Protein 5B0R (pdb70)

Organism: Listeria innocua serovar 6a (strain ATCC BAA-680 / CLIP 11262) (NCBI:txid272626)

B-factor: mean 29.79, std 9.79, range [15.48, 92.98]

Solvent-accessible surface area: 27192 Å² total; per-residue (Å²): 76,136,54,90,60,8,133,61,19,46,22,5,25,30,176,79,7,173,62,76,27,174,51,21,76,17,22,0,0,6,6,0,0,10,8,80,48,123,51,39,21,0,0,0,0,33,0,1,0,73,4,75,38,181,67,115,96,40,38,34,0,3,17,11,36,29,190,84,155,108,39,78,87,78,62,16,109,79,98,44,136,93,56,22,39,146,22,55,60,33,1,38,30,108,102,62,84,58,3,19,34,52,21,19,12,0,2,0,0,26,2,0,52,3,162,84,8,37,115,38,100,42,40,150,140,52,29,10,59,4,80,22,81,15,0,7,3,0,0,9,8,0,4,7,1,78,40,63,104,34,10,10,0,1,0,2,0,2,1,88,58,3,8,2,3,0,0,2,11,6,133,37,9,141,115,65,106,85,38,4,2,1,5,18,6,15,5,60,5,0,0,0,0,38,57,102,8,108,57,93,44,18,0,0,0,5,1,9,5,45,14,14,14,77,20,12,0,2,1,2,12,2,59,55,5,79,8,2,1,38,11,87,37,14,4,15,35,35,112,83,51,28,0,15,17,70,0,0,0,0,1,28,3,16,104,16,172,82,0,1,0,0,0,0,3,0,0,32,138,142,38,82,18,2,0,0,0,0,2,0,37,54,98,49,0,29,85,52,85,60,47,0,114,68,27,6,2,60,2,85,22,100,39,0,93,101,46,59,27,28,56,3,0,18,0,1,3,28,35,91,116,60,58,28,1,36,0,2,0,0,0,0,21,26,6,0,0,0,0,27,3,88,10,58,66,0,19,121,25,3,114,104,76,74,117,37,110,71,8,151,56,20,45,24,6,32,29,169,80,6,171,58,74,26,171,56,20,79,18,22,0,0,7,6,0,0,11,8,81,51,130,58,34,19,0,0,0,0,34,0,2,0,71,8,92,29,185,63,116,95,32,37,35,0,4,19,11,41,32,188,82,155,101,38,90,78,59,72,25,94,80,102,44,146,95,51,22,40,146,22,58,64,31,0,37,31,116,101,66,88,61,3,19,31,25,20,18,14,0,2,0,0,25,1,0,53,3,174,84,8,36,115,37,102,42,41,145,137,49,29,10,60,4,79,30,87,17,0,19,4,0,0,10,9,0,2,8,1,77,38,61,106,35,9,10,0,1,1,2,0,2,1,100,56,3,8,2,2,0,0,3,10,6,136,38,9,137,112,63,108,83,37,5,2,1,4,17,6,14,4,60,6,1,0,0,0,38,60,104,7,108,54,96,44,18,0,0,0,6,0,9,6,48,15,14,14,77,19,9,0,2,1,1,10,2,59,57,5,80,7,3,0,36,10,86,37,16,4,16,38,39,117,80,70,24,0,17,20,71,0,0,0,0,2,28,3,17,102,18,172,82,0,1,0,0,0,0,3,0,0,29,118,131,39,89,18,2,0,0,0,0,1,0,39,51,92,52,0,25,84,55,83,60,42,0,111,68,29,5,5,60,5,90,25,98,37,0,90,100,46,65,30,29,54,3,0,19,0,2,3,28,35,93,116,58,63,29,1,37,0,1,0,0,1,0,19,26,6,0,0,0,0,26,4,93,9,56,44,0,21,118,22,4,113,103,60

Sequence (706 aa):
MNIYRYEENPLITPLDVKPIHEGFEVIGAFNGGVAEEYNGEVLLLLRVAEKPVSEDPEIVLAPVYNAKNKELELQSFRLDDENYDFEDPRMIRSKAKLEGFSYLTSLSYIRIARSKDGHHFTLDEKPFLYPFNEYQTFGIEDARVTQIGDTYHVNFSAVSEFGVADALVTTKDFENLEYQGNIFAPENKDVLIFPEKINGKYYALHRPSLKSIGNLDIWIASSPDLRSFGDHRHLLGIRPGEYDSGRVGGGCVPIKTEEGWLILYHGATEENRYVMGAALLDLNDPTIVLKRTKTPILEPVADYEKNGFFGDVVFACGAIQEGDTLHMYYGVADTSMAGCDMKISEILHQLEVEMNIYRYEENPLITPLDVKPIHEGFEVIGAFNGGVAEEYNGEVLLLLRVAEKPVSEDPEIVLAPVYNAKNKELELQSFRLDDENYDFEDPRMIRSKAKLEGFSYLTSLSYIRIARSKDGHHFTLDEKPFLYPFNEYQTFGIEDARVTQIGDTYHVNFSAVSEFGVADALVTTKDFENLEYQGNIFAPENKDVLIFPEKINGKYYALHRPSLKSIGNLDIWIASSPDLRSFGDHRHLLGIRPGEYDSGRVGGGCVPIKTEEGWLILYHGATEENRYVMGAALLDLNDPTIVLKRTKTPILEPVADYEKNGFFGDVVFACGAIQEGDTLHMYYGVADTSMAGCDMKISEILHQLEVE

Foldseek 3Di:
DDWFWDPCPVQWFQVNDADPDPQKGWAAFFLFAWDDDPQKIKTFTKTWIAHDDPDPQKGWFWWQDLVVRDIDIDMDGCPPVQWHCPQVQAIDGPVCPVDGDGGRTAIFTWMWIGNVLRHTDTDDDTLGWDNHQQAGRYWANWYWADAPQKIWTKTWRHHPLATFIWIWIDNHSPDIHTLGRQGDPPKGQKAWANDAFVQWTKIKMFHDDDPDDARFIWMWIHNPVRHTDPIGTAGHADPPAQQNRHKHFAAHFDDDPQATKTFIWGHDPVGQIFTWIWGAHHRDRSHTDFTARHGPGWQDDPQQADGSAGNDWGWRYWDDDPQKTFTWTGGNSTGIITIIDGNVVSVVNRVVD/DPKFWDPCPVQWFQVNDDDPDPQKGWAAFFLFAWDADPQKIKTFTKTWIAHDDPDPQKAWFWWADQVVRHTDIHIDGPPPPQWDCVQVQAIDGPVCPVDGPGGRTEIFTWMWIGNVLRHTDTDPDTLGWDHHQQAGRYWANWYWADAPQKIWTKTWRHHPLETFIWTWIDNHSPDIHTLGGQGDPPKGQKAWARDAFQQWTKIKIWHDDDPDDARFIWMWTHNPVRYTDPIGTAGHADPPAQQNRHKHFAAHFDDDPQATKTFIWGHDPVGQIATWIWGAHRRDRSHTDFTARHGPGWQDDPQQADGCAGNDWGWRYWDDDDQKTFTWTGGNSTGIITMIDGNVVNVVNRVVD

InterPro domains:
  IPR007184 Mannoside phosphorylase [PF04041] (108-349)
  IPR007184 Mannoside phosphorylase [PIRSF016202] (6-353)
  IPR007184 Mannoside phosphorylase [PTHR34106] (3-350)
  IPR023296 Glycosyl hydrolase, five-bladed beta-propeller domain superfamily [G3DSA:2.115.10.20] (1-354)
  IPR023296 Glycosyl hydrolase, five-bladed beta-propeller domain superfamily [SSF75005] (4-337)

Secondary structure (DSSP, 8-state):
---EE-TT-SSB-GGG---SSTTEEEEEEEEEEEEEETTEEEEEEEEEEEE--SSTTEEEEEEEETTTTEEEEEEEETT-TTEE--STTEEEETT-TTS-SEESSEEEEEEEEESSSSS-EE-SS-SB---STT-TTEEEEEEEEEETTEEEEEEEEEETTEEEEEEEEESSSSS-EEEEEEEPSS----EE-SS-BTTBEEEEE----SSS--S-EEEEEESSSSEEEEEEEEE---TTSTTSSEEEE-SPPEEETTEEEEEEEEE-TT--EEEEEEEE-SS-TTSEEEE-SS-SB---SHHHHSSTT-SBEEEEEEEEETTEEEEEEEETTTEEEEEEEEHHHHHHHHHH-/---EE-TT-SSB-GGG---SSTTEEEEEEEEEEEEEETTEEEEEEEEEEEEPPSSTTEEEEEEEETTTTEEEEEEEETT-TTEE--STTEEEETT-TTS-SEESSEEEEEEEEESSSSS-EE-SS-SB---STT-TTEEEEEEEEEETTEEEEEEEEEETTEEEEEEEEESSSSSEEEEEEEEPSS----EE-SS-BTTBEEEEE----SSS--S-EEEEEESSSSEEEEEEEEE---TTSTTSSEEEE-SPPEEETTEEEEEEEEE-TT--EEEEEEEE-SS-TTSEEEE-SS-SB---SHHHHSSSS-SBEEEEEEEEETTEEEEEEEETTTEEEEEEEEHHHHHHHHHH-

Structure (mmCIF, N/CA/C/O backbone):
data_5B0R
#
_entry.id   5B0R
#
_cell.length_a   145.773
_cell.length_b   145.773
_cell.length_c   105.774
_cell.angle_alpha   90.00
_cell.angle_beta   90.00
_cell.angle_gamma   120.00
#
_symmetry.space_group_name_H-M   'P 31 2 1'
#
loop_
_entity.id
_entity.type
_entity.pdbx_description
1 polymer 'Lin0857 protein'
2 branched beta-D-mannopyranose-(1-2)-beta-D-mannopyranose
3 non-polymer 'SULFATE ION'
4 non-polymer GLYCEROL
5 non-polymer '2-(N-MORPHOLINO)-ETHANESULFONIC ACID'
6 water water
#
loop_
_atom_site.group_PDB
_atom_site.id
_atom_site.type_symbol
_atom_site.label_atom_id
_atom_site.label_alt_id
_atom_site.label_comp_id
_atom_site.label_asym_id
_atom_site.label_entity_id
_atom_site.label_seq_id
_atom_site.pdbx_PDB_ins_code
_atom_site.Cartn_x
_atom_site.Cartn_y
_atom_site.Cartn_z
_atom_site.occupancy
_atom_site.B_iso_or_equiv
_atom_site.auth_seq_id
_atom_site.auth_comp_id
_atom_site.auth_asym_id
_atom_site.auth_atom_id
_atom_site.pdbx_PDB_model_num
ATOM 1 N N . MET A 1 1 ? -43.194 54.483 1.148 1.00 69.12 1 MET A N 1
ATOM 2 C CA . MET A 1 1 ? -42.466 54.369 -0.165 1.00 63.34 1 MET A CA 1
ATOM 3 C C . MET A 1 1 ? -43.101 55.184 -1.178 1.00 51.96 1 MET A C 1
ATOM 4 O O . MET A 1 1 ? -44.262 55.584 -1.013 1.00 57.21 1 MET A O 1
ATOM 9 N N . ASN A 1 2 ? -42.406 55.284 -2.308 1.00 36.60 2 ASN A N 1
ATOM 10 C CA . ASN A 1 2 ? -43.019 55.836 -3.402 1.00 42.33 2 ASN A CA 1
ATOM 11 C C . ASN A 1 2 ? -43.121 54.858 -4.677 1.00 38.28 2 ASN A C 1
ATOM 12 O O . ASN A 1 2 ? -42.222 54.155 -5.132 1.00 38.52 2 ASN A O 1
ATOM 17 N N . ILE A 1 3 ? -44.319 54.904 -5.190 1.00 41.27 3 ILE A N 1
ATOM 18 C CA . ILE A 1 3 ? -44.689 53.934 -6.187 1.00 32.08 3 ILE A CA 1
ATOM 19 C C . ILE A 1 3 ? -44.792 54.697 -7.568 1.00 24.32 3 ILE A C 1
ATOM 20 O O . ILE A 1 3 ? -45.500 55.632 -7.599 1.00 28.47 3 ILE A O 1
ATOM 25 N N . TYR A 1 4 ? -44.051 54.230 -8.537 1.00 29.41 4 TYR A N 1
ATOM 26 C CA . TYR A 1 4 ? -44.137 54.764 -9.917 1.00 29.72 4 TYR A CA 1
ATOM 27 C C . TYR A 1 4 ? -45.204 53.912 -10.657 1.00 22.50 4 TYR A C 1
ATOM 28 O O . TYR A 1 4 ? -44.820 52.942 -11.292 1.00 28.45 4 TYR A O 1
ATOM 37 N N . ARG A 1 5 ? -46.422 54.381 -10.527 1.00 26.18 5 ARG A N 1
ATOM 38 C CA . ARG A 1 5 ? -47.492 53.811 -11.371 1.00 24.26 5 ARG A CA 1
ATOM 39 C C . ARG A 1 5 ? -47.189 54.329 -12.811 1.00 27.38 5 ARG A C 1
ATOM 40 O O . ARG A 1 5 ? -47.084 55.561 -13.038 1.00 27.89 5 ARG A O 1
ATOM 48 N N . TYR A 1 6 ? -47.172 53.407 -13.742 1.00 24.92 6 TYR A N 1
ATOM 49 C CA . TYR A 1 6 ? -46.928 53.725 -15.154 1.00 27.51 6 TYR A CA 1
ATOM 50 C C . TYR A 1 6 ? -47.884 54.696 -15.681 1.00 26.85 6 TYR A C 1
ATOM 51 O O . TYR A 1 6 ? -49.099 54.647 -15.494 1.00 26.05 6 TYR A O 1
ATOM 60 N N . GLU A 1 7 ? -47.398 55.658 -16.504 1.00 26.08 7 GLU A N 1
ATOM 61 C CA . GLU A 1 7 ? -48.270 56.570 -17.158 1.00 26.62 7 GLU A CA 1
ATOM 62 C C . GLU A 1 7 ? -49.314 55.885 -18.113 1.00 21.87 7 GLU A C 1
ATOM 63 O O . GLU A 1 7 ? -50.330 56.450 -18.338 1.00 27.91 7 GLU A O 1
ATOM 69 N N . GLU A 1 8 ? -48.980 54.741 -18.632 1.00 26.75 8 GLU A N 1
ATOM 70 C CA . GLU A 1 8 ? -49.844 54.080 -19.577 1.00 28.66 8 GLU A CA 1
ATOM 71 C C . GLU A 1 8 ? -50.916 53.262 -18.797 1.00 30.33 8 GLU A C 1
ATOM 72 O O . GLU A 1 8 ? -51.737 52.590 -19.405 1.00 25.29 8 GLU A O 1
ATOM 78 N N . ASN A 1 9 ? -50.872 53.254 -17.480 1.00 27.83 9 ASN A N 1
ATOM 79 C CA . ASN A 1 9 ? -51.903 52.441 -16.767 1.00 27.35 9 ASN A CA 1
ATOM 80 C C . ASN A 1 9 ? -53.313 52.908 -17.030 1.00 27.01 9 ASN A C 1
ATOM 81 O O . ASN A 1 9 ? -53.645 54.082 -17.018 1.00 26.28 9 ASN A O 1
ATOM 86 N N . PRO A 1 10 ? -54.294 51.985 -17.070 1.00 25.06 10 PRO A N 1
ATOM 87 C CA . PRO A 1 10 ? -54.105 50.513 -17.129 1.00 26.57 10 PRO A CA 1
ATOM 88 C C . PRO A 1 10 ? -53.502 50.060 -18.461 1.00 25.73 10 PRO A C 1
ATOM 89 O O . PRO A 1 10 ? -53.969 50.550 -19.531 1.00 26.72 10 PRO A O 1
ATOM 93 N N . LEU A 1 11 ? -52.560 49.184 -18.412 1.00 23.21 11 LEU A N 1
ATOM 94 C CA . LEU A 1 11 ? -51.728 48.754 -19.538 1.00 25.54 11 LEU A CA 1
ATOM 95 C C . LEU A 1 11 ? -52.588 47.979 -20.540 1.00 28.60 11 LEU A C 1
ATOM 96 O O . LEU A 1 11 ? -52.435 48.138 -21.745 1.00 29.72 11 LEU A O 1
ATOM 101 N N . ILE A 1 12 ? -53.407 47.028 -20.033 1.00 25.33 12 ILE A N 1
ATOM 102 C CA . ILE A 1 12 ? -54.226 46.120 -20.897 1.00 22.84 12 ILE A CA 1
ATOM 103 C C . ILE A 1 12 ? -55.625 46.118 -20.228 1.00 25.69 12 ILE A C 1
ATOM 104 O O . ILE A 1 12 ? -55.677 45.886 -19.009 1.00 23.43 12 ILE A O 1
ATOM 109 N N . THR A 1 13 ? -56.693 46.435 -20.963 1.00 25.25 13 THR A N 1
ATOM 110 C CA . THR A 1 13 ? -58.078 46.436 -20.445 1.00 22.91 13 THR A CA 1
ATOM 111 C C . THR A 1 13 ? -58.889 45.457 -21.288 1.00 23.81 13 THR A C 1
ATOM 112 O O . THR A 1 13 ? -58.404 44.974 -22.357 1.00 26.85 13 THR A O 1
ATOM 116 N N . PRO A 1 14 ? -60.134 45.192 -20.865 1.00 25.06 14 PRO A N 1
ATOM 117 C CA . PRO A 1 14 ? -60.981 44.328 -21.738 1.00 25.97 14 PRO A CA 1
ATOM 118 C C . PRO A 1 14 ? -61.185 44.898 -23.150 1.00 28.68 14 PRO A C 1
ATOM 119 O O . PRO A 1 14 ? -61.344 44.126 -24.087 1.00 30.05 14 PRO A O 1
ATOM 123 N N . LEU A 1 15 ? -61.117 46.201 -23.266 1.00 28.88 15 LEU A N 1
ATOM 124 C CA . LEU A 1 15 ? -61.220 46.881 -24.605 1.00 36.65 15 LEU A CA 1
ATOM 125 C C . LEU A 1 15 ? -60.123 46.460 -25.532 1.00 33.75 15 LEU A C 1
ATOM 126 O O . LEU A 1 15 ? -60.334 46.501 -26.763 1.00 34.28 15 LEU A O 1
ATOM 131 N N . ASP A 1 16 ? -59.009 45.978 -25.038 1.00 30.10 16 ASP A N 1
ATOM 132 C CA . ASP A 1 16 ? -57.847 45.581 -25.841 1.00 33.39 16 ASP A CA 1
ATOM 133 C C . ASP A 1 16 ? -57.941 44.143 -26.341 1.00 32.13 16 ASP A C 1
ATOM 134 O O . ASP A 1 16 ? -57.061 43.636 -27.040 1.00 31.24 16 ASP A O 1
ATOM 139 N N . VAL A 1 17 ? -58.932 43.367 -25.862 1.00 28.26 17 VAL A N 1
ATOM 140 C CA . VAL A 1 17 ? -58.898 41.937 -26.032 1.00 27.18 17 VAL A CA 1
ATOM 141 C C . VAL A 1 17 ? -60.220 41.456 -26.608 1.00 30.31 17 VAL A C 1
ATOM 142 O O . VAL A 1 17 ? -61.320 41.750 -26.037 1.00 30.73 17 VAL A O 1
ATOM 146 N N . LYS A 1 18 ? -60.150 40.765 -27.725 1.00 30.84 18 LYS A N 1
ATOM 147 C CA . LYS A 1 18 ? -61.380 40.279 -28.326 1.00 31.24 18 LYS A CA 1
ATOM 148 C C . LYS A 1 18 ? -61.769 38.926 -27.765 1.00 25.81 18 LYS A C 1
ATOM 149 O O . LYS A 1 18 ? -60.920 38.083 -27.605 1.00 29.55 18 LYS A O 1
ATOM 155 N N . PRO A 1 19 ? -63.086 38.700 -27.570 1.00 28.76 19 PRO A N 1
ATOM 156 C CA . PRO A 1 19 ? -63.514 37.397 -27.010 1.00 26.42 19 PRO A CA 1
ATOM 157 C C . PRO A 1 19 ? -63.352 36.284 -27.967 1.00 32.65 19 PRO A C 1
ATOM 158 O O . PRO A 1 19 ? -63.569 36.461 -29.197 1.00 28.73 19 PRO A O 1
ATOM 162 N N . ILE A 1 20 ? -62.974 35.134 -27.495 1.00 27.28 20 ILE A N 1
ATOM 163 C CA . ILE A 1 20 ? -62.850 33.957 -28.342 1.00 28.12 20 ILE A CA 1
ATOM 164 C C . ILE A 1 20 ? -64.147 33.119 -28.410 1.00 29.03 20 ILE A C 1
ATOM 165 O O . ILE A 1 20 ? -64.201 32.197 -29.187 1.00 28.86 20 ILE A O 1
ATOM 170 N N . HIS A 1 21 ? -65.125 33.321 -27.497 1.00 28.52 21 HIS A N 1
ATOM 171 C CA . HIS A 1 21 ? -66.356 32.556 -27.487 1.00 27.54 21 HIS A CA 1
ATOM 172 C C . HIS A 1 21 ? -67.449 33.468 -28.073 1.00 28.71 21 HIS A C 1
ATOM 173 O O . HIS A 1 21 ? -67.615 34.625 -27.660 1.00 29.23 21 HIS A O 1
ATOM 180 N N . GLU A 1 22 ? -68.105 32.971 -29.111 1.00 32.46 22 GLU A N 1
ATOM 181 C CA . GLU A 1 22 ? -69.239 33.716 -29.638 1.00 39.43 22 GLU A CA 1
ATOM 182 C C . GLU A 1 22 ? -70.367 33.893 -28.610 1.00 28.79 22 GLU A C 1
ATOM 183 O O . GLU A 1 22 ? -70.670 32.994 -27.805 1.00 37.27 22 GLU A O 1
ATOM 189 N N . GLY A 1 23 ? -70.887 35.076 -28.576 1.00 36.32 23 GLY A N 1
ATOM 190 C CA . GLY A 1 23 ? -71.957 35.357 -27.581 1.00 40.69 23 GLY A CA 1
ATOM 191 C C . GLY A 1 23 ? -71.405 35.684 -26.171 1.00 42.19 23 GLY A C 1
ATOM 192 O O . GLY A 1 23 ? -72.242 35.577 -25.146 1.00 35.78 23 GLY A O 1
ATOM 193 N N . PHE A 1 24 ? -70.070 36.006 -26.111 1.00 32.41 24 PHE A N 1
ATOM 194 C CA . PHE A 1 24 ? -69.429 36.345 -24.780 1.00 28.51 24 PHE A CA 1
ATOM 195 C C . PHE A 1 24 ? -68.780 37.665 -24.818 1.00 28.74 24 PHE A C 1
ATOM 196 O O . PHE A 1 24 ? -68.379 38.180 -25.868 1.00 31.58 24 PHE A O 1
ATOM 204 N N . GLU A 1 25 ? -68.635 38.275 -23.657 1.00 26.59 25 GLU A N 1
ATOM 205 C CA . GLU A 1 25 ? -67.813 39.450 -23.577 1.00 30.61 25 GLU A CA 1
ATOM 206 C C . GLU A 1 25 ? -66.648 39.277 -22.648 1.00 28.41 25 GLU A C 1
ATOM 207 O O . GLU A 1 25 ? -66.754 38.597 -21.644 1.00 26.98 25 GLU A O 1
ATOM 213 N N . VAL A 1 26 ? -65.577 39.977 -22.968 1.00 23.95 26 VAL A N 1
ATOM 214 C CA . VAL A 1 26 ? -64.410 39.930 -22.060 1.00 23.57 26 VAL A CA 1
ATOM 215 C C . VAL A 1 26 ? -64.684 40.863 -20.931 1.00 22.24 26 VAL A C 1
ATOM 216 O O . VAL A 1 26 ? -64.931 42.107 -21.093 1.00 22.78 26 VAL A O 1
ATOM 220 N N . ILE A 1 27 ? -64.719 40.352 -19.701 1.00 22.08 27 ILE A N 1
ATOM 221 C CA . ILE A 1 27 ? -64.922 41.178 -18.518 1.00 22.18 27 ILE A CA 1
ATOM 222 C C . ILE A 1 27 ? -63.634 41.492 -17.749 1.00 21.21 27 ILE A C 1
ATOM 223 O O . ILE A 1 27 ? -63.654 42.385 -16.903 1.00 23.25 27 ILE A O 1
ATOM 228 N N . GLY A 1 28 ? -62.562 40.797 -18.055 1.00 21.79 28 GLY A N 1
ATOM 229 C CA . GLY A 1 28 ? -61.282 41.089 -17.397 1.00 22.41 28 GLY A CA 1
ATOM 230 C C . GLY A 1 28 ? -60.102 40.488 -18.183 1.00 20.88 28 GLY A C 1
ATOM 231 O O . GLY A 1 28 ? -60.167 39.417 -18.770 1.00 21.71 28 GLY A O 1
ATOM 232 N N . ALA A 1 29 ? -59.014 41.241 -18.148 1.00 20.76 29 ALA A N 1
ATOM 233 C CA . ALA A 1 29 ? -57.761 40.788 -18.535 1.00 21.26 29 ALA A CA 1
ATOM 234 C C . ALA A 1 29 ? -56.782 41.201 -17.386 1.00 20.94 29 ALA A C 1
ATOM 235 O O . ALA A 1 29 ? -56.383 42.377 -17.342 1.00 22.64 29 ALA A O 1
ATOM 237 N N . PHE A 1 30 ? -56.451 40.226 -16.550 1.00 23.85 30 PHE A N 1
ATOM 238 C CA . PHE A 1 30 ? -56.007 40.520 -15.185 1.00 21.87 30 PHE A CA 1
ATOM 239 C C . PHE A 1 30 ? -55.164 39.492 -14.581 1.00 20.93 30 PHE A C 1
ATOM 240 O O . PHE A 1 30 ? -54.854 38.467 -15.188 1.00 21.48 30 PHE A O 1
ATOM 248 N N . ASN A 1 31 ? -54.608 39.787 -13.430 1.00 21.52 31 ASN A N 1
ATOM 249 C CA . ASN A 1 31 ? -53.862 38.813 -12.604 1.00 19.46 31 ASN A CA 1
ATOM 250 C C . ASN A 1 31 ? -52.817 38.026 -13.363 1.00 22.23 31 ASN A C 1
ATOM 251 O O . ASN A 1 31 ? -52.700 36.812 -13.282 1.00 21.43 31 ASN A O 1
ATOM 256 N N . GLY A 1 32 ? -52.015 38.756 -14.184 1.00 21.67 32 GLY A N 1
ATOM 257 C CA . GLY A 1 32 ? -51.085 38.056 -15.105 1.00 24.52 32 GLY A CA 1
ATOM 258 C C . GLY A 1 32 ? -49.796 37.594 -14.469 1.00 22.39 32 GLY A C 1
ATOM 259 O O . GLY A 1 32 ? -49.196 38.340 -13.650 1.00 23.99 32 GLY A O 1
ATOM 260 N N . GLY A 1 33 ? -49.411 36.350 -14.756 1.00 21.44 33 GLY A N 1
ATOM 261 C CA . GLY A 1 33 ? -48.108 35.830 -14.387 1.00 22.82 33 GLY A CA 1
ATOM 262 C C . GLY A 1 33 ? -47.042 36.647 -15.186 1.00 23.36 33 GLY A C 1
ATOM 263 O O . GLY A 1 33 ? -47.354 37.171 -16.214 1.00 24.37 33 GLY A O 1
ATOM 264 N N . VAL A 1 34 ? -45.812 36.634 -14.692 1.00 23.77 34 VAL A N 1
ATOM 265 C CA . VAL A 1 34 ? -44.782 37.513 -15.242 1.00 25.38 34 VAL A CA 1
ATOM 266 C C . VAL A 1 34 ? -43.515 36.688 -15.501 1.00 24.50 34 VAL A C 1
ATOM 267 O O . VAL A 1 34 ? -43.002 35.939 -14.671 1.00 25.92 34 VAL A O 1
ATOM 271 N N . ALA A 1 35 ? -43.038 36.828 -16.741 1.00 27.57 35 ALA A N 1
ATOM 272 C CA . ALA A 1 35 ? -41.756 36.187 -17.073 1.00 28.05 35 ALA A CA 1
ATOM 273 C C . ALA A 1 35 ? -40.966 37.112 -18.059 1.00 25.58 35 ALA A C 1
ATOM 274 O O . ALA A 1 35 ? -41.519 37.989 -18.661 1.00 25.76 35 ALA A O 1
ATOM 276 N N . GLU A 1 36 ? -39.667 36.738 -18.155 1.00 30.67 36 GLU A N 1
ATOM 277 C CA A GLU A 1 36 ? -38.778 37.287 -19.223 0.50 28.47 36 GLU A CA 1
ATOM 278 C CA B GLU A 1 36 ? -38.710 37.272 -19.128 0.50 29.55 36 GLU A CA 1
ATOM 279 C C . GLU A 1 36 ? -38.362 36.121 -20.090 1.00 23.82 36 GLU A C 1
ATOM 280 O O . GLU A 1 36 ? -37.947 35.087 -19.637 1.00 31.62 36 GLU A O 1
ATOM 291 N N . TYR A 1 37 ? -38.546 36.332 -21.374 1.00 28.76 37 TYR A N 1
ATOM 292 C CA . TYR A 1 37 ? -38.286 35.346 -22.383 1.00 29.57 37 TYR A CA 1
ATOM 293 C C . TYR A 1 37 ? -37.859 36.025 -23.674 1.00 31.53 37 TYR A C 1
ATOM 294 O O . TYR A 1 37 ? -38.568 36.861 -24.239 1.00 31.07 37 TYR A O 1
ATOM 303 N N . ASN A 1 38 ? -36.681 35.576 -24.154 1.00 34.79 38 ASN A N 1
ATOM 304 C CA . ASN A 1 38 ? -36.165 36.087 -25.446 1.00 32.75 38 ASN A CA 1
ATOM 305 C C . ASN A 1 38 ? -36.184 37.605 -25.596 1.00 31.50 38 ASN A C 1
ATOM 306 O O . ASN A 1 38 ? -36.631 38.133 -26.590 1.00 38.77 38 ASN A O 1
ATOM 311 N N . GLY A 1 39 ? -35.780 38.299 -24.561 1.00 32.17 39 GLY A N 1
ATOM 312 C CA . GLY A 1 39 ? -35.641 39.747 -24.545 1.00 33.46 39 GLY A CA 1
ATOM 313 C C . GLY A 1 39 ? -36.911 40.498 -24.384 1.00 41.72 39 GLY A C 1
ATOM 314 O O . GLY A 1 39 ? -36.895 41.678 -24.526 1.00 32.42 39 GLY A O 1
ATOM 315 N N . GLU A 1 40 ? -38.034 39.825 -23.992 1.00 35.07 40 GLU A N 1
ATOM 316 C CA . GLU A 1 40 ? -39.275 40.541 -23.821 1.00 27.78 40 GLU A CA 1
ATOM 317 C C . GLU A 1 40 ? -39.952 40.139 -22.420 1.00 26.70 40 GLU A C 1
ATOM 318 O O . GLU A 1 40 ? -39.600 39.130 -21.868 1.00 30.16 40 GLU A O 1
ATOM 324 N N . VAL A 1 41 ? -40.719 41.071 -21.927 1.00 27.15 41 VAL A N 1
ATOM 325 C CA . VAL A 1 41 ? -41.602 40.788 -20.702 1.00 26.02 41 VAL A CA 1
ATOM 326 C C . VAL A 1 41 ? -42.836 40.070 -21.274 1.00 25.82 41 VAL A C 1
ATOM 327 O O . VAL A 1 41 ? -43.455 40.553 -22.218 1.00 28.98 41 VAL A O 1
ATOM 331 N N . LEU A 1 42 ? -43.184 38.971 -20.642 1.00 25.64 42 LEU A N 1
ATOM 332 C CA . LEU A 1 42 ? -44.383 38.215 -20.956 1.00 25.57 42 LEU A CA 1
ATOM 333 C C . LEU A 1 42 ? -45.340 38.381 -19.742 1.00 26.41 42 LEU A C 1
ATOM 334 O O . LEU A 1 42 ? -44.899 38.201 -18.585 1.00 26.44 42 LEU A O 1
ATOM 339 N N . LEU A 1 43 ? -46.589 38.746 -20.048 1.00 25.84 43 LEU A N 1
ATOM 340 C CA . LEU A 1 43 ? -47.681 38.687 -19.062 1.00 23.42 43 LEU A CA 1
ATOM 341 C C . LEU A 1 43 ? -48.544 37.505 -19.464 1.00 23.42 43 LEU A C 1
ATOM 342 O O . LEU A 1 43 ? -49.050 37.492 -20.555 1.00 25.88 43 LEU A O 1
ATOM 347 N N . LEU A 1 44 ? -48.791 36.552 -18.543 1.00 22.65 44 LEU A N 1
ATOM 348 C CA . LEU A 1 44 ? -49.697 35.442 -18.839 1.00 22.43 44 LEU A CA 1
ATOM 349 C C . LEU A 1 44 ? -51.068 35.861 -18.278 1.00 24.25 44 LEU A C 1
ATOM 350 O O . LEU A 1 44 ? -51.325 35.574 -17.113 1.00 23.71 44 LEU A O 1
ATOM 355 N N . LEU A 1 45 ? -51.828 36.576 -19.071 1.00 23.33 45 LEU A N 1
ATOM 356 C CA . LEU A 1 45 ? -53.033 37.232 -18.686 1.00 23.38 45 LEU A CA 1
ATOM 357 C C . LEU A 1 45 ? -54.100 36.203 -18.381 1.00 22.81 45 LEU A C 1
ATOM 358 O O . LEU A 1 45 ? -54.256 35.212 -19.091 1.00 22.20 45 LEU A O 1
ATOM 363 N N . ARG A 1 46 ? -54.854 36.464 -17.295 1.00 21.43 46 ARG A N 1
ATOM 364 C CA . ARG A 1 46 ? -56.126 35.766 -17.117 1.00 20.01 46 ARG A CA 1
ATOM 365 C C . ARG A 1 46 ? -57.172 36.574 -17.818 1.00 20.16 46 ARG A C 1
ATOM 366 O O . ARG A 1 46 ? -57.455 37.749 -17.518 1.00 21.33 46 ARG A O 1
ATOM 374 N N . VAL A 1 47 ? -57.783 35.950 -18.830 1.00 19.16 47 VAL A N 1
ATOM 375 C CA . VAL A 1 47 ? -58.802 36.556 -19.623 1.00 20.91 47 VAL A CA 1
ATOM 376 C C . VAL A 1 47 ? -60.136 35.851 -19.263 1.00 21.10 47 VAL A C 1
ATOM 377 O O . VAL A 1 47 ? -60.224 34.654 -19.425 1.00 21.59 47 VAL A O 1
ATOM 381 N N . ALA A 1 48 ? -61.053 36.598 -18.668 1.00 22.15 48 ALA A N 1
ATOM 382 C CA . ALA A 1 48 ? -62.335 36.073 -18.179 1.00 21.15 48 ALA A CA 1
ATOM 383 C C . ALA A 1 48 ? -63.402 36.536 -19.192 1.00 21.29 48 ALA A C 1
ATOM 384 O O . ALA A 1 48 ? -63.531 37.718 -19.471 1.00 21.29 48 ALA A O 1
ATOM 386 N N . GLU A 1 49 ? -64.142 35.563 -19.695 1.00 20.57 49 GLU A N 1
ATOM 387 C CA . GLU A 1 49 ? -65.266 35.876 -20.611 1.00 21.17 49 GLU A CA 1
ATOM 388 C C . GLU A 1 49 ? -66.621 35.455 -19.980 1.00 20.77 49 GLU A C 1
ATOM 389 O O . GLU A 1 49 ? -66.739 34.355 -19.454 1.00 21.52 49 GLU A O 1
ATOM 395 N N . LYS A 1 50 ? -67.591 36.324 -20.157 1.00 21.32 50 LYS A N 1
ATOM 396 C CA . LYS A 1 50 ? -68.919 36.154 -19.567 1.00 21.64 50 LYS A CA 1
ATOM 397 C C . LYS A 1 50 ? -69.902 35.957 -20.714 1.00 24.17 50 LYS A C 1
ATOM 398 O O . LYS A 1 50 ? -69.951 36.761 -21.617 1.00 24.78 50 LYS A O 1
ATOM 404 N N . PRO A 1 51 ? -70.767 34.974 -20.600 1.00 23.44 51 PRO A N 1
ATOM 405 C CA . PRO A 1 51 ? -71.852 34.815 -21.603 1.00 25.62 51 PRO A CA 1
ATOM 406 C C . PRO A 1 51 ? -72.846 35.872 -21.380 1.00 30.94 51 PRO A C 1
ATOM 407 O O . PRO A 1 51 ? -73.181 36.166 -20.245 1.00 33.72 51 PRO A O 1
ATOM 411 N N . VAL A 1 52 ? -73.302 36.526 -22.443 1.00 32.22 52 VAL A N 1
ATOM 412 C CA . VAL A 1 52 ? -74.262 37.629 -22.399 1.00 36.56 52 VAL A CA 1
ATOM 413 C C . VAL A 1 52 ? -75.679 37.055 -22.621 1.00 39.13 52 VAL A C 1
ATOM 414 O O . VAL A 1 52 ? -75.856 36.183 -23.543 1.00 34.98 52 VAL A O 1
ATOM 418 N N . SER A 1 53 ? -76.638 37.515 -21.854 1.00 36.73 53 SER A N 1
ATOM 419 C CA . SER A 1 53 ? -78.073 37.078 -21.981 1.00 41.55 53 SER A CA 1
ATOM 420 C C . SER A 1 53 ? -78.850 38.357 -22.394 1.00 37.61 53 SER A C 1
ATOM 421 O O . SER A 1 53 ? -78.608 39.386 -21.845 1.00 33.69 53 SER A O 1
ATOM 424 N N . GLU A 1 54 ? -79.667 38.311 -23.435 1.00 43.79 54 GLU A N 1
ATOM 425 C CA . GLU A 1 54 ? -80.499 39.512 -23.817 1.00 42.24 54 GLU A CA 1
ATOM 426 C C . GLU A 1 54 ? -81.665 39.736 -22.837 1.00 41.84 54 GLU A C 1
ATOM 427 O O . GLU A 1 54 ? -82.252 40.779 -22.860 1.00 44.31 54 GLU A O 1
ATOM 433 N N . ASP A 1 55 ? -82.018 38.759 -21.991 1.00 34.43 55 ASP A N 1
ATOM 434 C CA . ASP A 1 55 ? -83.015 38.957 -20.954 1.00 32.47 55 ASP A CA 1
ATOM 435 C C . ASP A 1 55 ? -82.347 39.332 -19.638 1.00 35.11 55 ASP A C 1
ATOM 436 O O . ASP A 1 55 ? -81.683 38.467 -19.008 1.00 31.42 55 ASP A O 1
ATOM 441 N N . PRO A 1 56 ? -82.598 40.535 -19.103 1.00 31.94 56 PRO A N 1
ATOM 442 C CA . PRO A 1 56 ? -82.022 40.877 -17.800 1.00 32.48 56 PRO A CA 1
ATOM 443 C C . PRO A 1 56 ? -82.480 40.104 -16.603 1.00 31.30 56 PRO A C 1
ATOM 444 O O . PRO A 1 56 ? -81.979 40.274 -15.508 1.00 29.59 56 PRO A O 1
ATOM 448 N N . GLU A 1 57 ? -83.528 39.315 -16.733 1.00 24.90 57 GLU A N 1
ATOM 449 C CA . GLU A 1 57 ? -84.025 38.493 -15.624 1.00 23.98 57 GLU A CA 1
ATOM 450 C C . GLU A 1 57 ? -83.209 37.164 -15.481 1.00 21.51 57 GLU A C 1
ATOM 451 O O . GLU A 1 57 ? -83.455 36.392 -14.484 1.00 26.62 57 GLU A O 1
ATOM 457 N N . ILE A 1 58 ? -82.372 36.903 -16.460 1.00 23.28 58 ILE A N 1
ATOM 458 C CA . ILE A 1 58 ? -81.656 35.578 -16.563 1.00 26.10 58 ILE A CA 1
ATOM 459 C C . ILE A 1 58 ? -80.142 35.843 -16.600 1.00 25.89 58 ILE A C 1
ATOM 460 O O . ILE A 1 58 ? -79.728 36.802 -17.257 1.00 29.47 58 ILE A O 1
ATOM 465 N N . VAL A 1 59 ? -79.345 35.000 -15.912 1.00 25.14 59 VAL A N 1
ATOM 466 C CA . VAL A 1 59 ? -77.929 34.992 -16.084 1.00 24.03 59 VAL A CA 1
ATOM 467 C C . VAL A 1 59 ? -77.463 33.612 -16.444 1.00 23.91 59 VAL A C 1
ATOM 468 O O . VAL A 1 59 ? -78.145 32.623 -16.227 1.00 23.12 59 VAL A O 1
ATOM 472 N N . LEU A 1 60 ? -76.274 33.537 -17.019 1.00 22.26 60 LEU A N 1
ATOM 473 C CA . LEU A 1 60 ? -75.798 32.290 -17.546 1.00 20.75 60 LEU A CA 1
ATOM 474 C C . LEU A 1 60 ? -74.417 31.989 -16.903 1.00 25.07 60 LEU A C 1
ATOM 475 O O . LEU A 1 60 ? -73.600 32.954 -16.770 1.00 28.50 60 LEU A O 1
ATOM 480 N N . ALA A 1 61 ? -74.134 30.734 -16.612 1.00 22.47 61 ALA A N 1
ATOM 481 C CA . ALA A 1 61 ? -72.779 30.325 -16.155 1.00 23.89 61 ALA A CA 1
ATOM 482 C C . ALA A 1 61 ? -72.167 29.474 -17.242 1.00 24.26 61 ALA A C 1
ATOM 483 O O . ALA A 1 61 ? -72.775 28.462 -17.668 1.00 24.28 61 ALA A O 1
ATOM 485 N N . PRO A 1 62 ? -70.962 29.799 -17.630 1.00 22.21 62 PRO A N 1
ATOM 486 C CA . PRO A 1 62 ? -70.176 29.036 -18.627 1.00 24.42 62 PRO A CA 1
ATOM 487 C C . PRO A 1 62 ? -69.384 27.931 -18.070 1.00 35.48 62 PRO A C 1
ATOM 488 O O . PRO A 1 62 ? -68.578 28.108 -17.155 1.00 38.35 62 PRO A O 1
ATOM 492 N N . VAL A 1 63 ? -69.662 26.728 -18.548 1.00 27.26 63 VAL A N 1
ATOM 493 C CA . VAL A 1 63 ? -69.010 25.530 -18.141 1.00 25.46 63 VAL A CA 1
ATOM 494 C C . VAL A 1 63 ? -68.382 24.780 -19.304 1.00 30.21 63 VAL A C 1
ATOM 495 O O . VAL A 1 63 ? -69.067 24.447 -20.324 1.00 29.00 63 VAL A O 1
ATOM 499 N N . TYR A 1 64 ? -67.071 24.525 -19.243 1.00 24.83 64 TYR A N 1
ATOM 500 C CA . TYR A 1 64 ? -66.393 23.758 -20.230 1.00 27.74 64 TYR A CA 1
ATOM 501 C C . TYR A 1 64 ? -66.685 22.306 -19.936 1.00 31.79 64 TYR A C 1
ATOM 502 O O . TYR A 1 64 ? -66.530 21.812 -18.822 1.00 30.29 64 TYR A O 1
ATOM 511 N N . ASN A 1 65 ? -67.202 21.548 -20.919 1.00 28.09 65 ASN A N 1
ATOM 512 C CA . ASN A 1 65 ? -67.560 20.162 -20.685 1.00 27.77 65 ASN A CA 1
ATOM 513 C C . ASN A 1 65 ? -66.356 19.394 -21.217 1.00 29.15 65 ASN A C 1
ATOM 514 O O . ASN A 1 65 ? -65.955 19.570 -22.391 1.00 32.76 65 ASN A O 1
ATOM 519 N N . ALA A 1 66 ? -65.700 18.680 -20.311 1.00 28.15 66 ALA A N 1
ATOM 520 C CA . ALA A 1 66 ? -64.349 18.159 -20.606 1.00 28.90 66 ALA A CA 1
ATOM 521 C C . ALA A 1 66 ? -64.514 16.880 -21.599 1.00 36.94 66 ALA A C 1
ATOM 522 O O . ALA A 1 66 ? -63.599 16.556 -22.337 1.00 40.77 66 ALA A O 1
ATOM 524 N N . LYS A 1 67 ? -65.656 16.257 -21.547 1.00 40.71 67 LYS A N 1
ATOM 525 C CA . LYS A 1 67 ? -66.018 15.198 -22.642 1.00 52.15 67 LYS A CA 1
ATOM 526 C C . LYS A 1 67 ? -66.226 15.654 -24.136 1.00 57.39 67 LYS A C 1
ATOM 527 O O . LYS A 1 67 ? -65.603 15.100 -25.024 1.00 61.32 67 LYS A O 1
ATOM 533 N N . ASN A 1 68 ? -66.935 16.744 -24.390 1.00 46.08 68 ASN A N 1
ATOM 534 C CA . ASN A 1 68 ? -67.268 17.228 -25.744 1.00 45.67 68 ASN A CA 1
ATOM 535 C C . ASN A 1 68 ? -66.326 18.295 -26.102 1.00 56.85 68 ASN A C 1
ATOM 536 O O . ASN A 1 68 ? -66.289 18.841 -27.255 1.00 44.31 68 ASN A O 1
ATOM 541 N N . LYS A 1 69 ? -65.528 18.690 -25.096 1.00 41.22 69 LYS A N 1
ATOM 542 C CA . LYS A 1 69 ? -64.634 19.753 -25.357 1.00 45.86 69 LYS A CA 1
ATOM 543 C C . LYS A 1 69 ? -65.417 20.910 -25.886 1.00 49.82 69 LYS A C 1
ATOM 544 O O . LYS A 1 69 ? -64.918 21.601 -26.729 1.00 48.67 69 LYS A O 1
ATOM 550 N N . GLU A 1 70 ? -66.623 21.152 -25.302 1.00 43.46 70 GLU A N 1
ATOM 551 C CA . GLU A 1 70 ? -67.471 22.269 -25.700 1.00 49.61 70 GLU A CA 1
ATOM 552 C C . GLU A 1 70 ? -67.928 23.079 -24.464 1.00 37.54 70 GLU A C 1
ATOM 553 O O . GLU A 1 70 ? -68.087 22.456 -23.459 1.00 32.68 70 GLU A O 1
ATOM 559 N N . LEU A 1 71 ? -68.177 24.372 -24.603 1.00 32.86 71 LEU A N 1
ATOM 560 C CA . LEU A 1 71 ? -68.863 25.134 -23.617 1.00 34.00 71 LEU A CA 1
ATOM 561 C C . LEU A 1 71 ? -70.334 24.829 -23.552 1.00 35.96 71 LEU A C 1
ATOM 562 O O . LEU A 1 71 ? -70.968 24.745 -24.546 1.00 34.81 71 LEU A O 1
ATOM 567 N N . GLU A 1 72 ? -70.868 24.608 -22.377 1.00 25.20 72 GLU A N 1
ATOM 568 C CA . GLU A 1 72 ? -72.319 24.486 -22.133 1.00 29.29 72 GLU A CA 1
ATOM 569 C C . GLU A 1 72 ? -72.638 25.672 -21.223 1.00 32.57 72 GLU A C 1
ATOM 570 O O . GLU A 1 72 ? -71.708 26.307 -20.575 1.00 33.74 72 GLU A O 1
ATOM 576 N N . LEU A 1 73 ? -73.857 26.095 -21.270 1.00 26.30 73 LEU A N 1
ATOM 577 C CA . LEU A 1 73 ? -74.246 27.238 -20.441 1.00 27.10 73 LEU A CA 1
ATOM 578 C C . LEU A 1 73 ? -75.334 26.801 -19.512 1.00 30.52 73 LEU A C 1
ATOM 579 O O . LEU A 1 73 ? -76.290 26.124 -19.923 1.00 29.09 73 LEU A O 1
ATOM 584 N N . GLN A 1 74 ? -75.254 27.108 -18.232 1.00 23.20 74 GLN A N 1
ATOM 585 C CA . GLN A 1 74 ? -76.284 26.806 -17.318 1.00 23.21 74 GLN A CA 1
ATOM 586 C C . GLN A 1 74 ? -77.049 28.108 -17.059 1.00 25.55 74 GLN A C 1
ATOM 587 O O . GLN A 1 74 ? -76.429 29.132 -16.719 1.00 24.88 74 GLN A O 1
ATOM 593 N N . SER A 1 75 ? -78.379 28.113 -17.134 1.00 24.24 75 SER A N 1
ATOM 594 C CA . SER A 1 75 ? -79.140 29.355 -16.909 1.00 23.07 75 SER A CA 1
ATOM 595 C C . SER A 1 75 ? -79.716 29.391 -15.536 1.00 21.20 75 SER A C 1
ATOM 596 O O . SER A 1 75 ? -80.111 28.336 -14.952 1.00 23.41 75 SER A O 1
ATOM 599 N N . PHE A 1 76 ? -79.878 30.604 -15.044 1.00 23.32 76 PHE A N 1
ATOM 600 C CA . PHE A 1 76 ? -80.522 30.888 -13.801 1.00 22.03 76 PHE A CA 1
ATOM 601 C C . PHE A 1 76 ? -81.404 32.131 -13.935 1.00 22.07 76 PHE A C 1
ATOM 602 O O . PHE A 1 76 ? -80.999 33.104 -14.547 1.00 25.33 76 PHE A O 1
ATOM 610 N N . ARG A 1 77 ? -82.492 32.125 -13.181 1.00 23.63 77 ARG A N 1
ATOM 611 C CA . ARG A 1 77 ? -83.264 33.401 -12.938 1.00 25.84 77 ARG A CA 1
ATOM 612 C C . ARG A 1 77 ? -82.665 34.132 -11.804 1.00 23.70 77 ARG A C 1
ATOM 613 O O . ARG A 1 77 ? -82.445 33.527 -10.783 1.00 24.13 77 ARG A O 1
ATOM 621 N N . LEU A 1 78 ? -82.478 35.433 -11.940 1.00 24.73 78 LEU A N 1
ATOM 622 C CA . LEU A 1 78 ? -82.022 36.232 -10.796 1.00 22.84 78 LEU A CA 1
ATOM 623 C C . LEU A 1 78 ? -82.952 36.224 -9.586 1.00 24.40 78 LEU A C 1
ATOM 624 O O . LEU A 1 78 ? -82.496 36.392 -8.493 1.00 27.67 78 LEU A O 1
ATOM 629 N N . ASP A 1 79 ? -84.242 35.958 -9.813 1.00 24.18 79 ASP A N 1
ATOM 630 C CA . ASP A 1 79 ? -85.191 35.846 -8.673 1.00 28.43 79 ASP A CA 1
ATOM 631 C C . ASP A 1 79 ? -85.337 34.460 -8.117 1.00 30.41 79 ASP A C 1
ATOM 632 O O . ASP A 1 79 ? -86.252 34.207 -7.312 1.00 31.41 79 ASP A O 1
ATOM 637 N N . ASP A 1 80 ? -84.457 33.507 -8.474 1.00 28.27 80 ASP A N 1
ATOM 638 C CA . ASP A 1 80 ? -84.489 32.188 -7.945 1.00 28.17 80 ASP A CA 1
ATOM 639 C C . ASP A 1 80 ? -84.204 32.259 -6.456 1.00 34.51 80 ASP A C 1
ATOM 640 O O . ASP A 1 80 ? -83.110 32.630 -6.042 1.00 30.56 80 ASP A O 1
ATOM 645 N N . GLU A 1 81 ? -85.173 31.862 -5.632 1.00 30.69 81 GLU A N 1
ATOM 646 C CA . GLU A 1 81 ? -85.028 32.084 -4.176 1.00 36.66 81 GLU A CA 1
ATOM 647 C C . GLU A 1 81 ? -84.028 31.117 -3.588 1.00 30.57 81 GLU A C 1
ATOM 648 O O . GLU A 1 81 ? -83.637 31.299 -2.462 1.00 35.53 81 GLU A O 1
ATOM 654 N N . ASN A 1 82 ? -83.528 30.173 -4.366 1.00 26.92 82 ASN A N 1
ATOM 655 C CA . ASN A 1 82 ? -82.531 29.270 -3.817 1.00 28.61 82 ASN A CA 1
ATOM 656 C C . ASN A 1 82 ? -81.065 29.742 -4.056 1.00 30.23 82 ASN A C 1
ATOM 657 O O . ASN A 1 82 ? -80.184 29.075 -3.519 1.00 28.55 82 ASN A O 1
ATOM 662 N N . TYR A 1 83 ? -80.864 30.786 -4.848 1.00 26.79 83 TYR A N 1
ATOM 663 C CA . TYR A 1 83 ? -79.500 31.269 -5.220 1.00 24.88 83 TYR A CA 1
ATOM 664 C C . TYR A 1 83 ? -79.326 32.701 -4.851 1.00 26.90 83 TYR A C 1
ATOM 665 O O . TYR A 1 83 ? -80.318 33.533 -4.714 1.00 28.98 83 TYR A O 1
ATOM 674 N N . ASP A 1 84 ? -78.053 33.134 -4.704 1.00 22.04 84 ASP A N 1
ATOM 675 C CA . ASP A 1 84 ? -77.688 34.427 -4.360 1.00 20.97 84 ASP A CA 1
ATOM 676 C C . ASP A 1 84 ? -76.734 34.936 -5.498 1.00 22.87 84 ASP A C 1
ATOM 677 O O . ASP A 1 84 ? -75.719 34.201 -5.750 1.00 24.04 84 ASP A O 1
ATOM 682 N N . PHE A 1 85 ? -77.011 36.132 -6.032 1.00 21.72 85 PHE A N 1
ATOM 683 C CA . PHE A 1 85 ? -76.241 36.708 -7.084 1.00 22.22 85 PHE A CA 1
ATOM 684 C C . PHE A 1 85 ? -75.489 37.971 -6.674 1.00 22.38 85 PHE A C 1
ATOM 685 O O . PHE A 1 85 ? -75.021 38.756 -7.523 1.00 25.71 85 PHE A O 1
ATOM 693 N N . GLU A 1 86 ? -75.366 38.196 -5.388 1.00 22.60 86 GLU A N 1
ATOM 694 C CA . GLU A 1 86 ? -74.859 39.490 -4.879 1.00 24.71 86 GLU A CA 1
ATOM 695 C C . GLU A 1 86 ? -73.360 39.656 -5.057 1.00 26.72 86 GLU A C 1
ATOM 696 O O . GLU A 1 86 ? -72.870 40.779 -5.113 1.00 26.30 86 GLU A O 1
ATOM 702 N N . ASP A 1 87 ? -72.662 38.541 -5.166 1.00 21.69 87 ASP A N 1
ATOM 703 C CA . ASP A 1 87 ? -71.242 38.545 -5.459 1.00 23.68 87 ASP A CA 1
ATOM 704 C C . ASP A 1 87 ? -71.130 38.402 -6.964 1.00 20.85 87 ASP A C 1
ATOM 705 O O . ASP A 1 87 ? -71.504 37.346 -7.465 1.00 22.78 87 ASP A O 1
ATOM 710 N N . PRO A 1 88 ? -70.613 39.431 -7.665 1.00 21.14 88 PRO A N 1
ATOM 711 C CA . PRO A 1 88 ? -70.625 39.351 -9.101 1.00 20.95 88 PRO A CA 1
ATOM 712 C C . PRO A 1 88 ? -69.725 38.287 -9.734 1.00 23.13 88 PRO A C 1
ATOM 713 O O . PRO A 1 88 ? -69.876 38.023 -10.931 1.00 20.76 88 PRO A O 1
ATOM 717 N N . ARG A 1 89 ? -68.859 37.647 -8.939 1.00 21.66 89 ARG A N 1
ATOM 718 C CA . ARG A 1 89 ? -67.957 36.684 -9.419 1.00 21.46 89 ARG A CA 1
ATOM 719 C C . ARG A 1 89 ? -68.556 35.289 -9.471 1.00 19.54 89 ARG A C 1
ATOM 720 O O . ARG A 1 89 ? -67.959 34.348 -10.045 1.00 21.15 89 ARG A O 1
ATOM 728 N N . MET A 1 90 ? -69.694 35.099 -8.819 1.00 18.58 90 MET A N 1
ATOM 729 C CA . MET A 1 90 ? -70.149 33.748 -8.579 1.00 20.08 90 MET A CA 1
ATOM 730 C C . MET A 1 90 ? -71.697 33.652 -8.380 1.00 19.14 90 MET A C 1
ATOM 731 O O . MET A 1 90 ? -72.355 34.646 -8.037 1.00 20.78 90 MET A O 1
ATOM 736 N N . ILE A 1 91 ? -72.184 32.481 -8.602 1.00 19.90 91 ILE A N 1
ATOM 737 C CA . ILE A 1 91 ? -73.567 32.099 -8.385 1.00 20.09 91 ILE A CA 1
ATOM 738 C C . ILE A 1 91 ? -73.570 31.131 -7.227 1.00 19.37 91 ILE A C 1
ATOM 739 O O . ILE A 1 91 ? -72.957 30.061 -7.284 1.00 19.66 91 ILE A O 1
ATOM 744 N N . ARG A 1 92 ? -74.173 31.550 -6.130 1.00 20.96 92 ARG A N 1
ATOM 745 C CA . ARG A 1 92 ? -74.080 30.846 -4.846 1.00 22.89 92 ARG A CA 1
ATOM 746 C C . ARG A 1 92 ? -75.386 30.276 -4.403 1.00 25.54 92 ARG A C 1
ATOM 747 O O . ARG A 1 92 ? -76.431 30.907 -4.577 1.00 26.61 92 ARG A O 1
ATOM 755 N N . SER A 1 93 ? -75.376 29.076 -3.857 1.00 24.41 93 SER A N 1
ATOM 756 C CA . SER A 1 93 ? -76.531 28.601 -3.135 1.00 25.11 93 SER A CA 1
ATOM 757 C C . SER A 1 93 ? -76.735 29.389 -1.846 1.00 25.71 93 SER A C 1
ATOM 758 O O . SER A 1 93 ? -75.785 29.728 -1.102 1.00 25.78 93 SER A O 1
ATOM 761 N N . LYS A 1 94 ? -78.013 29.814 -1.584 1.00 28.25 94 LYS A N 1
ATOM 762 C CA . LYS A 1 94 ? -78.275 30.485 -0.317 1.00 28.51 94 LYS A CA 1
ATOM 763 C C . LYS A 1 94 ? -77.905 29.638 0.915 1.00 29.21 94 LYS A C 1
ATOM 764 O O . LYS A 1 94 ? -77.584 30.222 1.893 1.00 33.30 94 LYS A O 1
ATOM 770 N N . ALA A 1 95 ? -78.012 28.345 0.798 1.00 28.39 95 ALA A N 1
ATOM 771 C CA . ALA A 1 95 ? -77.588 27.371 1.849 1.00 34.23 95 ALA A CA 1
ATOM 772 C C . ALA A 1 95 ? -76.048 27.157 1.922 1.00 35.10 95 ALA A C 1
ATOM 773 O O . ALA A 1 95 ? -75.550 26.484 2.821 1.00 31.77 95 ALA A O 1
ATOM 775 N N . LYS A 1 96 ? -75.299 27.755 0.980 1.00 28.60 96 LYS A N 1
ATOM 776 C CA . LYS A 1 96 ? -73.804 27.679 0.974 1.00 28.61 96 LYS A CA 1
ATOM 777 C C . LYS A 1 96 ? -73.138 28.938 0.574 1.00 30.72 96 LYS A C 1
ATOM 778 O O . LYS A 1 96 ? -72.407 29.014 -0.448 1.00 25.74 96 LYS A O 1
ATOM 784 N N . LEU A 1 97 ? -73.409 30.018 1.296 1.00 27.75 97 LEU A N 1
ATOM 785 C CA . LEU A 1 97 ? -72.844 31.304 0.978 1.00 24.30 97 LEU A CA 1
ATOM 786 C C . LEU A 1 97 ? -71.339 31.371 1.086 1.00 24.59 97 LEU A C 1
ATOM 787 O O . LEU A 1 97 ? -70.701 32.275 0.572 1.00 25.55 97 LEU A O 1
ATOM 792 N N . GLU A 1 98 ? -70.770 30.417 1.824 1.00 26.98 98 GLU A N 1
ATOM 793 C CA . GLU A 1 98 ? -69.335 30.404 1.926 1.00 26.91 98 GLU A CA 1
ATOM 794 C C . GLU A 1 98 ? -68.672 29.803 0.716 1.00 25.56 98 GLU A C 1
ATOM 795 O O . GLU A 1 98 ? -67.434 29.714 0.708 1.00 23.84 98 GLU A O 1
ATOM 801 N N . GLY A 1 99 ? -69.441 29.330 -0.270 1.00 23.98 99 GLY A N 1
ATOM 802 C CA . GLY A 1 99 ? -68.816 28.712 -1.483 1.00 22.87 99 GLY A CA 1
ATOM 803 C C . GLY A 1 99 ? -69.553 29.201 -2.712 1.00 20.52 99 GLY A C 1
ATOM 804 O O . GLY A 1 99 ? -69.940 30.406 -2.764 1.00 21.23 99 GLY A O 1
ATOM 805 N N . PHE A 1 100 ? -69.551 28.364 -3.733 1.00 20.65 100 PHE A N 1
ATOM 806 C CA . PHE A 1 100 ? -70.205 28.721 -5.000 1.00 19.52 100 PHE A CA 1
ATOM 807 C C . PHE A 1 100 ? -70.631 27.453 -5.676 1.00 20.21 100 PHE A C 1
ATOM 808 O O . PHE A 1 100 ? -69.969 26.399 -5.604 1.00 20.20 100 PHE A O 1
ATOM 816 N N . SER A 1 101 ? -71.725 27.593 -6.421 1.00 18.59 101 SER A N 1
ATOM 817 C CA . SER A 1 101 ? -72.141 26.543 -7.361 1.00 19.07 101 SER A CA 1
ATOM 818 C C . SER A 1 101 ? -71.537 26.724 -8.757 1.00 17.43 101 SER A C 1
ATOM 819 O O . SER A 1 101 ? -71.185 25.692 -9.375 1.00 19.44 101 SER A O 1
ATOM 822 N N . TYR A 1 102 ? -71.427 27.947 -9.180 1.00 19.73 102 TYR A N 1
ATOM 823 C CA . TYR A 1 102 ? -70.909 28.301 -10.508 1.00 19.12 102 TYR A CA 1
ATOM 824 C C . TYR A 1 102 ? -70.183 29.607 -10.405 1.00 19.31 102 TYR A C 1
ATOM 825 O O . TYR A 1 102 ? -70.423 30.429 -9.472 1.00 19.25 102 TYR A O 1
ATOM 834 N N . LEU A 1 103 ? -69.279 29.842 -11.391 1.00 18.87 103 LEU A N 1
ATOM 835 C CA . LEU A 1 103 ? -68.736 31.135 -11.587 1.00 18.89 103 LEU A CA 1
ATOM 836 C C . LEU A 1 103 ? -69.549 31.871 -12.625 1.00 19.59 103 LEU A C 1
ATOM 837 O O . LEU A 1 103 ? -70.199 31.230 -13.472 1.00 22.78 103 LEU A O 1
ATOM 842 N N . THR A 1 104 ? -69.405 33.181 -12.705 1.00 18.60 104 THR A N 1
ATOM 843 C CA . THR A 1 104 ? -70.098 34.006 -13.692 1.00 20.66 104 THR A CA 1
ATOM 844 C C . THR A 1 104 ? -69.335 34.170 -15.007 1.00 22.01 104 THR A C 1
ATOM 845 O O . THR A 1 104 ? -69.865 34.754 -15.965 1.00 23.01 104 THR A O 1
ATOM 849 N N . SER A 1 105 ? -68.085 33.778 -15.040 1.00 19.31 105 SER A N 1
ATOM 850 C CA . SER A 1 105 ? -67.255 33.846 -16.235 1.00 21.71 105 SER A CA 1
ATOM 851 C C . SER A 1 105 ? -66.353 32.622 -16.310 1.00 21.32 105 SER A C 1
ATOM 852 O O . SER A 1 105 ? -66.157 31.846 -15.332 1.00 22.46 105 SER A O 1
ATOM 855 N N . LEU A 1 106 ? -65.753 32.432 -17.463 1.00 20.61 106 LEU A N 1
ATOM 856 C CA . LEU A 1 106 ? -64.798 31.344 -17.624 1.00 21.67 106 LEU A CA 1
ATOM 857 C C . LEU A 1 106 ? -63.475 31.951 -18.052 1.00 21.59 106 LEU A C 1
ATOM 858 O O . LEU A 1 106 ? -63.482 32.805 -18.936 1.00 21.89 106 LEU A O 1
ATOM 863 N N . SER A 1 107 ? -62.405 31.572 -17.399 1.00 18.83 107 SER A N 1
ATOM 864 C CA . SER A 1 107 ? -61.075 32.143 -17.668 1.00 20.20 107 SER A CA 1
ATOM 865 C C . SER A 1 107 ? -60.166 31.155 -18.392 1.00 19.49 107 SER A C 1
ATOM 866 O O . SER A 1 107 ? -60.192 29.926 -18.248 1.00 21.92 107 SER A O 1
ATOM 869 N N . TYR A 1 108 ? -59.269 31.804 -19.161 1.00 21.37 108 TYR A N 1
ATOM 870 C CA . TYR A 1 108 ? -58.187 31.111 -19.801 1.00 22.65 108 TYR A CA 1
ATOM 871 C C . TYR A 1 108 ? -56.976 32.037 -19.750 1.00 18.57 108 TYR A C 1
ATOM 872 O O . TYR A 1 108 ? -57.076 33.179 -19.335 1.00 21.66 108 TYR A O 1
ATOM 881 N N . ILE A 1 109 ? -55.825 31.547 -20.196 1.00 19.57 109 ILE A N 1
ATOM 882 C CA . ILE A 1 109 ? -54.551 32.331 -20.161 1.00 20.02 109 ILE A CA 1
ATOM 883 C C . ILE A 1 109 ? -54.156 32.767 -21.613 1.00 22.34 109 ILE A C 1
ATOM 884 O O . ILE A 1 109 ? -54.226 31.936 -22.522 1.00 24.47 109 ILE A O 1
ATOM 889 N N . ARG A 1 110 ? -53.832 34.032 -21.760 1.00 22.15 110 ARG A N 1
ATOM 890 C CA . ARG A 1 110 ? -53.311 34.551 -23.065 1.00 24.06 110 ARG A CA 1
ATOM 891 C C . ARG A 1 110 ? -52.125 35.415 -22.771 1.00 25.69 110 ARG A C 1
ATOM 892 O O . ARG A 1 110 ? -52.211 36.279 -21.905 1.00 24.38 110 ARG A O 1
ATOM 900 N N . ILE A 1 111 ? -51.042 35.156 -23.533 1.00 24.45 111 ILE A N 1
ATOM 901 C CA . ILE A 1 111 ? -49.786 35.942 -23.397 1.00 24.90 111 ILE A CA 1
ATOM 902 C C . ILE A 1 111 ? -49.828 37.297 -24.115 1.00 26.32 111 ILE A C 1
ATOM 903 O O . ILE A 1 111 ? -50.371 37.397 -25.209 1.00 28.04 111 ILE A O 1
ATOM 908 N N . ALA A 1 112 ? -49.358 38.350 -23.447 1.00 25.63 112 ALA A N 1
ATOM 909 C CA . ALA A 1 112 ? -49.027 39.637 -24.020 1.00 23.81 112 ALA A CA 1
ATOM 910 C C . ALA A 1 112 ? -47.509 39.792 -23.808 1.00 27.58 112 ALA A C 1
ATOM 911 O O . ALA A 1 112 ? -46.913 39.341 -22.758 1.00 26.64 112 ALA A O 1
ATOM 913 N N . ARG A 1 113 ? -46.836 40.433 -24.784 1.00 29.55 113 ARG A N 1
ATOM 914 C CA . ARG A 1 113 ? -45.392 40.632 -24.696 1.00 27.92 113 ARG A CA 1
ATOM 915 C C . ARG A 1 113 ? -44.987 42.106 -24.962 1.00 27.40 113 ARG A C 1
ATOM 916 O O . ARG A 1 113 ? -45.679 42.858 -25.642 1.00 28.14 113 ARG A O 1
ATOM 924 N N . SER A 1 114 ? -43.884 42.496 -24.321 1.00 25.88 114 SER A N 1
ATOM 925 C CA . SER A 1 114 ? -43.415 43.827 -24.416 1.00 31.42 114 SER A CA 1
ATOM 926 C C . SER A 1 114 ? -41.917 43.907 -24.474 1.00 31.44 114 SER A C 1
ATOM 927 O O . SER A 1 114 ? -41.224 43.271 -23.734 1.00 29.63 114 SER A O 1
ATOM 930 N N . LYS A 1 115 ? -41.446 44.869 -25.259 1.00 33.64 115 LYS A N 1
ATOM 931 C CA . LYS A 1 115 ? -40.000 45.169 -25.262 1.00 35.88 115 LYS A CA 1
ATOM 932 C C . LYS A 1 115 ? -39.556 46.183 -24.253 1.00 34.86 115 LYS A C 1
ATOM 933 O O . LYS A 1 115 ? -38.483 46.105 -23.782 1.00 52.12 115 LYS A O 1
ATOM 939 N N . ASP A 1 116 ? -40.380 47.131 -23.934 1.00 34.05 116 ASP A N 1
ATOM 940 C CA . ASP A 1 116 ? -40.041 48.241 -23.074 1.00 30.82 116 ASP A CA 1
ATOM 941 C C . ASP A 1 116 ? -40.651 48.081 -21.664 1.00 34.25 116 ASP A C 1
ATOM 942 O O . ASP A 1 116 ? -40.455 48.954 -20.837 1.00 29.29 116 ASP A O 1
ATOM 947 N N . GLY A 1 117 ? -41.432 46.980 -21.425 1.00 31.93 117 GLY A N 1
ATOM 948 C CA . GLY A 1 117 ? -42.164 46.878 -20.161 1.00 32.72 117 GLY A CA 1
ATOM 949 C C . GLY A 1 117 ? -43.440 47.656 -19.941 1.00 30.85 117 GLY A C 1
ATOM 950 O O . GLY A 1 117 ? -44.136 47.418 -18.889 1.00 29.69 117 GLY A O 1
ATOM 951 N N . HIS A 1 118 ? -43.796 48.555 -20.840 1.00 27.53 118 HIS A N 1
ATOM 952 C CA . HIS A 1 118 ? -44.905 49.452 -20.722 1.00 31.00 118 HIS A CA 1
ATOM 953 C C . HIS A 1 118 ? -45.933 49.230 -21.808 1.00 32.78 118 HIS A C 1
ATOM 954 O O . HIS A 1 118 ? -47.118 49.417 -21.548 1.00 33.77 118 HIS A O 1
ATOM 961 N N . HIS A 1 119 ? -45.517 48.934 -23.031 1.00 27.99 119 HIS A N 1
ATOM 962 C CA . HIS A 1 119 ? -46.427 48.775 -24.181 1.00 28.24 119 HIS A CA 1
ATOM 963 C C . HIS A 1 119 ? -46.452 47.333 -24.547 1.00 27.89 119 HIS A C 1
ATOM 964 O O . HIS A 1 119 ? -45.414 46.716 -24.837 1.00 28.11 119 HIS A O 1
ATOM 971 N N . PHE A 1 120 ? -47.653 46.724 -24.583 1.00 28.40 120 PHE A N 1
ATOM 972 C CA . PHE A 1 120 ? -47.774 45.326 -24.805 1.00 27.14 120 PHE A CA 1
ATOM 973 C C . PHE A 1 120 ? -48.576 44.978 -26.073 1.00 28.06 120 PHE A C 1
ATOM 974 O O . PHE A 1 120 ? -49.577 45.625 -26.370 1.00 31.92 120 PHE A O 1
ATOM 982 N N . THR A 1 121 ? -48.248 43.839 -26.631 1.00 29.92 121 THR A N 1
ATOM 983 C CA . THR A 1 121 ? -48.912 43.230 -27.760 1.00 28.41 121 THR A CA 1
ATOM 984 C C . THR A 1 121 ? -49.310 41.812 -27.459 1.00 25.07 121 THR A C 1
ATOM 985 O O . THR A 1 121 ? -48.506 40.964 -27.051 1.00 29.32 121 THR A O 1
ATOM 989 N N . LEU A 1 122 ? -50.580 41.547 -27.702 1.00 29.51 122 LEU A N 1
ATOM 990 C CA . LEU A 1 122 ? -51.093 40.221 -27.406 1.00 28.38 122 LEU A CA 1
ATOM 991 C C . LEU A 1 122 ? -50.647 39.187 -28.387 1.00 33.14 122 LEU A C 1
ATOM 992 O O . LEU A 1 122 ? -50.685 39.433 -29.575 1.00 30.07 122 LEU A O 1
ATOM 997 N N . ASP A 1 123 ? -50.334 38.017 -27.934 1.00 26.96 123 ASP A N 1
ATOM 998 C CA . ASP A 1 123 ? -50.176 36.845 -28.796 1.00 29.94 123 ASP A CA 1
ATOM 999 C C . ASP A 1 123 ? -51.503 36.563 -29.488 1.00 30.65 123 ASP A C 1
ATOM 1000 O O . ASP A 1 123 ? -52.581 36.894 -29.010 1.00 28.45 123 ASP A O 1
ATOM 1005 N N . GLU A 1 124 ? -51.428 35.962 -30.679 1.00 32.63 124 GLU A N 1
ATOM 1006 C CA . GLU A 1 124 ? -52.606 35.774 -31.477 1.00 32.44 124 GLU A CA 1
ATOM 1007 C C . GLU A 1 124 ? -53.695 34.899 -30.845 1.00 30.53 124 GLU A C 1
ATOM 1008 O O . GLU A 1 124 ? -54.879 35.224 -30.932 1.00 30.99 124 GLU A O 1
ATOM 1014 N N . LYS A 1 125 ? -53.273 33.801 -30.270 1.00 28.39 125 LYS A N 1
ATOM 1015 C CA . LYS A 1 125 ? -54.154 32.789 -29.762 1.00 34.14 125 LYS A CA 1
ATOM 1016 C C . LYS A 1 125 ? -53.992 32.627 -28.234 1.00 29.36 125 LYS A C 1
ATOM 1017 O O . LYS A 1 125 ? -52.973 33.107 -27.674 1.00 28.60 125 LYS A O 1
ATOM 1023 N N . PRO A 1 126 ? -54.911 31.884 -27.631 1.00 28.77 126 PRO A N 1
ATOM 1024 C CA . PRO A 1 126 ? -54.662 31.554 -26.195 1.00 30.40 126 PRO A CA 1
ATOM 1025 C C . PRO A 1 126 ? -53.446 30.723 -25.928 1.00 32.33 126 PRO A C 1
ATOM 1026 O O . PRO A 1 126 ? -52.991 29.949 -26.807 1.00 32.48 126 PRO A O 1
ATOM 1030 N N . PHE A 1 127 ? -52.900 30.801 -24.715 1.00 24.24 127 PHE A N 1
ATOM 1031 C CA . PHE A 1 127 ? -51.846 29.978 -24.268 1.00 21.91 127 PHE A CA 1
ATOM 1032 C C . PHE A 1 127 ? -52.256 28.732 -23.610 1.00 26.43 127 PHE A C 1
ATOM 1033 O O . PHE A 1 127 ? -51.688 27.640 -23.832 1.00 26.64 127 PHE A O 1
ATOM 1041 N N . LEU A 1 128 ? -53.161 28.845 -22.606 1.00 24.12 128 LEU A N 1
ATOM 1042 C CA . LEU A 1 128 ? -53.738 27.680 -21.900 1.00 26.39 128 LEU A CA 1
ATOM 1043 C C . LEU A 1 128 ? -55.214 27.879 -21.799 1.00 27.33 128 LEU A C 1
ATOM 1044 O O . LEU A 1 128 ? -55.667 28.940 -21.407 1.00 24.62 128 LEU A O 1
ATOM 1049 N N . TYR A 1 129 ? -55.959 26.908 -22.276 1.00 24.24 129 TYR A N 1
ATOM 1050 C CA . TYR A 1 129 ? -57.407 26.925 -22.238 1.00 25.14 129 TYR A CA 1
ATOM 1051 C C . TYR A 1 129 ? -57.808 25.641 -21.596 1.00 23.02 129 TYR A C 1
ATOM 1052 O O . TYR A 1 129 ? -57.200 24.539 -21.849 1.00 23.87 129 TYR A O 1
ATOM 1061 N N . PRO A 1 130 ? -58.916 25.669 -20.768 1.00 22.71 130 PRO A N 1
ATOM 1062 C CA . PRO A 1 130 ? -59.353 24.454 -20.109 1.00 22.86 130 PRO A CA 1
ATOM 1063 C C . PRO A 1 130 ? -59.280 23.189 -20.967 1.00 26.66 130 PRO A C 1
ATOM 1064 O O . PRO A 1 130 ? -59.857 23.136 -22.115 1.00 24.94 130 PRO A O 1
ATOM 1068 N N . PHE A 1 131 ? -58.544 22.224 -20.454 1.00 25.73 131 PHE A N 1
ATOM 1069 C CA . PHE A 1 131 ? -58.201 20.976 -21.152 1.00 27.84 131 PHE A CA 1
ATOM 1070 C C . PHE A 1 131 ? -58.470 19.687 -20.463 1.00 28.86 131 PHE A C 1
ATOM 1071 O O . PHE A 1 131 ? -58.217 18.623 -21.043 1.00 27.59 131 PHE A O 1
ATOM 1079 N N . ASN A 1 132 ? -59.050 19.673 -19.273 1.00 22.29 132 ASN A N 1
ATOM 1080 C CA . ASN A 1 132 ? -59.348 18.450 -18.558 1.00 21.86 132 ASN A CA 1
ATOM 1081 C C . ASN A 1 132 ? -60.460 18.684 -17.561 1.00 20.68 132 ASN A C 1
ATOM 1082 O O . ASN A 1 132 ? -61.003 19.791 -17.492 1.00 22.91 132 ASN A O 1
ATOM 1087 N N . GLU A 1 133 ? -60.845 17.646 -16.854 1.00 21.24 133 GLU A N 1
ATOM 1088 C CA . GLU A 1 133 ? -61.974 17.656 -15.970 1.00 21.28 133 GLU A CA 1
ATOM 1089 C C . GLU A 1 133 ? -61.773 18.474 -14.646 1.00 22.46 133 GLU A C 1
ATOM 1090 O O . GLU A 1 133 ? -62.758 18.703 -13.903 1.00 23.12 133 GLU A O 1
ATOM 1096 N N . TYR A 1 134 ? -60.551 18.922 -14.458 1.00 21.99 134 TYR A N 1
ATOM 1097 C CA . TYR A 1 134 ? -60.219 19.826 -13.313 1.00 21.76 134 TYR A CA 1
ATOM 1098 C C . TYR A 1 134 ? -60.359 21.276 -13.618 1.00 21.99 134 TYR A C 1
ATOM 1099 O O . TYR A 1 134 ? -60.025 22.126 -12.765 1.00 19.70 134 TYR A O 1
ATOM 1108 N N . GLN A 1 135 ? -60.727 21.637 -14.874 1.00 19.98 135 GLN A N 1
ATOM 1109 C CA . GLN A 1 135 ? -60.634 23.007 -15.372 1.00 19.83 135 GLN A CA 1
ATOM 1110 C C . GLN A 1 135 ? -61.902 23.487 -15.997 1.00 17.19 135 GLN A C 1
ATOM 1111 O O . GLN A 1 135 ? -61.927 24.467 -16.765 1.00 21.37 135 GLN A O 1
ATOM 1117 N N . THR A 1 136 ? -63.001 22.808 -15.684 1.00 21.69 136 THR A N 1
ATOM 1118 C CA . THR A 1 136 ? -64.270 23.106 -16.342 1.00 20.10 136 THR A CA 1
ATOM 1119 C C . THR A 1 136 ? -64.838 24.450 -16.062 1.00 21.96 136 THR A C 1
ATOM 1120 O O . THR A 1 136 ? -65.665 24.917 -16.844 1.00 21.78 136 THR A O 1
ATOM 1124 N N . PHE A 1 137 ? -64.471 25.100 -14.929 1.00 18.80 137 PHE A N 1
ATOM 1125 C CA . PHE A 1 137 ? -64.892 26.421 -14.675 1.00 19.02 137 PHE A CA 1
ATOM 1126 C C . PHE A 1 137 ? -63.808 27.465 -14.944 1.00 19.99 137 PHE A C 1
ATOM 1127 O O . PHE A 1 137 ? -64.042 28.652 -14.720 1.00 23.20 137 PHE A O 1
ATOM 1135 N N . GLY A 1 138 ? -62.686 27.036 -15.546 1.00 18.56 138 GLY A N 1
ATOM 1136 C CA . GLY A 1 138 ? -61.588 27.906 -15.922 1.00 19.21 138 GLY A CA 1
ATOM 1137 C C . GLY A 1 138 ? -60.210 27.520 -15.411 1.00 19.78 138 GLY A C 1
ATOM 1138 O O . GLY A 1 138 ? -60.048 26.750 -14.447 1.00 20.27 138 GLY A O 1
ATOM 1139 N N . ILE A 1 139 ? -59.232 28.166 -16.052 1.00 20.27 139 ILE A N 1
ATOM 1140 C CA . ILE A 1 139 ? -57.870 28.238 -15.643 1.00 18.84 139 ILE A CA 1
ATOM 1141 C C . ILE A 1 139 ? -57.630 29.697 -15.251 1.00 19.58 139 ILE A C 1
ATOM 1142 O O . ILE A 1 139 ? -57.908 30.587 -16.044 1.00 20.64 139 ILE A O 1
ATOM 1147 N N . GLU A 1 140 ? -57.116 29.899 -14.012 1.00 19.03 140 GLU A N 1
ATOM 1148 C CA . GLU A 1 140 ? -56.989 31.262 -13.476 1.00 20.67 140 GLU A CA 1
ATOM 1149 C C . GLU A 1 140 ? -55.571 31.525 -12.951 1.00 19.20 140 GLU A C 1
ATOM 1150 O O . GLU A 1 140 ? -54.978 30.640 -12.332 1.00 21.16 140 GLU A O 1
ATOM 1156 N N . ASP A 1 141 ? -55.173 32.792 -13.024 1.00 19.27 141 ASP A N 1
ATOM 1157 C CA . ASP A 1 141 ? -54.091 33.346 -12.185 1.00 22.59 141 ASP A CA 1
ATOM 1158 C C . ASP A 1 141 ? -52.755 32.540 -12.233 1.00 22.50 141 ASP A C 1
ATOM 1159 O O . ASP A 1 141 ? -52.227 31.968 -11.247 1.00 21.89 141 ASP A O 1
ATOM 1164 N N . ALA A 1 142 ? -52.254 32.420 -13.461 1.00 21.58 142 ALA A N 1
ATOM 1165 C CA . ALA A 1 142 ? -50.989 31.701 -13.738 1.00 21.00 142 ALA A CA 1
ATOM 1166 C C . ALA A 1 142 ? -49.838 32.455 -13.127 1.00 21.06 142 ALA A C 1
ATOM 1167 O O . ALA A 1 142 ? -49.761 33.637 -13.321 1.00 27.13 142 ALA A O 1
ATOM 1169 N N . ARG A 1 143 ? -49.024 31.751 -12.338 1.00 18.44 143 ARG A N 1
ATOM 1170 C CA . ARG A 1 143 ? -47.787 32.298 -11.776 1.00 18.84 143 ARG A CA 1
ATOM 1171 C C . ARG A 1 143 ? -46.678 31.621 -12.596 1.00 23.31 143 ARG A C 1
ATOM 1172 O O . ARG A 1 143 ? -46.862 30.512 -13.063 1.00 23.49 143 ARG A O 1
ATOM 1180 N N . VAL A 1 144 ? -45.550 32.339 -12.737 1.00 24.58 144 VAL A N 1
ATOM 1181 C CA . VAL A 1 144 ? -44.415 31.763 -13.446 1.00 22.15 144 VAL A CA 1
ATOM 1182 C C . VAL A 1 144 ? -43.121 31.871 -12.643 1.00 21.55 144 VAL A C 1
ATOM 1183 O O . VAL A 1 144 ? -42.719 32.997 -12.225 1.00 26.24 144 VAL A O 1
ATOM 1187 N N . THR A 1 145 ? -42.504 30.706 -12.373 1.00 24.74 145 THR A N 1
ATOM 1188 C CA . THR A 1 145 ? -41.199 30.659 -11.734 1.00 25.59 145 THR A CA 1
ATOM 1189 C C . THR A 1 145 ? -40.213 30.065 -12.746 1.00 26.63 145 THR A C 1
ATOM 1190 O O . THR A 1 145 ? -40.402 28.915 -13.173 1.00 24.54 145 THR A O 1
ATOM 1194 N N . GLN A 1 146 ? -39.159 30.814 -13.053 1.00 26.64 146 GLN A N 1
ATOM 1195 C CA . GLN A 1 146 ? -38.094 30.333 -13.993 1.00 26.97 146 GLN A CA 1
ATOM 1196 C C . GLN A 1 146 ? -36.941 29.853 -13.109 1.00 23.92 146 GLN A C 1
ATOM 1197 O O . GLN A 1 146 ? -36.551 30.540 -12.205 1.00 28.50 146 GLN A O 1
ATOM 1203 N N . ILE A 1 147 ? -36.552 28.627 -13.289 1.00 28.60 147 ILE A N 1
ATOM 1204 C CA . ILE A 1 147 ? -35.378 27.986 -12.653 1.00 27.99 147 ILE A CA 1
ATOM 1205 C C . ILE A 1 147 ? -34.547 27.497 -13.883 1.00 30.19 147 ILE A C 1
ATOM 1206 O O . ILE A 1 147 ? -34.994 26.635 -14.643 1.00 29.86 147 ILE A O 1
ATOM 1211 N N . GLY A 1 148 ? -33.328 28.080 -14.020 1.00 36.65 148 GLY A N 1
ATOM 1212 C CA . GLY A 1 148 ? -32.523 27.849 -15.255 1.00 34.84 148 GLY A CA 1
ATOM 1213 C C . GLY A 1 148 ? -33.306 28.187 -16.486 1.00 30.26 148 GLY A C 1
ATOM 1214 O O . GLY A 1 148 ? -33.904 29.324 -16.600 1.00 34.86 148 GLY A O 1
ATOM 1215 N N . ASP A 1 149 ? -33.393 27.232 -17.390 1.00 29.15 149 ASP A N 1
ATOM 1216 C CA . ASP A 1 149 ? -34.073 27.392 -18.643 1.00 32.42 149 ASP A CA 1
ATOM 1217 C C . ASP A 1 149 ? -35.561 27.028 -18.603 1.00 30.75 149 ASP A C 1
ATOM 1218 O O . ASP A 1 149 ? -36.204 27.147 -19.658 1.00 31.15 149 ASP A O 1
ATOM 1223 N N . THR A 1 150 ? -36.031 26.560 -17.458 1.00 32.67 150 THR A N 1
ATOM 1224 C CA . THR A 1 150 ? -37.410 25.949 -17.380 1.00 29.38 150 THR A CA 1
ATOM 1225 C C . THR A 1 150 ? -38.332 26.983 -16.635 1.00 27.39 150 THR A C 1
ATOM 1226 O O . THR A 1 150 ? -38.013 27.461 -15.549 1.00 28.04 150 THR A O 1
ATOM 1230 N N . TYR A 1 151 ? -39.445 27.239 -17.297 1.00 28.92 151 TYR A N 1
ATOM 1231 C CA . TYR A 1 151 ? -40.510 28.116 -16.779 1.00 24.89 151 TYR A CA 1
ATOM 1232 C C . TYR A 1 151 ? -41.576 27.152 -16.198 1.00 27.42 151 TYR A C 1
ATOM 1233 O O . TYR A 1 151 ? -41.939 26.146 -16.805 1.00 28.23 151 TYR A O 1
ATOM 1242 N N . HIS A 1 152 ? -41.923 27.395 -14.930 1.00 27.22 152 HIS A N 1
ATOM 1243 C CA . HIS A 1 152 ? -42.917 26.635 -14.248 1.00 25.57 152 HIS A CA 1
ATOM 1244 C C . HIS A 1 152 ? -44.166 27.494 -14.194 1.00 25.73 152 HIS A C 1
ATOM 1245 O O . HIS A 1 152 ? -44.087 28.572 -13.581 1.00 22.49 152 HIS A O 1
ATOM 1252 N N . VAL A 1 153 ? -45.216 27.077 -14.902 1.00 24.59 153 VAL A N 1
ATOM 1253 C CA . VAL A 1 153 ? -46.397 27.898 -15.022 1.00 23.06 153 VAL A CA 1
ATOM 1254 C C . VAL A 1 153 ? -47.461 27.167 -14.186 1.00 22.88 153 VAL A C 1
ATOM 1255 O O . VAL A 1 153 ? -47.847 26.039 -14.579 1.00 22.73 153 VAL A O 1
ATOM 1259 N N . ASN A 1 154 ? -47.915 27.757 -13.063 1.00 22.92 154 ASN A N 1
ATOM 1260 C CA . ASN A 1 154 ? -48.859 27.000 -12.227 1.00 20.66 154 ASN A CA 1
ATOM 1261 C C . ASN A 1 154 ? -50.067 27.888 -11.942 1.00 22.47 154 ASN A C 1
ATOM 1262 O O . ASN A 1 154 ? -49.923 29.093 -11.843 1.00 20.74 154 ASN A O 1
ATOM 1267 N N . PHE A 1 155 ? -51.275 27.294 -11.895 1.00 19.41 155 PHE A N 1
ATOM 1268 C CA . PHE A 1 155 ? -52.464 28.079 -12.037 1.00 18.34 155 PHE A CA 1
ATOM 1269 C C . PHE A 1 155 ? -53.576 27.375 -11.238 1.00 17.95 155 PHE A C 1
ATOM 1270 O O . PHE A 1 155 ? -53.498 26.174 -10.952 1.00 18.89 155 PHE A O 1
ATOM 1278 N N . SER A 1 156 ? -54.580 28.145 -10.838 1.00 18.86 156 SER A N 1
ATOM 1279 C CA . SER A 1 156 ? -55.801 27.595 -10.310 1.00 17.00 156 SER A CA 1
ATOM 1280 C C . SER A 1 156 ? -56.537 26.802 -11.434 1.00 20.05 156 SER A C 1
ATOM 1281 O O . SER A 1 156 ? -56.717 27.347 -12.542 1.00 20.75 156 SER A O 1
ATOM 1284 N N . ALA A 1 157 ? -57.003 25.626 -11.036 1.00 19.61 157 ALA A N 1
ATOM 1285 C CA . ALA A 1 157 ? -57.821 24.749 -11.909 1.00 20.64 157 ALA A CA 1
ATOM 1286 C C . ALA A 1 157 ? -59.131 24.555 -11.169 1.00 17.71 157 ALA A C 1
ATOM 1287 O O . ALA A 1 157 ? -59.204 23.928 -10.149 1.00 18.39 157 ALA A O 1
ATOM 1289 N N . VAL A 1 158 ? -60.177 25.203 -11.682 1.00 18.74 158 VAL A N 1
ATOM 1290 C CA . VAL A 1 158 ? -61.490 25.239 -11.011 1.00 18.49 158 VAL A CA 1
ATOM 1291 C C . VAL A 1 158 ? -62.444 24.230 -11.730 1.00 20.69 158 VAL A C 1
ATOM 1292 O O . VAL A 1 158 ? -62.621 24.351 -12.966 1.00 19.52 158 VAL A O 1
ATOM 1296 N N . SER A 1 159 ? -63.080 23.412 -10.955 1.00 18.59 159 SER A N 1
ATOM 1297 C CA . SER A 1 159 ? -64.108 22.479 -11.488 1.00 21.28 159 SER A CA 1
ATOM 1298 C C . SER A 1 159 ? -65.083 22.090 -10.386 1.00 22.74 159 SER A C 1
ATOM 1299 O O . SER A 1 159 ? -64.986 22.502 -9.212 1.00 20.09 159 SER A O 1
ATOM 1302 N N . GLU A 1 160 ? -66.036 21.233 -10.751 1.00 20.81 160 GLU A N 1
ATOM 1303 C CA . GLU A 1 160 ? -66.975 20.672 -9.749 1.00 20.05 160 GLU A CA 1
ATOM 1304 C C . GLU A 1 160 ? -66.287 19.759 -8.744 1.00 20.65 160 GLU A C 1
ATOM 1305 O O . GLU A 1 160 ? -66.898 19.456 -7.761 1.00 21.92 160 GLU A O 1
ATOM 1311 N N . PHE A 1 161 ? -65.042 19.355 -8.969 1.00 19.15 161 PHE A N 1
ATOM 1312 C CA . PHE A 1 161 ? -64.269 18.571 -8.027 1.00 19.22 161 PHE A CA 1
ATOM 1313 C C . PHE A 1 161 ? -63.534 19.425 -6.986 1.00 20.72 161 PHE A C 1
ATOM 1314 O O . PHE A 1 161 ? -63.000 18.844 -6.041 1.00 21.05 161 PHE A O 1
ATOM 1322 N N . GLY A 1 162 ? -63.499 20.707 -7.216 1.00 18.83 162 GLY A N 1
ATOM 1323 C CA . GLY A 1 162 ? -62.804 21.642 -6.312 1.00 18.26 162 GLY A CA 1
ATOM 1324 C C . GLY A 1 162 ? -61.840 22.567 -7.051 1.00 19.40 162 GLY A C 1
ATOM 1325 O O . GLY A 1 162 ? -61.761 22.616 -8.283 1.00 18.94 162 GLY A O 1
ATOM 1326 N N . VAL A 1 163 ? -61.180 23.478 -6.270 1.00 17.12 163 VAL A N 1
ATOM 1327 C CA . VAL A 1 163 ? -60.239 24.414 -6.829 1.00 17.90 163 VAL A CA 1
ATOM 1328 C C . VAL A 1 163 ? -58.847 23.874 -6.419 1.00 18.79 163 VAL A C 1
ATOM 1329 O O . VAL A 1 163 ? -58.483 23.841 -5.232 1.00 19.05 163 VAL A O 1
ATOM 1333 N N . ALA A 1 164 ? -58.149 23.382 -7.427 1.00 18.58 164 ALA A N 1
ATOM 1334 C CA . ALA A 1 164 ? -56.809 22.753 -7.328 1.00 17.59 164 ALA A CA 1
ATOM 1335 C C . ALA A 1 164 ? -55.777 23.734 -7.940 1.00 17.42 164 ALA A C 1
ATOM 1336 O O . ALA A 1 164 ? -56.087 24.761 -8.599 1.00 17.54 164 ALA A O 1
ATOM 1338 N N . ASP A 1 165 ? -54.470 23.359 -7.760 1.00 19.04 165 ASP A N 1
ATOM 1339 C CA . ASP A 1 165 ? -53.428 24.142 -8.406 1.00 19.63 165 ASP A CA 1
ATOM 1340 C C . ASP A 1 165 ? -52.608 23.125 -9.261 1.00 17.27 165 ASP A C 1
ATOM 1341 O O . ASP A 1 165 ? -52.150 22.076 -8.729 1.00 19.98 165 ASP A O 1
ATOM 1346 N N . ALA A 1 166 ? -52.433 23.468 -10.508 1.00 20.59 166 ALA A N 1
ATOM 1347 C CA . ALA A 1 166 ? -51.809 22.575 -11.476 1.00 17.65 166 ALA A CA 1
ATOM 1348 C C . ALA A 1 166 ? -50.594 23.286 -12.125 1.00 19.20 166 ALA A C 1
ATOM 1349 O O . ALA A 1 166 ? -50.489 24.514 -12.176 1.00 22.01 166 ALA A O 1
ATOM 1351 N N . LEU A 1 167 ? -49.763 22.470 -12.765 1.00 20.36 167 LEU A N 1
ATOM 1352 C CA . LEU A 1 167 ? -48.469 22.941 -13.284 1.00 21.47 167 LEU A CA 1
ATOM 1353 C C . LEU A 1 167 ? -48.228 22.459 -14.726 1.00 23.55 167 LEU A C 1
ATOM 1354 O O . LEU A 1 167 ? -48.524 21.288 -15.013 1.00 23.89 167 LEU A O 1
ATOM 1359 N N . VAL A 1 168 ? -47.768 23.400 -15.532 1.00 22.60 168 VAL A N 1
ATOM 1360 C CA . VAL A 1 168 ? -47.206 23.116 -16.882 1.00 24.17 168 VAL A CA 1
ATOM 1361 C C . VAL A 1 168 ? -45.805 23.643 -16.860 1.00 25.86 168 VAL A C 1
ATOM 1362 O O . VAL A 1 168 ? -45.539 24.734 -16.383 1.00 23.33 168 VAL A O 1
ATOM 1366 N N . THR A 1 169 ? -44.862 22.878 -17.444 1.00 27.17 169 THR A N 1
ATOM 1367 C CA . THR A 1 169 ? -43.471 23.344 -17.605 1.00 25.83 169 THR A CA 1
ATOM 1368 C C . THR A 1 169 ? -43.166 23.531 -19.106 1.00 28.15 169 THR A C 1
ATOM 1369 O O . THR A 1 169 ? -43.801 22.895 -19.988 1.00 28.55 169 THR A O 1
ATOM 1373 N N . THR A 1 170 ? -42.230 24.468 -19.383 1.00 28.85 170 THR A N 1
ATOM 1374 C CA . THR A 1 170 ? -41.845 24.786 -20.795 1.00 29.22 170 THR A CA 1
ATOM 1375 C C . THR A 1 170 ? -40.544 25.521 -20.773 1.00 34.60 170 THR A C 1
ATOM 1376 O O . THR A 1 170 ? -40.257 26.228 -19.804 1.00 30.44 170 THR A O 1
ATOM 1380 N N . LYS A 1 171 ? -39.720 25.348 -21.816 1.00 30.10 171 LYS A N 1
ATOM 1381 C CA . LYS A 1 171 ? -38.549 26.192 -22.037 1.00 29.96 171 LYS A CA 1
ATOM 1382 C C . LYS A 1 171 ? -38.728 27.268 -23.043 1.00 30.31 171 LYS A C 1
ATOM 1383 O O . LYS A 1 171 ? -37.892 28.157 -23.203 1.00 34.47 171 LYS A O 1
ATOM 1389 N N . ASP A 1 172 ? -39.842 27.280 -23.747 1.00 27.45 172 ASP A N 1
ATOM 1390 C CA . ASP A 1 172 ? -40.057 28.184 -24.846 1.00 31.01 172 ASP A CA 1
ATOM 1391 C C . ASP A 1 172 ? -41.432 28.791 -24.991 1.00 35.40 172 ASP A C 1
ATOM 1392 O O . ASP A 1 172 ? -41.680 29.533 -25.868 1.00 34.96 172 ASP A O 1
ATOM 1397 N N . PHE A 1 173 ? -42.373 28.466 -24.068 1.00 33.37 173 PHE A N 1
ATOM 1398 C CA . PHE A 1 173 ? -43.793 28.889 -24.216 1.00 30.44 173 PHE A CA 1
ATOM 1399 C C . PHE A 1 173 ? -44.543 28.356 -25.425 1.00 29.27 173 PHE A C 1
ATOM 1400 O O . PHE A 1 173 ? -45.607 28.853 -25.838 1.00 31.51 173 PHE A O 1
ATOM 1408 N N . GLU A 1 174 ? -43.977 27.337 -26.039 1.00 31.76 174 GLU A N 1
ATOM 1409 C CA . GLU A 1 174 ? -44.530 26.717 -27.233 1.00 34.88 174 GLU A CA 1
ATOM 1410 C C . GLU A 1 174 ? -44.716 25.246 -26.957 1.00 30.90 174 GLU A C 1
ATOM 1411 O O . GLU A 1 174 ? -45.779 24.778 -27.171 1.00 34.79 174 GLU A O 1
ATOM 1417 N N . ASN A 1 175 ? -43.718 24.496 -26.549 1.00 32.58 175 ASN A N 1
ATOM 1418 C CA . ASN A 1 175 ? -43.863 23.102 -26.188 1.00 38.30 175 ASN A CA 1
ATOM 1419 C C . ASN A 1 175 ? -44.055 23.042 -24.689 1.00 30.55 175 ASN A C 1
ATOM 1420 O O . ASN A 1 175 ? -43.149 23.448 -23.913 1.00 28.98 175 ASN A O 1
ATOM 1425 N N . LEU A 1 176 ? -45.243 22.549 -24.373 1.00 31.21 176 LEU A N 1
ATOM 1426 C CA . LEU A 1 176 ? -45.722 22.547 -22.968 1.00 32.60 176 LEU A CA 1
ATOM 1427 C C . LEU A 1 176 ? -45.783 21.146 -22.486 1.00 31.95 176 LEU A C 1
ATOM 1428 O O . LEU A 1 176 ? -46.158 20.218 -23.249 1.00 33.91 176 LEU A O 1
ATOM 1433 N N . GLU A 1 177 ? -45.367 20.928 -21.260 1.00 28.04 177 GLU A N 1
ATOM 1434 C CA . GLU A 1 177 ? -45.580 19.681 -20.611 1.00 28.60 177 GLU A CA 1
ATOM 1435 C C . GLU A 1 177 ? -46.467 19.780 -19.345 1.00 29.63 177 GLU A C 1
ATOM 1436 O O . GLU A 1 177 ? -46.065 20.449 -18.379 1.00 26.08 177 GLU A O 1
ATOM 1442 N N . TYR A 1 178 ? -47.570 19.037 -19.344 1.00 28.89 178 TYR A N 1
ATOM 1443 C CA . TYR A 1 178 ? -48.502 19.030 -18.168 1.00 26.96 178 TYR A CA 1
ATOM 1444 C C . TYR A 1 178 ? -47.973 18.132 -17.088 1.00 29.33 178 TYR A C 1
ATOM 1445 O O . TYR A 1 178 ? -47.586 16.957 -17.282 1.00 26.92 178 TYR A O 1
ATOM 1454 N N . GLN A 1 179 ? -47.962 18.661 -15.845 1.00 26.63 179 GLN A N 1
ATOM 1455 C CA . GLN A 1 179 ? -47.411 17.954 -14.696 1.00 22.30 179 GLN A CA 1
ATOM 1456 C C . GLN A 1 179 ? -48.419 17.588 -13.628 1.00 23.64 179 GLN A C 1
ATOM 1457 O O . GLN A 1 179 ? -48.059 17.058 -12.568 1.00 25.69 179 GLN A O 1
ATOM 1463 N N . GLY A 1 180 ? -49.663 17.864 -13.947 1.00 23.39 180 GLY A N 1
ATOM 1464 C CA . GLY A 1 180 ? -50.750 17.455 -13.045 1.00 24.31 180 GLY A CA 1
ATOM 1465 C C . GLY A 1 180 ? -51.100 18.511 -12.007 1.00 20.82 180 GLY A C 1
ATOM 1466 O O . GLY A 1 180 ? -50.537 19.639 -12.027 1.00 21.65 180 GLY A O 1
ATOM 1467 N N . ASN A 1 181 ? -51.986 18.147 -11.078 1.00 21.67 181 ASN A N 1
ATOM 1468 C CA . ASN A 1 181 ? -52.385 19.012 -9.942 1.00 20.85 181 ASN A CA 1
ATOM 1469 C C . ASN A 1 181 ? -51.321 18.800 -8.904 1.00 20.27 181 ASN A C 1
ATOM 1470 O O . ASN A 1 181 ? -51.208 17.726 -8.302 1.00 22.62 181 ASN A O 1
ATOM 1475 N N . ILE A 1 182 ? -50.457 19.820 -8.743 1.00 20.11 182 ILE A N 1
ATOM 1476 C CA . ILE A 1 182 ? -49.344 19.737 -7.798 1.00 20.61 182 ILE A CA 1
ATOM 1477 C C . ILE A 1 182 ? -49.866 19.994 -6.385 1.00 18.64 182 ILE A C 1
ATOM 1478 O O . ILE A 1 182 ? -49.294 19.519 -5.415 1.00 20.30 182 ILE A O 1
ATOM 1483 N N . PHE A 1 183 ? -51.018 20.671 -6.276 1.00 19.62 183 PHE A N 1
ATOM 1484 C CA . PHE A 1 183 ? -51.678 20.818 -4.964 1.00 18.41 183 PHE A CA 1
ATOM 1485 C C . PHE A 1 183 ? -53.185 20.345 -5.078 1.00 16.53 183 PHE A C 1
ATOM 1486 O O . PHE A 1 183 ? -53.866 20.765 -6.012 1.00 19.23 183 PHE A O 1
ATOM 1494 N N . ALA A 1 184 ? -53.571 19.468 -4.174 1.00 19.08 184 ALA A N 1
ATOM 1495 C CA . ALA A 1 184 ? -54.955 19.040 -4.103 1.00 17.25 184 ALA A CA 1
ATOM 1496 C C . ALA A 1 184 ? -55.889 20.221 -3.796 1.00 19.84 184 ALA A C 1
ATOM 1497 O O . ALA A 1 184 ? -55.463 21.229 -3.156 1.00 18.18 184 ALA A O 1
ATOM 1499 N N . PRO A 1 185 ? -57.128 20.145 -4.215 1.00 19.03 185 PRO A N 1
ATOM 1500 C CA . PRO A 1 185 ? -58.084 21.112 -3.732 1.00 18.64 185 PRO A CA 1
ATOM 1501 C C . PRO A 1 185 ? -58.256 21.018 -2.238 1.00 17.46 185 PRO A C 1
ATOM 1502 O O . PRO A 1 185 ? -58.002 19.948 -1.629 1.00 19.11 185 PRO A O 1
ATOM 1506 N N . GLU A 1 186 ? -58.589 22.142 -1.528 1.00 17.19 186 GLU A N 1
ATOM 1507 C CA . GLU A 1 186 ? -58.858 23.475 -2.077 1.00 16.09 186 GLU A CA 1
ATOM 1508 C C . GLU A 1 186 ? -57.593 24.301 -1.860 1.00 18.14 186 GLU A C 1
ATOM 1509 O O . GLU A 1 186 ? -57.195 24.510 -0.701 1.00 20.29 186 GLU A O 1
ATOM 1515 N N . ASN A 1 187 ? -57.007 24.760 -2.941 1.00 17.82 187 ASN A N 1
ATOM 1516 C CA . ASN A 1 187 ? -55.724 25.507 -2.817 1.00 18.34 187 ASN A CA 1
ATOM 1517 C C . ASN A 1 187 ? -55.603 26.375 -4.046 1.00 21.78 187 ASN A C 1
ATOM 1518 O O . ASN A 1 187 ? -56.216 26.161 -5.106 1.00 20.18 187 ASN A O 1
ATOM 1523 N N . LYS A 1 188 ? -54.820 27.429 -3.905 1.00 18.75 188 LYS A N 1
ATOM 1524 C CA . LYS A 1 188 ? -54.471 28.317 -4.960 1.00 17.75 188 LYS A CA 1
ATOM 1525 C C . LYS A 1 188 ? -53.286 29.253 -4.462 1.00 16.67 188 LYS A C 1
ATOM 1526 O O . LYS A 1 188 ? -52.796 29.043 -3.342 1.00 17.78 188 LYS A O 1
ATOM 1532 N N . ASP A 1 189 ? -52.961 30.247 -5.264 1.00 18.42 189 ASP A N 1
ATOM 1533 C CA . ASP A 1 189 ? -51.847 31.167 -4.833 1.00 18.56 189 ASP A CA 1
ATOM 1534 C C . ASP A 1 189 ? -50.585 30.399 -4.463 1.00 17.63 189 ASP A C 1
ATOM 1535 O O . ASP A 1 189 ? -49.947 30.636 -3.450 1.00 19.86 189 ASP A O 1
ATOM 1540 N N . VAL A 1 190 ? -50.195 29.504 -5.368 1.00 18.56 190 VAL A N 1
ATOM 1541 C CA . VAL A 1 190 ? -49.008 28.640 -5.197 1.00 19.74 190 VAL A CA 1
ATOM 1542 C C . VAL A 1 190 ? -47.889 29.414 -5.905 1.00 18.40 190 VAL A C 1
ATOM 1543 O O . VAL A 1 190 ? -47.998 29.802 -7.066 1.00 19.24 190 VAL A O 1
ATOM 1547 N N . LEU A 1 191 ? -46.814 29.637 -5.142 1.00 20.43 191 LEU A N 1
ATOM 1548 C CA . LEU A 1 191 ? -45.610 30.350 -5.676 1.00 20.55 191 LEU A CA 1
ATOM 1549 C C . LEU A 1 191 ? -44.400 29.460 -5.384 1.00 21.43 191 LEU A C 1
ATOM 1550 O O . LEU A 1 191 ? -43.990 29.217 -4.227 1.00 21.54 191 LEU A O 1
ATOM 1555 N N . ILE A 1 192 ? -43.809 29.003 -6.456 1.00 22.47 192 ILE A N 1
ATOM 1556 C CA . ILE A 1 192 ? -42.653 28.171 -6.411 1.00 21.59 192 ILE A CA 1
ATOM 1557 C C . ILE A 1 192 ? -41.377 29.080 -6.218 1.00 20.70 192 ILE A C 1
ATOM 1558 O O . ILE A 1 192 ? -41.224 30.016 -6.934 1.00 23.88 192 ILE A O 1
ATOM 1563 N N . PHE A 1 193 ? -40.559 28.696 -5.263 1.00 22.62 193 PHE A N 1
ATOM 1564 C CA . PHE A 1 193 ? -39.302 29.487 -4.949 1.00 24.14 193 PHE A CA 1
ATOM 1565 C C . PHE A 1 193 ? -38.353 29.216 -6.128 1.00 25.50 193 PHE A C 1
ATOM 1566 O O . PHE A 1 193 ? -38.343 28.158 -6.736 1.00 24.92 193 PHE A O 1
ATOM 1574 N N . PRO A 1 194 ? -37.565 30.235 -6.478 1.00 26.50 194 PRO A N 1
ATOM 1575 C CA . PRO A 1 194 ? -36.806 30.212 -7.774 1.00 25.58 194 PRO A CA 1
ATOM 1576 C C . PRO A 1 194 ? -35.462 29.463 -7.682 1.00 31.99 194 PRO A C 1
ATOM 1577 O O . PRO A 1 194 ? -34.722 29.462 -8.657 1.00 28.32 194 PRO A O 1
ATOM 1581 N N . GLU A 1 195 ? -35.204 28.818 -6.599 1.00 29.95 195 GLU A N 1
ATOM 1582 C CA . GLU A 1 195 ? -34.043 27.923 -6.518 1.00 36.30 195 GLU A CA 1
ATOM 1583 C C . GLU A 1 195 ? -34.219 26.864 -5.487 1.00 35.94 195 GLU A C 1
ATOM 1584 O O . GLU A 1 195 ? -35.102 26.922 -4.638 1.00 33.80 195 GLU A O 1
ATOM 1590 N N . LYS A 1 196 ? -33.415 25.816 -5.639 1.00 29.53 196 LYS A N 1
ATOM 1591 C CA . LYS A 1 196 ? -33.284 24.781 -4.639 1.00 34.09 196 LYS A CA 1
ATOM 1592 C C . LYS A 1 196 ? -32.627 25.355 -3.384 1.00 36.59 196 LYS A C 1
ATOM 1593 O O . LYS A 1 196 ? -31.707 26.103 -3.527 1.00 37.62 196 LYS A O 1
ATOM 1599 N N . ILE A 1 197 ? -33.160 25.113 -2.198 1.00 31.53 197 ILE A N 1
ATOM 1600 C CA . ILE A 1 197 ? -32.789 25.745 -0.954 1.00 32.88 197 ILE A CA 1
ATOM 1601 C C . ILE A 1 197 ? -32.34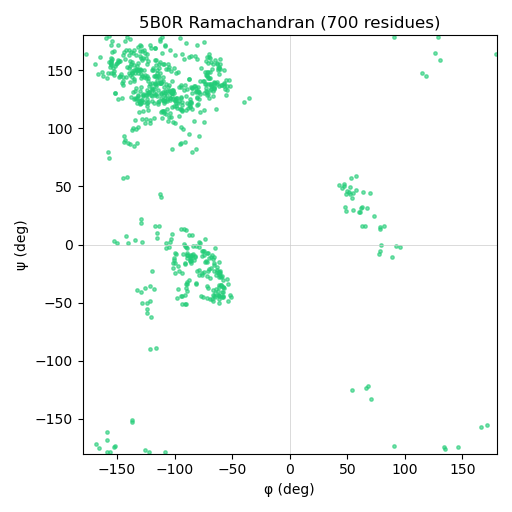4 24.685 -0.007 1.00 35.81 197 ILE A C 1
ATOM 1602 O O . ILE A 1 197 ? -33.106 23.850 0.543 1.00 32.98 197 ILE A O 1
ATOM 1607 N N . ASN A 1 198 ? -30.995 24.613 0.174 1.00 39.65 198 ASN A N 1
ATOM 1608 C CA . ASN A 1 198 ? -30.425 23.499 0.988 1.00 35.22 198 ASN A CA 1
ATOM 1609 C C . ASN A 1 198 ? -30.998 22.166 0.760 1.00 29.41 198 ASN A C 1
ATOM 1610 O O . ASN A 1 198 ? -31.405 21.518 1.689 1.00 35.15 198 ASN A O 1
ATOM 1615 N N . GLY A 1 199 ? -31.038 21.796 -0.487 1.00 28.98 199 GLY A N 1
ATOM 1616 C CA . GLY A 1 199 ? -31.264 20.446 -0.895 1.00 35.79 199 GLY A CA 1
ATOM 1617 C C . GLY A 1 199 ? -32.721 20.143 -1.222 1.00 36.03 199 GLY A C 1
ATOM 1618 O O . GLY A 1 199 ? -33.021 19.068 -1.612 1.00 35.93 199 GLY A O 1
ATOM 1619 N N . LYS A 1 200 ? -33.609 21.121 -1.063 1.00 31.36 200 LYS A N 1
ATOM 1620 C CA . LYS A 1 200 ? -35.083 20.946 -1.368 1.00 33.91 200 LYS A CA 1
ATOM 1621 C C . LYS A 1 200 ? -35.623 22.168 -2.113 1.00 29.84 200 LYS A C 1
ATOM 1622 O O . LYS A 1 200 ? -35.182 23.315 -1.953 1.00 30.21 200 LYS A O 1
ATOM 1628 N N . TYR A 1 201 ? -36.622 21.941 -2.976 1.00 26.56 201 TYR A N 1
ATOM 1629 C CA . TYR A 1 201 ? -37.407 23.051 -3.538 1.00 24.47 201 TYR A CA 1
ATOM 1630 C C . TYR A 1 201 ? -38.538 23.360 -2.545 1.00 22.84 201 TYR A C 1
ATOM 1631 O O . TYR A 1 201 ? -38.883 22.522 -1.728 1.00 24.56 201 TYR A O 1
ATOM 1640 N N . TYR A 1 202 ? -39.107 24.542 -2.714 1.00 24.08 202 TYR A N 1
ATOM 1641 C CA . TYR A 1 202 ? -40.158 25.018 -1.817 1.00 24.41 202 TYR A CA 1
ATOM 1642 C C . TYR A 1 202 ? -41.258 25.687 -2.709 1.00 22.49 202 TYR A C 1
ATOM 1643 O O . TYR A 1 202 ? -40.978 26.241 -3.778 1.00 22.10 202 TYR A O 1
ATOM 1652 N N . ALA A 1 203 ? -42.503 25.699 -2.134 1.00 21.13 203 ALA A N 1
ATOM 1653 C CA . ALA A 1 203 ? -43.536 26.517 -2.693 1.00 20.27 203 ALA A CA 1
ATOM 1654 C C . ALA A 1 203 ? -44.421 27.030 -1.578 1.00 17.21 203 ALA A C 1
ATOM 1655 O O . ALA A 1 203 ? -44.748 26.252 -0.664 1.00 20.64 203 ALA A O 1
ATOM 1657 N N . LEU A 1 204 ? -44.783 28.304 -1.705 1.00 19.78 204 LEU A N 1
ATOM 1658 C CA . LEU A 1 204 ? -45.893 28.859 -0.910 1.00 20.65 204 LEU A CA 1
ATOM 1659 C C . LEU A 1 204 ? -47.214 28.290 -1.442 1.00 20.12 204 LEU A C 1
ATOM 1660 O O . LEU A 1 204 ? -47.297 28.070 -2.626 1.00 20.35 204 LEU A O 1
ATOM 1665 N N . HIS A 1 205 ? -48.199 28.124 -0.572 1.00 20.15 205 HIS A N 1
ATOM 1666 C CA . HIS A 1 205 ? -49.535 27.741 -1.066 1.00 19.95 205 HIS A CA 1
ATOM 1667 C C . HIS A 1 205 ? -50.519 28.292 -0.083 1.00 18.52 205 HIS A C 1
ATOM 1668 O O . HIS A 1 205 ? -50.183 29.147 0.756 1.00 19.81 205 HIS A O 1
ATOM 1675 N N . ARG A 1 206 ? -51.814 27.934 -0.263 1.00 18.11 206 ARG A N 1
ATOM 1676 C CA . ARG A 1 206 ? -52.882 28.644 0.478 1.00 16.13 206 ARG A CA 1
ATOM 1677 C C . ARG A 1 206 ? -54.171 27.783 0.600 1.00 17.23 206 ARG A C 1
ATOM 1678 O O . ARG A 1 206 ? -55.076 28.057 -0.122 1.00 17.85 206 ARG A O 1
ATOM 1686 N N . PRO A 1 207 ? -54.112 26.818 1.451 1.00 16.53 207 PRO A N 1
ATOM 1687 C CA . PRO A 1 207 ? -55.309 25.984 1.670 1.00 18.16 207 PRO A CA 1
ATOM 1688 C C . PRO A 1 207 ? -56.523 26.810 2.070 1.00 18.99 207 PRO A C 1
ATOM 1689 O O . PRO A 1 207 ? -56.416 27.772 2.866 1.00 18.67 207 PRO A O 1
ATOM 1693 N N . SER A 1 208 ? -57.678 26.560 1.456 1.00 15.75 208 SER A N 1
ATOM 1694 C CA . SER A 1 208 ? -58.949 27.077 1.932 1.00 18.47 208 SER A CA 1
ATOM 1695 C C . SER A 1 208 ? -59.673 25.959 2.644 1.00 20.36 208 SER A C 1
ATOM 1696 O O . SER A 1 208 ? -59.697 24.827 2.150 1.00 21.20 208 SER A O 1
ATOM 1699 N N . LEU A 1 209 ? -60.211 26.241 3.826 1.00 18.45 209 LEU A N 1
ATOM 1700 C CA . LEU A 1 209 ? -60.532 25.199 4.783 1.00 18.79 209 LEU A CA 1
ATOM 1701 C C . LEU A 1 209 ? -62.023 25.328 5.156 1.00 21.16 209 LEU A C 1
ATOM 1702 O O . LEU A 1 209 ? -62.500 26.400 5.621 1.00 20.71 209 LEU A O 1
ATOM 1707 N N . LYS A 1 210 ? -62.702 24.235 5.051 1.00 20.29 210 LYS A N 1
ATOM 1708 C CA . LYS A 1 210 ? -64.128 24.199 5.336 1.00 20.31 210 LYS A CA 1
ATOM 1709 C C . LYS A 1 210 ? -64.422 24.199 6.801 1.00 19.60 210 LYS A C 1
ATOM 1710 O O . LYS A 1 210 ? -65.300 24.970 7.239 1.00 21.33 210 LYS A O 1
ATOM 1716 N N . SER A 1 211 ? -63.715 23.409 7.586 1.00 19.37 211 SER A N 1
ATOM 1717 C CA . SER A 1 211 ? -64.150 23.061 8.941 1.00 19.36 211 SER A CA 1
ATOM 1718 C C . SER A 1 211 ? -63.556 24.013 10.017 1.00 21.37 211 SER A C 1
ATOM 1719 O O . SER A 1 211 ? -64.284 24.507 10.886 1.00 19.86 211 SER A O 1
ATOM 1722 N N . ILE A 1 212 ? -62.272 24.129 9.918 1.00 19.71 212 ILE A N 1
ATOM 1723 C CA . ILE A 1 212 ? -61.509 25.026 10.884 1.00 19.54 212 ILE A CA 1
ATOM 1724 C C . ILE A 1 212 ? -60.267 25.417 10.156 1.00 19.04 212 ILE A C 1
ATOM 1725 O O . ILE A 1 212 ? -59.658 24.673 9.371 1.00 19.82 212 ILE A O 1
ATOM 1730 N N . GLY A 1 213 ? -59.826 26.638 10.470 1.00 17.69 213 GLY A N 1
ATOM 1731 C CA . GLY A 1 213 ? -58.593 27.220 9.920 1.00 20.16 213 GLY A CA 1
ATOM 1732 C C . GLY A 1 213 ? -58.983 28.465 9.150 1.00 18.87 213 GLY A C 1
ATOM 1733 O O . GLY A 1 213 ? -60.019 28.525 8.474 1.00 21.07 213 GLY A O 1
ATOM 1734 N N . ASN A 1 214 ? -58.102 29.483 9.194 1.00 18.95 214 ASN A N 1
ATOM 1735 C CA . ASN A 1 214 ? -58.294 30.668 8.418 1.00 18.70 214 ASN A CA 1
ATOM 1736 C C . ASN A 1 214 ? -57.628 30.551 7.025 1.00 19.08 214 ASN A C 1
ATOM 1737 O O . ASN A 1 214 ? -56.999 29.520 6.702 1.00 19.40 214 ASN A O 1
ATOM 1742 N N . LEU A 1 215 ? -57.865 31.554 6.168 1.00 17.95 215 LEU A N 1
ATOM 1743 C CA . LEU A 1 215 ? -57.297 31.595 4.859 1.00 17.04 215 LEU A CA 1
ATOM 1744 C C . LEU A 1 215 ? -55.834 32.134 4.920 1.00 19.90 215 LEU A C 1
ATOM 1745 O O . LEU A 1 215 ? -55.543 33.322 4.613 1.00 18.24 215 LEU A O 1
ATOM 1750 N N . ASP A 1 216 ? -54.961 31.215 5.250 1.00 17.68 216 ASP A N 1
ATOM 1751 C CA . ASP A 1 216 ? -53.581 31.487 5.673 1.00 17.60 216 ASP A CA 1
ATOM 1752 C C . ASP A 1 216 ? -52.596 30.923 4.669 1.00 19.72 216 ASP A C 1
ATOM 1753 O O . ASP A 1 216 ? -52.860 29.877 4.037 1.00 20.97 216 ASP A O 1
ATOM 1758 N N . ILE A 1 217 ? -51.465 31.556 4.496 1.00 18.52 217 ILE A N 1
ATOM 1759 C CA . ILE A 1 217 ? -50.382 31.054 3.682 1.00 19.43 217 ILE A CA 1
ATOM 1760 C C . ILE A 1 217 ? -49.636 29.944 4.331 1.00 20.39 217 ILE A C 1
ATOM 1761 O O . ILE A 1 217 ? -49.290 30.043 5.491 1.00 20.93 217 ILE A O 1
ATOM 1766 N N . TRP A 1 218 ? -49.426 28.833 3.607 1.00 17.74 218 TRP A N 1
ATOM 1767 C CA . TRP A 1 218 ? -48.614 27.734 4.003 1.00 19.46 218 TRP A CA 1
ATOM 1768 C C . TRP A 1 218 ? -47.352 27.612 3.112 1.00 16.87 218 TRP A C 1
ATOM 1769 O O . TRP A 1 218 ? -47.222 28.260 2.090 1.00 20.19 218 TRP A O 1
ATOM 1780 N N . ILE A 1 219 ? -46.489 26.669 3.475 1.00 19.92 219 ILE A N 1
ATOM 1781 C CA . ILE A 1 219 ? -45.313 26.324 2.695 1.00 20.35 219 ILE A CA 1
ATOM 1782 C C . ILE A 1 219 ? -45.158 24.833 2.598 1.00 19.88 219 ILE A C 1
ATOM 1783 O O . ILE A 1 219 ? -45.621 24.144 3.520 1.00 22.06 219 ILE A O 1
ATOM 1788 N N . ALA A 1 220 ? -44.584 24.338 1.523 1.00 20.58 220 ALA A N 1
ATOM 1789 C CA . ALA A 1 220 ? -44.300 22.940 1.384 1.00 20.50 220 ALA A CA 1
ATOM 1790 C C . ALA A 1 220 ? -42.931 22.774 0.751 1.00 21.95 220 ALA A C 1
ATOM 1791 O O . ALA A 1 220 ? -42.525 23.631 0.018 1.00 22.31 220 ALA A O 1
ATOM 1793 N N . SER A 1 221 ? -42.357 21.609 0.969 1.00 22.34 221 SER A N 1
ATOM 1794 C CA . SER A 1 221 ? -41.127 21.269 0.281 1.00 26.49 221 SER A CA 1
ATOM 1795 C C . SER A 1 221 ? -41.315 20.194 -0.723 1.00 25.59 221 SER A C 1
ATOM 1796 O O . SER A 1 221 ? -42.325 19.519 -0.758 1.00 24.77 221 SER A O 1
ATOM 1799 N N . SER A 1 222 ? -40.326 20.054 -1.593 1.00 24.54 222 SER A N 1
ATOM 1800 C CA . SER A 1 222 ? -40.407 19.117 -2.668 1.00 23.72 222 SER A CA 1
ATOM 1801 C C . SER A 1 222 ? -38.972 18.642 -3.140 1.00 27.62 222 SER A C 1
ATOM 1802 O O . SER A 1 222 ? -38.081 19.495 -3.289 1.00 25.72 222 SER A O 1
ATOM 1805 N N . PRO A 1 223 ? -38.926 17.402 -3.573 1.00 27.17 223 PRO A N 1
ATOM 1806 C CA . PRO A 1 223 ? -37.635 16.934 -4.237 1.00 29.41 223 PRO A CA 1
ATOM 1807 C C . PRO A 1 223 ? -37.479 17.213 -5.693 1.00 34.15 223 PRO A C 1
ATOM 1808 O O . PRO A 1 223 ? -36.392 17.149 -6.221 1.00 30.48 223 PRO A O 1
ATOM 1812 N N . ASP A 1 224 ? -38.527 17.537 -6.386 1.00 28.57 224 ASP A N 1
ATOM 1813 C CA . ASP A 1 224 ? -38.547 17.551 -7.828 1.00 29.32 224 ASP A CA 1
ATOM 1814 C C . ASP A 1 224 ? -39.530 18.496 -8.508 1.00 27.07 224 ASP A C 1
ATOM 1815 O O . ASP A 1 224 ? -39.676 18.513 -9.733 1.00 28.48 224 ASP A O 1
ATOM 1820 N N . LEU A 1 225 ? -40.253 19.287 -7.703 1.00 29.27 225 LEU A N 1
ATOM 1821 C CA . LEU A 1 225 ? -41.239 20.228 -8.248 1.00 24.62 225 LEU A CA 1
ATOM 1822 C C . LEU A 1 225 ? -42.364 19.502 -8.991 1.00 26.16 225 LEU A C 1
ATOM 1823 O O . LEU A 1 225 ? -43.016 20.069 -9.857 1.00 29.05 225 LEU A O 1
ATOM 1828 N N . ARG A 1 226 ? -42.670 18.318 -8.517 1.00 25.24 226 ARG A N 1
ATOM 1829 C CA . ARG A 1 226 ? -43.819 17.594 -8.980 1.00 26.98 226 ARG A CA 1
ATOM 1830 C C . ARG A 1 226 ? -44.628 17.152 -7.819 1.00 23.90 226 ARG A C 1
ATOM 1831 O O . ARG A 1 226 ? -45.857 17.062 -7.936 1.00 26.02 226 ARG A O 1
ATOM 1839 N N . SER A 1 227 ? -43.996 16.684 -6.747 1.00 24.57 227 SER A N 1
ATOM 1840 C CA . SER A 1 227 ? -44.641 16.245 -5.541 1.00 24.93 227 SER A CA 1
ATOM 1841 C C . SER A 1 227 ? -44.217 17.131 -4.398 1.00 27.87 227 SER A C 1
ATOM 1842 O O . SER A 1 227 ? -43.070 17.473 -4.281 1.00 26.13 227 SER A O 1
ATOM 1845 N N . PHE A 1 228 ? -45.144 17.368 -3.466 1.00 24.35 228 PHE A N 1
ATOM 1846 C CA . PHE A 1 228 ? -44.892 18.284 -2.339 1.00 23.20 228 PHE A CA 1
ATOM 1847 C C . PHE A 1 228 ? -45.296 17.661 -1.025 1.00 23.95 228 PHE A C 1
ATOM 1848 O O . PHE A 1 228 ? -46.259 16.821 -0.892 1.00 24.22 228 PHE A O 1
ATOM 1856 N N . GLY A 1 229 ? -44.597 18.053 0.039 1.00 23.22 229 GLY A N 1
ATOM 1857 C CA . GLY A 1 229 ? -44.834 17.557 1.361 1.00 26.42 229 GLY A CA 1
ATOM 1858 C C . GLY A 1 229 ? -44.301 18.475 2.460 1.00 22.85 229 GLY A C 1
ATOM 1859 O O . GLY A 1 229 ? -44.001 19.642 2.196 1.00 22.72 229 GLY A O 1
ATOM 1860 N N . ASP A 1 230 ? -44.276 17.915 3.707 1.00 21.93 230 ASP A N 1
ATOM 1861 C CA . ASP A 1 230 ? -43.889 18.599 4.912 1.00 24.55 230 ASP A CA 1
ATOM 1862 C C . ASP A 1 230 ? -44.568 19.967 5.009 1.00 24.26 230 ASP A C 1
ATOM 1863 O O . ASP A 1 230 ? -43.990 21.055 5.151 1.00 22.39 230 ASP A O 1
ATOM 1868 N N . HIS A 1 231 ? -45.894 19.934 4.861 1.00 21.15 231 HIS A N 1
ATOM 1869 C CA . HIS A 1 231 ? -46.649 21.133 4.822 1.00 21.48 231 HIS A CA 1
ATOM 1870 C C . HIS A 1 231 ? -46.591 21.844 6.178 1.00 21.01 231 HIS A C 1
ATOM 1871 O O . HIS A 1 231 ? -46.837 21.258 7.200 1.00 22.11 231 HIS A O 1
ATOM 1878 N N . ARG A 1 232 ? -46.363 23.174 6.171 1.00 22.02 232 ARG A N 1
ATOM 1879 C CA . ARG A 1 232 ? -46.353 23.939 7.389 1.00 21.31 232 ARG A CA 1
ATOM 1880 C C . ARG A 1 232 ? -47.128 25.284 7.193 1.00 19.89 232 ARG A C 1
ATOM 1881 O O . ARG A 1 232 ? -47.113 25.842 6.100 1.00 19.87 232 ARG A O 1
ATOM 1889 N N . HIS A 1 233 ? -47.729 25.695 8.272 1.00 20.38 233 HIS A N 1
ATOM 1890 C CA . HIS A 1 233 ? -48.360 26.958 8.361 1.00 19.33 233 HIS A CA 1
ATOM 1891 C C . HIS A 1 233 ? -47.297 28.044 8.293 1.00 21.80 233 HIS A C 1
ATOM 1892 O O . HIS A 1 233 ? -46.314 27.860 8.965 1.00 24.30 233 HIS A O 1
ATOM 1899 N N . LEU A 1 234 ? -47.497 29.114 7.544 1.00 20.93 234 LEU A N 1
ATOM 1900 C CA . LEU A 1 234 ? -46.502 30.174 7.420 1.00 18.35 234 LEU A CA 1
ATOM 1901 C C . LEU A 1 234 ? -46.977 31.567 7.879 1.00 23.06 234 LEU A C 1
ATOM 1902 O O . LEU A 1 234 ? -46.354 32.124 8.810 1.00 23.12 234 LEU A O 1
ATOM 1907 N N . LEU A 1 235 ? -47.972 32.140 7.252 1.00 20.40 235 LEU A N 1
ATOM 1908 C CA . LEU A 1 235 ? -48.375 33.526 7.550 1.00 21.29 235 LEU A CA 1
ATOM 1909 C C . LEU A 1 235 ? -49.874 33.494 7.758 1.00 21.96 235 LEU A C 1
ATOM 1910 O O . LEU A 1 235 ? -50.614 33.109 6.826 1.00 21.75 235 LEU A O 1
ATOM 1915 N N . GLY A 1 236 ? -50.364 33.942 8.900 1.00 20.32 236 GLY A N 1
ATOM 1916 C CA . GLY A 1 236 ? -51.785 33.937 9.121 1.00 23.69 236 GLY A CA 1
ATOM 1917 C C . GLY A 1 236 ? -52.460 35.301 9.002 1.00 21.62 236 GLY A C 1
ATOM 1918 O O . GLY A 1 236 ? -51.777 36.336 9.082 1.00 22.07 236 GLY A O 1
ATOM 1919 N N . ILE A 1 237 ? -53.786 35.271 8.952 1.00 19.76 237 ILE A N 1
ATOM 1920 C CA . ILE A 1 237 ? -54.587 36.506 8.950 1.00 17.85 237 ILE A CA 1
ATOM 1921 C C . ILE A 1 237 ? -54.355 37.264 10.302 1.00 19.77 237 ILE A C 1
ATOM 1922 O O . ILE A 1 237 ? -53.934 36.657 11.306 1.00 21.19 237 ILE A O 1
ATOM 1927 N N . ARG A 1 238 ? -54.572 38.559 10.243 1.00 20.17 238 ARG A N 1
ATOM 1928 C CA . ARG A 1 238 ? -54.524 39.391 11.475 1.00 21.11 238 ARG A CA 1
ATOM 1929 C C . ARG A 1 238 ? -55.789 40.143 11.649 1.00 19.41 238 ARG A C 1
ATOM 1930 O O . ARG A 1 238 ? -56.066 41.096 10.936 1.00 22.63 238 ARG A O 1
ATOM 1938 N N . PRO A 1 239 ? -56.605 39.747 12.625 1.00 19.21 239 PRO A N 1
ATOM 1939 C CA . PRO A 1 239 ? -57.877 40.439 12.882 1.00 23.36 239 PRO A CA 1
ATOM 1940 C C . PRO A 1 239 ? -57.722 41.968 13.118 1.00 20.91 239 PRO A C 1
ATOM 1941 O O . PRO A 1 239 ? -56.736 42.365 13.742 1.00 24.93 239 PRO A O 1
ATOM 1945 N N . GLY A 1 240 ? -58.580 42.674 12.436 1.00 24.22 240 GLY A N 1
ATOM 1946 C CA . GLY A 1 240 ? -58.552 44.135 12.579 1.00 27.42 240 GLY A CA 1
ATOM 1947 C C . GLY A 1 240 ? -57.614 44.843 11.625 1.00 29.81 240 GLY A C 1
ATOM 1948 O O . GLY A 1 240 ? -57.709 46.081 11.540 1.00 30.77 240 GLY A O 1
ATOM 1949 N N . GLU A 1 241 ? -56.729 44.098 10.885 1.00 24.73 241 GLU A N 1
ATOM 1950 C CA . GLU A 1 241 ? -55.696 44.704 10.073 1.00 23.50 241 GLU A CA 1
ATOM 1951 C C . GLU A 1 241 ? -56.035 44.546 8.588 1.00 23.41 241 GLU A C 1
ATOM 1952 O O . GLU A 1 241 ? -57.102 44.011 8.217 1.00 21.29 241 GLU A O 1
ATOM 1958 N N . TYR A 1 242 ? -55.153 45.035 7.721 1.00 20.79 242 TYR A N 1
ATOM 1959 C CA . TYR A 1 242 ? -55.452 45.008 6.287 1.00 21.80 242 TYR A CA 1
ATOM 1960 C C . TYR A 1 242 ? -55.646 43.576 5.717 1.00 19.33 242 TYR A C 1
ATOM 1961 O O . TYR A 1 242 ? -56.237 43.424 4.631 1.00 20.24 242 TYR A O 1
ATOM 1970 N N . ASP A 1 243 ? -55.060 42.619 6.418 1.00 19.57 243 ASP A N 1
ATOM 1971 C CA . ASP A 1 243 ? -55.066 41.196 6.055 1.00 18.02 243 ASP A CA 1
ATOM 1972 C C . ASP A 1 243 ? -55.909 40.399 7.054 1.00 18.33 243 ASP A C 1
ATOM 1973 O O . ASP A 1 243 ? -55.530 39.284 7.442 1.00 20.95 243 ASP A O 1
ATOM 1978 N N . SER A 1 244 ? -57.056 40.947 7.460 1.00 19.52 244 SER A N 1
ATOM 1979 C CA . SER A 1 244 ? -57.901 40.311 8.419 1.00 19.39 244 SER A CA 1
ATOM 1980 C C . SER A 1 244 ? -58.812 39.189 7.822 1.00 20.22 244 SER A C 1
ATOM 1981 O O . SER A 1 244 ? -59.206 38.288 8.587 1.00 20.48 244 SER A O 1
ATOM 1984 N N . GLY A 1 245 ? -59.057 39.262 6.540 1.00 20.54 245 GLY A N 1
ATOM 1985 C CA . GLY A 1 245 ? -59.994 38.298 5.914 1.00 22.06 245 GLY A CA 1
ATOM 1986 C C . GLY A 1 245 ? -59.258 37.107 5.256 1.00 22.40 245 GLY A C 1
ATOM 1987 O O . GLY A 1 245 ? -59.682 35.999 5.384 1.00 20.08 245 GLY A O 1
ATOM 1988 N N . ARG A 1 246 ? -58.138 37.362 4.637 1.00 19.10 246 ARG A N 1
ATOM 1989 C CA . ARG A 1 246 ? -57.296 36.360 3.968 1.00 18.74 246 ARG A CA 1
ATOM 1990 C C . ARG A 1 246 ? -55.958 36.920 3.581 1.00 19.45 246 ARG A C 1
ATOM 1991 O O . ARG A 1 246 ? -55.773 38.165 3.431 1.00 18.65 246 ARG A O 1
ATOM 1999 N N . VAL A 1 247 ? -55.019 36.035 3.459 1.00 17.35 247 VAL A N 1
ATOM 2000 C CA . VAL A 1 247 ? -53.695 36.267 2.787 1.00 17.21 247 VAL A CA 1
ATOM 2001 C C . VAL A 1 247 ? -53.430 35.223 1.725 1.00 18.99 247 VAL A C 1
ATOM 2002 O O . VAL A 1 247 ? -53.892 34.111 1.870 1.00 17.93 247 VAL A O 1
ATOM 2006 N N . GLY A 1 248 ? -52.688 35.579 0.695 1.00 18.54 248 GLY A N 1
ATOM 2007 C CA . GLY A 1 248 ? -52.212 34.586 -0.217 1.00 17.71 248 GLY A CA 1
ATOM 2008 C C . GLY A 1 248 ? -50.961 35.100 -0.884 1.00 19.26 248 GLY A C 1
ATOM 2009 O O . GLY A 1 248 ? -50.748 36.324 -1.040 1.00 19.10 248 GLY A O 1
ATOM 2010 N N . GLY A 1 249 ? -50.148 34.173 -1.332 1.00 20.09 249 GLY A N 1
ATOM 2011 C CA . GLY A 1 249 ? -48.995 34.575 -2.143 1.00 21.59 249 GLY A CA 1
ATOM 2012 C C . GLY A 1 249 ? -49.308 35.341 -3.348 1.00 20.77 249 GLY A C 1
ATOM 2013 O O . GLY A 1 249 ? -50.364 35.191 -3.954 1.00 21.12 249 GLY A O 1
ATOM 2014 N N . GLY A 1 250 ? -48.377 36.245 -3.787 1.00 19.87 250 GLY A N 1
ATOM 2015 C CA . GLY A 1 250 ? -48.570 37.193 -4.831 1.00 18.77 250 GLY A CA 1
ATOM 2016 C C . GLY A 1 250 ? -47.479 36.883 -5.882 1.00 23.81 250 GLY A C 1
ATOM 2017 O O . GLY A 1 250 ? -47.643 36.129 -6.836 1.00 20.75 250 GLY A O 1
ATOM 2018 N N . CYS A 1 251 ? -46.330 37.539 -5.704 1.00 22.50 251 CYS A N 1
ATOM 2019 C CA . CYS A 1 251 ? -45.169 37.351 -6.577 1.00 23.87 251 CYS A CA 1
ATOM 2020 C C . CYS A 1 251 ? -44.252 36.210 -6.151 1.00 21.34 251 CYS A C 1
ATOM 2021 O O . CYS A 1 251 ? -44.257 35.722 -5.054 1.00 21.94 251 CYS A O 1
ATOM 2024 N N . VAL A 1 252 ? -43.418 35.731 -7.071 1.00 21.01 252 VAL A N 1
ATOM 2025 C CA . VAL A 1 252 ? -42.414 34.729 -6.792 1.00 22.02 252 VAL A CA 1
ATOM 2026 C C . VAL A 1 252 ? -41.435 35.309 -5.692 1.00 22.74 252 VAL A C 1
ATOM 2027 O O . VAL A 1 252 ? -41.168 36.473 -5.749 1.00 23.61 252 VAL A O 1
ATOM 2031 N N . PRO A 1 253 ? -41.060 34.505 -4.724 1.00 23.67 253 PRO A N 1
ATOM 2032 C CA . PRO A 1 253 ? -40.140 34.917 -3.676 1.00 23.25 253 PRO A CA 1
ATOM 2033 C C . PRO A 1 253 ? -38.860 35.522 -4.346 1.00 25.39 253 PRO A C 1
ATOM 2034 O O . PRO A 1 253 ? -38.405 34.983 -5.314 1.00 26.87 253 PRO A O 1
ATOM 2038 N N . ILE A 1 254 ? -38.448 36.615 -3.758 1.00 26.66 254 ILE A N 1
ATOM 2039 C CA . ILE A 1 254 ? -37.263 37.437 -4.248 1.00 25.91 254 ILE A CA 1
ATOM 2040 C C . ILE A 1 254 ? -36.090 37.253 -3.225 1.00 25.41 254 ILE A C 1
ATOM 2041 O O . ILE A 1 254 ? -36.219 37.547 -2.045 1.00 27.30 254 ILE A O 1
ATOM 2046 N N . LYS A 1 255 ? -34.960 36.759 -3.769 1.00 26.99 255 LYS A N 1
ATOM 2047 C CA . LYS A 1 255 ? -33.794 36.480 -2.918 1.00 31.94 255 LYS A CA 1
ATOM 2048 C C . LYS A 1 255 ? -33.154 37.851 -2.688 1.00 28.66 255 LYS A C 1
ATOM 2049 O O . LYS A 1 255 ? -32.993 38.639 -3.601 1.00 32.01 255 LYS A O 1
ATOM 2055 N N . THR A 1 256 ? -32.887 38.093 -1.430 1.00 29.17 256 THR A N 1
ATOM 2056 C CA . THR A 1 256 ? -32.175 39.267 -0.945 1.00 33.62 256 THR A CA 1
ATOM 2057 C C . THR A 1 256 ? -31.123 38.775 0.049 1.00 34.18 256 THR A C 1
ATOM 2058 O O . THR A 1 256 ? -31.163 37.658 0.572 1.00 33.48 256 THR A O 1
ATOM 2062 N N . GLU A 1 257 ? -30.166 39.643 0.327 1.00 37.85 257 GLU A N 1
ATOM 2063 C CA . GLU A 1 257 ? -29.177 39.337 1.408 1.00 32.66 257 GLU A CA 1
ATOM 2064 C C . GLU A 1 257 ? -29.765 39.163 2.775 1.00 32.67 257 GLU A C 1
ATOM 2065 O O . GLU A 1 257 ? -29.198 38.449 3.583 1.00 37.89 257 GLU A O 1
ATOM 2071 N N . GLU A 1 258 ? -30.944 39.754 3.002 1.00 31.02 258 GLU A N 1
ATOM 2072 C CA . GLU A 1 258 ? -31.679 39.670 4.237 1.00 31.41 258 GLU A CA 1
ATOM 2073 C C . GLU A 1 258 ? -32.699 38.485 4.382 1.00 29.09 258 GLU A C 1
ATOM 2074 O O . GLU A 1 258 ? -33.100 38.145 5.495 1.00 33.95 258 GLU A O 1
ATOM 2080 N N . GLY A 1 259 ? -32.883 37.775 3.299 1.00 31.86 259 GLY A N 1
ATOM 2081 C CA . GLY A 1 259 ? -33.878 36.648 3.329 1.00 33.14 259 GLY A CA 1
ATOM 2082 C C . GLY A 1 259 ? -34.739 36.730 2.067 1.00 28.16 259 GLY A C 1
ATOM 2083 O O . GLY A 1 259 ? -34.466 37.482 1.104 1.00 30.08 259 GLY A O 1
ATOM 2084 N N . TRP A 1 260 ? -35.766 35.828 2.046 1.00 28.47 260 TRP A N 1
ATOM 2085 C CA . TRP A 1 260 ? -36.657 35.709 0.847 1.00 26.24 260 TRP A CA 1
ATOM 2086 C C . TRP A 1 260 ? -37.769 36.763 1.064 1.00 25.19 260 TRP A C 1
ATOM 2087 O O . TRP A 1 260 ? -38.468 36.737 2.114 1.00 25.17 260 TRP A O 1
ATOM 2098 N N . LEU A 1 261 ? -37.857 37.708 0.186 1.00 24.05 261 LEU A N 1
ATOM 2099 C CA . LEU A 1 261 ? -38.790 38.760 0.267 1.00 24.89 261 LEU A CA 1
ATOM 2100 C C . LEU A 1 261 ? -40.106 38.250 -0.493 1.00 22.97 261 LEU A C 1
ATOM 2101 O O . LEU A 1 261 ? -40.043 37.931 -1.663 1.00 25.59 261 LEU A O 1
ATOM 2106 N N . ILE A 1 262 ? -41.162 38.259 0.284 1.00 25.45 262 ILE A N 1
ATOM 2107 C CA . ILE A 1 262 ? -42.494 37.744 -0.168 1.00 24.07 262 ILE A CA 1
ATOM 2108 C C . ILE A 1 262 ? -43.426 38.878 -0.295 1.00 19.84 262 ILE A C 1
ATOM 2109 O O . ILE A 1 262 ? -43.799 39.544 0.692 1.00 23.26 262 ILE A O 1
ATOM 2114 N N . LEU A 1 263 ? -43.875 39.157 -1.515 1.00 20.18 263 LEU A N 1
ATOM 2115 C CA . LEU A 1 263 ? -44.829 40.220 -1.782 1.00 19.93 263 LEU A CA 1
ATOM 2116 C C . LEU A 1 263 ? -46.203 39.496 -1.906 1.00 22.16 263 LEU A C 1
ATOM 2117 O O . LEU A 1 263 ? -46.348 38.730 -2.873 1.00 22.05 263 LEU A O 1
ATOM 2122 N N . TYR A 1 264 ? -47.007 39.617 -0.874 1.00 20.10 264 TYR A N 1
ATOM 2123 C CA . TYR A 1 264 ? -48.243 38.841 -0.728 1.00 19.41 264 TYR A CA 1
ATOM 2124 C C . TYR A 1 264 ? -49.437 39.746 -0.814 1.00 22.40 264 TYR A C 1
ATOM 2125 O O . TYR A 1 264 ? -49.352 40.924 -0.557 1.00 19.25 264 TYR A O 1
ATOM 2134 N N . HIS A 1 265 ? -50.626 39.234 -1.175 1.00 20.13 265 HIS A N 1
ATOM 2135 C CA . HIS A 1 265 ? -51.811 40.037 -1.054 1.00 18.67 265 HIS A CA 1
ATOM 2136 C C . HIS A 1 265 ? -52.567 39.717 0.211 1.00 18.13 265 HIS A C 1
ATOM 2137 O O . HIS A 1 265 ? -52.612 38.539 0.736 1.00 20.46 265 HIS A O 1
ATOM 2144 N N . GLY A 1 266 ? -53.214 40.748 0.745 1.00 18.70 266 GLY A N 1
ATOM 2145 C CA . GLY A 1 266 ? -54.124 40.625 1.877 1.00 20.66 266 GLY A CA 1
ATOM 2146 C C . GLY A 1 266 ? -55.426 41.274 1.617 1.00 20.50 266 GLY A C 1
ATOM 2147 O O . GLY A 1 266 ? -55.487 42.269 0.858 1.00 21.90 266 GLY A O 1
ATOM 2148 N N . ALA A 1 267 ? -56.514 40.699 2.192 1.00 20.20 267 ALA A N 1
ATOM 2149 C CA . ALA A 1 267 ? -57.791 41.302 2.035 1.00 17.75 267 ALA A CA 1
ATOM 2150 C C . ALA A 1 267 ? -58.496 41.343 3.362 1.00 18.32 267 ALA A C 1
ATOM 2151 O O . ALA A 1 267 ? -58.302 40.492 4.176 1.00 19.30 267 ALA A O 1
ATOM 2153 N N . THR A 1 268 ? -59.287 42.393 3.512 1.00 20.49 268 THR A N 1
ATOM 2154 C CA . THR A 1 268 ? -60.239 42.431 4.578 1.00 21.21 268 THR A CA 1
ATOM 2155 C C . THR A 1 268 ? -61.425 41.529 4.298 1.00 22.34 268 THR A C 1
ATOM 2156 O O . THR A 1 268 ? -61.615 41.012 3.212 1.00 21.23 268 THR A O 1
ATOM 2160 N N . GLU A 1 269 ? -62.318 41.416 5.318 1.00 24.41 269 GLU A N 1
ATOM 2161 C CA . GLU A 1 269 ? -63.583 40.691 5.109 1.00 26.29 269 GLU A CA 1
ATOM 2162 C C . GLU A 1 269 ? -64.527 41.359 4.110 1.00 25.15 269 GLU A C 1
ATOM 2163 O O . GLU A 1 269 ? -65.388 40.674 3.478 1.00 28.10 269 GLU A O 1
ATOM 2169 N N . GLU A 1 270 ? -64.308 42.627 3.816 1.00 22.63 270 GLU A N 1
ATOM 2170 C CA . GLU A 1 270 ? -65.058 43.343 2.795 1.00 26.04 270 GLU A CA 1
ATOM 2171 C C . GLU A 1 270 ? -64.370 43.257 1.447 1.00 25.72 270 GLU A C 1
ATOM 2172 O O . GLU A 1 270 ? -64.816 43.900 0.521 1.00 23.98 270 GLU A O 1
ATOM 2178 N N . ASN A 1 271 ? -63.402 42.367 1.321 1.00 25.76 271 ASN A N 1
ATOM 2179 C CA . ASN A 1 271 ? -62.792 42.127 0.037 1.00 23.49 271 ASN A CA 1
ATOM 2180 C C . ASN A 1 271 ? -62.062 43.319 -0.618 1.00 22.76 271 ASN A C 1
ATOM 2181 O O . ASN A 1 271 ? -61.967 43.375 -1.859 1.00 23.66 271 ASN A O 1
ATOM 2186 N N . ARG A 1 272 ? -61.482 44.198 0.222 1.00 22.73 272 ARG A N 1
ATOM 2187 C CA . ARG A 1 272 ? -60.522 45.195 -0.254 1.00 22.49 272 ARG A CA 1
ATOM 2188 C C . ARG A 1 272 ? -59.148 44.553 -0.252 1.00 20.63 272 ARG A C 1
ATOM 2189 O O . ARG A 1 272 ? -58.724 44.087 0.806 1.00 20.72 272 ARG A O 1
ATOM 2197 N N . TYR A 1 273 ? -58.492 44.447 -1.410 1.00 19.51 273 TYR A N 1
ATOM 2198 C CA . TYR A 1 273 ? -57.184 43.780 -1.530 1.00 19.46 273 TYR A CA 1
ATOM 2199 C C . TYR A 1 273 ? -56.045 44.780 -1.661 1.00 19.40 273 TYR A C 1
ATOM 2200 O O . TYR A 1 273 ? -56.166 45.721 -2.498 1.00 21.40 273 TYR A O 1
ATOM 2209 N N . VAL A 1 274 ? -55.020 44.538 -0.866 1.00 20.46 274 VAL A N 1
ATOM 2210 C CA . VAL A 1 274 ? -53.735 45.310 -0.891 1.00 20.93 274 VAL A CA 1
ATOM 2211 C C . VAL A 1 274 ? -52.590 44.359 -0.958 1.00 23.64 274 VAL A C 1
ATOM 2212 O O . VAL A 1 274 ? -52.753 43.106 -0.774 1.00 21.80 274 VAL A O 1
ATOM 2216 N N . MET A 1 275 ? -51.361 44.858 -1.277 1.00 21.21 275 MET A N 1
ATOM 2217 C CA . MET A 1 275 ? -50.155 44.079 -1.194 1.00 20.15 275 MET A CA 1
ATOM 2218 C C . MET A 1 275 ? -49.397 44.459 0.078 1.00 18.98 275 MET A C 1
ATOM 2219 O O . MET A 1 275 ? -49.455 45.657 0.455 1.00 21.69 275 MET A O 1
ATOM 2224 N N . GLY A 1 276 ? -48.837 43.476 0.716 1.00 20.06 276 GLY A N 1
ATOM 2225 C CA . GLY A 1 276 ? -47.948 43.541 1.845 1.00 21.06 276 GLY A CA 1
ATOM 2226 C C . GLY A 1 276 ? -46.717 42.816 1.551 1.00 19.35 276 GLY A C 1
ATOM 2227 O O . GLY A 1 276 ? -46.499 42.219 0.471 1.00 22.62 276 GLY A O 1
ATOM 2228 N N . ALA A 1 277 ? -45.799 42.746 2.571 1.00 22.03 277 ALA A N 1
ATOM 2229 C CA . ALA A 1 277 ? -44.550 42.025 2.417 1.00 24.22 277 ALA A CA 1
ATOM 2230 C C . ALA A 1 277 ? -44.159 41.280 3.706 1.00 20.52 277 ALA A C 1
ATOM 2231 O O . ALA A 1 277 ? -44.604 41.667 4.809 1.00 23.20 277 ALA A O 1
ATOM 2233 N N . ALA A 1 278 ? -43.419 40.214 3.518 1.00 22.09 278 ALA A N 1
ATOM 2234 C CA . ALA A 1 278 ? -42.839 39.468 4.539 1.00 22.36 278 ALA A CA 1
ATOM 2235 C C . ALA A 1 278 ? -41.451 39.0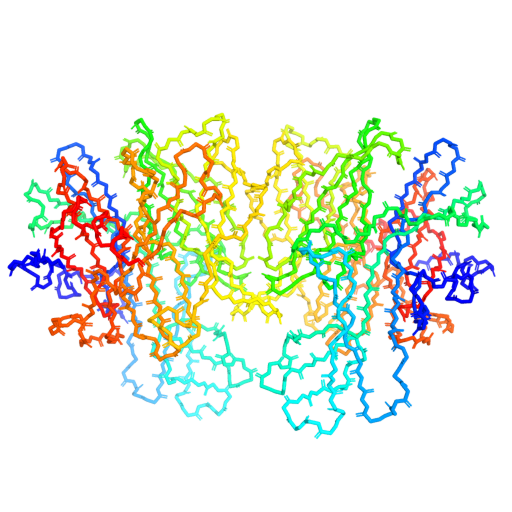72 4.089 1.00 21.21 278 ALA A C 1
ATOM 2236 O O . ALA A 1 278 ? -41.158 39.026 2.911 1.00 24.55 278 ALA A O 1
ATOM 2238 N N . LEU A 1 279 ? -40.656 38.662 5.091 1.00 25.37 279 LEU A N 1
ATOM 2239 C CA . LEU A 1 279 ? -39.255 38.234 4.935 1.00 25.56 279 LEU A CA 1
ATOM 2240 C C . LEU A 1 279 ? -39.002 36.892 5.618 1.00 21.24 279 LEU A C 1
ATOM 2241 O O . LEU A 1 279 ? -39.338 36.778 6.813 1.00 24.07 279 LEU A O 1
ATOM 2246 N N . LEU A 1 280 ? -38.523 35.921 4.877 1.00 22.92 280 LEU A N 1
ATOM 2247 C CA . LEU A 1 280 ? -38.318 34.635 5.416 1.00 24.08 280 LEU A CA 1
ATOM 2248 C C . LEU A 1 280 ? -36.792 34.421 5.519 1.00 23.59 280 LEU A C 1
ATOM 2249 O O . LEU A 1 280 ? -36.032 34.931 4.642 1.00 27.47 280 LEU A O 1
ATOM 2254 N N . ASP A 1 281 ? -36.433 33.543 6.420 1.00 25.44 281 ASP A N 1
ATOM 2255 C CA . ASP A 1 281 ? -34.982 33.107 6.514 1.00 26.36 281 ASP A CA 1
ATOM 2256 C C . ASP A 1 281 ? -34.491 32.544 5.214 1.00 32.23 281 ASP A C 1
ATOM 2257 O O . ASP A 1 281 ? -35.114 31.729 4.486 1.00 29.24 281 ASP A O 1
ATOM 2262 N N . LEU A 1 282 ? -33.272 32.959 4.837 1.00 29.01 282 LEU A N 1
ATOM 2263 C CA . LEU A 1 282 ? -32.689 32.557 3.593 1.00 30.65 282 LEU A CA 1
ATOM 2264 C C . LEU A 1 282 ? -32.478 31.086 3.444 1.00 28.22 282 LEU A C 1
ATOM 2265 O O . LEU A 1 282 ? -32.621 30.512 2.354 1.00 31.83 282 LEU A O 1
ATOM 2270 N N . ASN A 1 283 ? -32.118 30.420 4.533 1.00 32.19 283 ASN A N 1
ATOM 2271 C CA . ASN A 1 283 ? -31.748 29.028 4.465 1.00 33.06 283 ASN A CA 1
ATOM 2272 C C . ASN A 1 283 ? -32.848 28.053 4.878 1.00 28.00 283 ASN A C 1
ATOM 2273 O O . ASN A 1 283 ? -32.770 26.849 4.478 1.00 34.09 283 ASN A O 1
ATOM 2278 N N . ASP A 1 284 ? -33.779 28.578 5.710 1.00 32.78 284 ASP A N 1
ATOM 2279 C CA . ASP A 1 284 ? -34.960 27.816 6.135 1.00 32.57 284 ASP A CA 1
ATOM 2280 C C . ASP A 1 284 ? -36.220 28.731 5.953 1.00 25.22 284 ASP A C 1
ATOM 2281 O O . ASP A 1 284 ? -36.589 29.434 6.877 1.00 26.46 284 ASP A O 1
ATOM 2286 N N . PRO A 1 285 ? -36.800 28.707 4.756 1.00 28.09 285 PRO A N 1
ATOM 2287 C CA . PRO A 1 285 ? -37.879 29.662 4.491 1.00 28.22 285 PRO A CA 1
ATOM 2288 C C . PRO A 1 285 ? -39.187 29.346 5.174 1.00 29.21 285 PRO A C 1
ATOM 2289 O O . PRO A 1 285 ? -40.111 30.166 5.048 1.00 27.85 285 PRO A O 1
ATOM 2293 N N . THR A 1 286 ? -39.198 28.315 6.010 1.00 26.14 286 THR A N 1
ATOM 2294 C CA . THR A 1 286 ? -40.308 28.064 6.955 1.00 28.92 286 THR A CA 1
ATOM 2295 C C . THR A 1 286 ? -40.306 29.045 8.095 1.00 28.54 286 THR A C 1
ATOM 2296 O O . THR A 1 286 ? -41.260 29.166 8.784 1.00 26.06 286 THR A O 1
ATOM 2300 N N . ILE A 1 287 ? -39.204 29.795 8.300 1.00 28.86 287 ILE A N 1
ATOM 2301 C CA . ILE A 1 287 ? -39.142 30.787 9.354 1.00 26.54 287 ILE A CA 1
ATOM 2302 C C . ILE A 1 287 ? -39.390 32.212 8.886 1.00 26.94 287 ILE A C 1
ATOM 2303 O O . ILE A 1 287 ? -38.741 32.703 8.006 1.00 28.11 287 ILE A O 1
ATOM 2308 N N . VAL A 1 288 ? -40.368 32.874 9.495 1.00 27.10 288 VAL A N 1
ATOM 2309 C CA . VAL A 1 288 ? -40.744 34.229 9.111 1.00 27.51 288 VAL A CA 1
ATOM 2310 C C . VAL A 1 288 ? -39.942 35.201 10.042 1.00 28.16 288 VAL A C 1
ATOM 2311 O O . VAL A 1 288 ? -40.105 35.128 11.275 1.00 30.28 288 VAL A O 1
ATOM 2315 N N . LEU A 1 289 ? -39.184 36.070 9.427 1.00 27.45 289 LEU A N 1
ATOM 2316 C CA . LEU A 1 289 ? -38.335 37.069 10.178 1.00 30.95 289 LEU A CA 1
ATOM 2317 C C . LEU A 1 289 ? -39.039 38.326 10.425 1.00 29.66 289 LEU A C 1
ATOM 2318 O O . LEU A 1 289 ? -39.010 38.862 11.552 1.00 27.72 289 LEU A O 1
ATOM 2323 N N . LYS A 1 290 ? -39.768 38.858 9.400 1.00 26.17 290 LYS A N 1
ATOM 2324 C CA . LYS A 1 290 ? -40.457 40.140 9.458 1.00 27.63 290 LYS A CA 1
ATOM 2325 C C . LYS A 1 290 ? -41.739 40.215 8.553 1.00 24.61 290 LYS A C 1
ATOM 2326 O O . LYS A 1 290 ? -41.760 39.511 7.607 1.00 26.41 290 LYS A O 1
ATOM 2332 N N . ARG A 1 291 ? -42.612 41.072 8.921 1.00 25.72 291 ARG A N 1
ATOM 2333 C CA . ARG A 1 291 ? -43.847 41.373 8.130 1.00 24.13 291 ARG A CA 1
ATOM 2334 C C . ARG A 1 291 ? -44.244 42.722 8.256 1.00 26.21 291 ARG A C 1
ATOM 2335 O O . ARG A 1 291 ? -44.191 43.316 9.373 1.00 26.02 291 ARG A O 1
ATOM 2343 N N . THR A 1 292 ? -44.781 43.307 7.197 1.00 23.34 292 THR A N 1
ATOM 2344 C CA . THR A 1 292 ? -45.245 44.633 7.216 1.00 23.57 292 THR A CA 1
ATOM 2345 C C . THR A 1 292 ? -46.442 44.815 8.095 1.00 29.60 292 THR A C 1
ATOM 2346 O O . THR A 1 292 ? -47.278 43.876 8.296 1.00 27.00 292 THR A O 1
ATOM 2350 N N . LYS A 1 293 ? -46.601 46.000 8.648 1.00 26.75 293 LYS A N 1
ATOM 2351 C CA . LYS A 1 293 ? -47.768 46.367 9.402 1.00 30.02 293 LYS A CA 1
ATOM 2352 C C . LYS A 1 293 ? -48.720 47.206 8.599 1.00 27.49 293 LYS A C 1
ATOM 2353 O O . LYS A 1 293 ? -49.868 47.305 8.913 1.00 28.00 293 LYS A O 1
ATOM 2359 N N . THR A 1 294 ? -48.215 47.825 7.547 1.00 25.12 294 THR A N 1
ATOM 2360 C CA . THR A 1 294 ? -49.061 48.651 6.633 1.00 24.41 294 THR A CA 1
ATOM 2361 C C . THR A 1 294 ? -48.738 48.124 5.255 1.00 23.40 294 THR A C 1
ATOM 2362 O O . THR A 1 294 ? -47.654 47.492 5.019 1.00 25.51 294 THR A O 1
ATOM 2366 N N . PRO A 1 295 ? -49.651 48.413 4.291 1.00 23.26 295 PRO A N 1
ATOM 2367 C CA . PRO A 1 295 ? -49.471 47.855 2.942 1.00 24.30 295 PRO A CA 1
ATOM 2368 C C . PRO A 1 295 ? -48.300 48.469 2.192 1.00 27.79 295 PRO A C 1
ATOM 2369 O O . PRO A 1 295 ? -47.868 49.592 2.548 1.00 25.66 295 PRO A O 1
ATOM 2373 N N . ILE A 1 296 ? -47.835 47.805 1.178 1.00 22.57 296 ILE A N 1
ATOM 2374 C CA . ILE A 1 296 ? -46.898 48.439 0.211 1.00 23.58 296 ILE A CA 1
ATOM 2375 C C . ILE A 1 296 ? -47.552 48.973 -1.051 1.00 27.65 296 ILE A C 1
ATOM 2376 O O . ILE A 1 296 ? -46.934 49.721 -1.859 1.00 27.54 296 ILE A O 1
ATOM 2381 N N . LEU A 1 297 ? -48.793 48.488 -1.355 1.00 21.87 297 LEU A N 1
ATOM 2382 C CA . LEU A 1 297 ? -49.551 48.931 -2.529 1.00 22.86 297 LEU A CA 1
ATOM 2383 C C . LEU A 1 297 ? -51.018 48.775 -2.178 1.00 24.24 297 LEU A C 1
ATOM 2384 O O . LEU A 1 297 ? -51.402 47.686 -1.678 1.00 23.58 297 LEU A O 1
ATOM 2389 N N . GLU A 1 298 ? -51.808 49.802 -2.401 1.00 22.89 298 GLU A N 1
ATOM 2390 C CA . GLU A 1 298 ? -53.262 49.808 -2.129 1.00 22.23 298 GLU A CA 1
ATOM 2391 C C . GLU A 1 298 ? -53.991 50.264 -3.355 1.00 23.64 298 GLU A C 1
ATOM 2392 O O . GLU A 1 298 ? -53.461 51.001 -4.213 1.00 23.51 298 GLU A O 1
ATOM 2398 N N . PRO A 1 299 ? -55.279 49.942 -3.478 1.00 23.93 299 PRO A N 1
ATOM 2399 C CA . PRO A 1 299 ? -56.065 50.418 -4.587 1.00 23.40 299 PRO A CA 1
ATOM 2400 C C . PRO A 1 299 ? -56.530 51.846 -4.432 1.00 31.45 299 PRO A C 1
ATOM 2401 O O . PRO A 1 299 ? -57.532 52.171 -3.803 1.00 38.19 299 PRO A O 1
ATOM 2405 N N . VAL A 1 300 ? -55.744 52.749 -4.975 1.00 26.55 300 VAL A N 1
ATOM 2406 C CA . VAL A 1 300 ? -56.092 54.189 -4.917 1.00 25.74 300 VAL A CA 1
ATOM 2407 C C . VAL A 1 300 ? -56.281 54.892 -6.242 1.00 26.64 300 VAL A C 1
ATOM 2408 O O . VAL A 1 300 ? -57.058 55.828 -6.268 1.00 25.47 300 VAL A O 1
ATOM 2412 N N . ALA A 1 301 ? -55.721 54.414 -7.336 1.00 25.67 301 ALA A N 1
ATOM 2413 C CA . ALA A 1 301 ? -56.051 54.961 -8.647 1.00 26.35 301 ALA A CA 1
ATOM 2414 C C . ALA A 1 301 ? -57.396 54.605 -9.077 1.00 30.05 301 ALA A C 1
ATOM 2415 O O . ALA A 1 301 ? -57.961 53.562 -8.627 1.00 25.65 301 ALA A O 1
ATOM 2417 N N . ASP A 1 302 ? -58.009 55.382 -9.967 1.00 27.21 302 ASP A N 1
ATOM 2418 C CA . ASP A 1 302 ? -59.355 55.085 -10.374 1.00 31.22 302 ASP A CA 1
ATOM 2419 C C . ASP A 1 302 ? -59.529 53.668 -10.985 1.00 26.75 302 ASP A C 1
ATOM 2420 O O . ASP A 1 302 ? -60.585 53.033 -10.753 1.00 27.27 302 ASP A O 1
ATOM 2425 N N . TYR A 1 303 ? -58.534 53.216 -11.723 1.00 26.76 303 TYR A N 1
ATOM 2426 C CA . TYR A 1 303 ? -58.559 51.899 -12.302 1.00 25.51 303 TYR A CA 1
ATOM 2427 C C . TYR A 1 303 ? -58.381 50.728 -11.317 1.00 25.65 303 TYR A C 1
ATOM 2428 O O . TYR A 1 303 ? -58.650 49.554 -11.682 1.00 26.41 303 TYR A O 1
ATOM 2437 N N . GLU A 1 304 ? -57.916 51.054 -10.122 1.00 25.19 304 GLU A N 1
ATOM 2438 C CA . GLU A 1 304 ? -57.801 50.090 -9.023 1.00 24.59 304 GLU A CA 1
ATOM 2439 C C . GLU A 1 304 ? -59.088 50.086 -8.219 1.00 24.60 304 GLU A C 1
ATOM 2440 O O . GLU A 1 304 ? -59.464 49.049 -7.635 1.00 24.19 304 GLU A O 1
ATOM 2446 N N . LYS A 1 305 ? -59.737 51.247 -8.093 1.00 24.74 305 LYS A N 1
ATOM 2447 C CA . LYS A 1 305 ? -60.955 51.335 -7.301 1.00 25.43 305 LYS A CA 1
ATOM 2448 C C . LYS A 1 305 ? -62.185 50.884 -7.999 1.00 27.99 305 LYS A C 1
ATOM 2449 O O . LYS A 1 305 ? -63.060 50.350 -7.335 1.00 30.81 305 LYS A O 1
ATOM 2455 N N . ASN A 1 306 ? -62.277 51.084 -9.302 1.00 24.32 306 ASN A N 1
ATOM 2456 C CA . ASN A 1 306 ? -63.511 50.923 -10.034 1.00 29.91 306 ASN A CA 1
ATOM 2457 C C . ASN A 1 306 ? -63.309 49.891 -11.135 1.00 27.05 306 ASN A C 1
ATOM 2458 O O . ASN A 1 306 ? -62.379 50.016 -11.974 1.00 28.73 306 ASN A O 1
ATOM 2463 N N . GLY A 1 307 ? -64.225 48.944 -11.197 1.00 25.34 307 GLY A N 1
ATOM 2464 C CA . GLY A 1 307 ? -64.193 48.016 -12.315 1.00 25.54 307 GLY A CA 1
ATOM 2465 C C . GLY A 1 307 ? -65.121 46.846 -11.942 1.00 27.35 307 GLY A C 1
ATOM 2466 O O . GLY A 1 307 ? -66.042 47.006 -11.168 1.00 25.89 307 GLY A O 1
ATOM 2467 N N . PHE A 1 308 ? -64.898 45.727 -12.554 1.00 24.27 308 PHE A N 1
ATOM 2468 C CA . PHE A 1 308 ? -65.696 44.499 -12.323 1.00 25.41 308 PHE A CA 1
ATOM 2469 C C . PHE A 1 308 ? -65.816 44.128 -10.824 1.00 27.34 308 PHE A C 1
ATOM 2470 O O . PHE A 1 308 ? -66.929 43.823 -10.324 1.00 25.14 308 PHE A O 1
ATOM 2478 N N . PHE A 1 309 ? -64.696 44.222 -10.087 1.00 21.12 309 PHE A N 1
ATOM 2479 C CA . PHE A 1 309 ? -64.740 43.891 -8.683 1.00 22.30 309 PHE A CA 1
ATOM 2480 C C . PHE A 1 309 ? -63.761 44.913 -8.062 1.00 26.08 309 PHE A C 1
ATOM 2481 O O . PHE A 1 309 ? -62.537 44.703 -8.039 1.00 24.01 309 PHE A O 1
ATOM 2489 N N . GLY A 1 310 ? -64.329 46.040 -7.622 1.00 29.56 310 GLY A N 1
ATOM 2490 C CA . GLY A 1 310 ? -63.559 47.216 -7.236 1.00 30.22 310 GLY A CA 1
ATOM 2491 C C . GLY A 1 310 ? -62.727 47.065 -5.960 1.00 26.19 310 GLY A C 1
ATOM 2492 O O . GLY A 1 310 ? -62.905 46.137 -5.199 1.00 26.66 310 GLY A O 1
ATOM 2493 N N . ASP A 1 311 ? -61.726 47.944 -5.812 1.00 23.19 311 ASP A N 1
ATOM 2494 C CA . ASP A 1 311 ? -60.895 47.992 -4.637 1.00 21.97 311 ASP A CA 1
ATOM 2495 C C . ASP A 1 311 ? -59.969 46.789 -4.499 1.00 21.81 311 ASP A C 1
ATOM 2496 O O . ASP A 1 311 ? -59.839 46.195 -3.432 1.00 21.59 311 ASP A O 1
ATOM 2501 N N . VAL A 1 312 ? -59.331 46.416 -5.630 1.00 21.10 312 VAL A N 1
ATOM 2502 C CA . VAL A 1 312 ? -58.388 45.358 -5.719 1.00 21.03 312 VAL A CA 1
ATOM 2503 C C . VAL A 1 312 ? -57.113 45.769 -6.466 1.00 20.40 312 VAL A C 1
ATOM 2504 O O . VAL A 1 312 ? -57.185 46.224 -7.632 1.00 22.00 312 VAL A O 1
ATOM 2508 N N . VAL A 1 313 ? -55.988 45.508 -5.829 1.00 19.40 313 VAL A N 1
ATOM 2509 C CA . VAL A 1 313 ? -54.691 45.275 -6.485 1.00 19.83 313 VAL A CA 1
ATOM 2510 C C . VAL A 1 313 ? -54.255 43.897 -6.165 1.00 21.59 313 VAL A C 1
ATOM 2511 O O . VAL A 1 313 ? -54.357 43.452 -5.041 1.00 22.22 313 VAL A O 1
ATOM 2515 N N . PHE A 1 314 ? -53.808 43.180 -7.189 1.00 20.47 314 PHE A N 1
ATOM 2516 C CA . PHE A 1 314 ? -53.487 41.735 -7.029 1.00 19.64 314 PHE A CA 1
ATOM 2517 C C . PHE A 1 314 ? -52.271 41.401 -7.871 1.00 22.19 314 PHE A C 1
ATOM 2518 O O . PHE A 1 314 ? -52.353 41.140 -9.083 1.00 21.75 314 PHE A O 1
ATOM 2526 N N . ALA A 1 315 ? -51.081 41.537 -7.255 1.00 18.91 315 ALA A N 1
ATOM 2527 C CA . ALA A 1 315 ? -49.838 41.347 -8.067 1.00 23.63 315 ALA A CA 1
ATOM 2528 C C . ALA A 1 315 ? -49.483 39.888 -8.083 1.00 21.72 315 ALA A C 1
ATOM 2529 O O . ALA A 1 315 ? -49.304 39.256 -7.040 1.00 22.57 315 ALA A O 1
ATOM 2531 N N . CYS A 1 316 ? -49.333 39.335 -9.296 1.00 21.28 316 CYS A N 1
ATOM 2532 C CA . CYS A 1 316 ? -48.971 37.985 -9.531 1.00 19.97 316 CYS A CA 1
ATOM 2533 C C . CYS A 1 316 ? -47.532 37.782 -10.050 1.00 23.15 316 CYS A C 1
ATOM 2534 O O . CYS A 1 316 ? -47.141 36.615 -10.242 1.00 21.86 316 CYS A O 1
ATOM 2537 N N . GLY A 1 317 ? -46.818 38.908 -10.268 1.00 22.96 317 GLY A N 1
ATOM 2538 C CA . GLY A 1 317 ? -45.419 38.686 -10.628 1.00 22.75 317 GLY A CA 1
ATOM 2539 C C . GLY A 1 317 ? -44.695 40.014 -10.776 1.00 24.24 317 GLY A C 1
ATOM 2540 O O . GLY A 1 317 ? -45.302 41.081 -10.854 1.00 24.52 317 GLY A O 1
ATOM 2541 N N . ALA A 1 318 ? -43.363 39.907 -10.771 1.00 24.58 318 ALA A N 1
ATOM 2542 C CA . ALA A 1 318 ? -42.527 41.124 -10.935 1.00 24.63 318 ALA A CA 1
ATOM 2543 C C . ALA A 1 318 ? -41.202 40.637 -11.585 1.00 25.50 318 ALA A C 1
ATOM 2544 O O . ALA A 1 318 ? -40.828 39.465 -11.459 1.00 25.73 318 ALA A O 1
ATOM 2546 N N . ILE A 1 319 ? -40.613 41.599 -12.282 1.00 31.21 319 ILE A N 1
ATOM 2547 C CA . ILE A 1 319 ? -39.230 41.440 -12.839 1.00 30.77 319 ILE A CA 1
ATOM 2548 C C . ILE A 1 319 ? -38.281 42.370 -12.016 1.00 26.23 319 ILE A C 1
ATOM 2549 O O . ILE A 1 319 ? -38.571 43.545 -11.837 1.00 29.17 319 ILE A O 1
ATOM 2554 N N . GLN A 1 320 ? -37.208 41.768 -11.547 1.00 29.43 320 GLN A N 1
ATOM 2555 C CA . GLN A 1 320 ? -36.157 42.416 -10.750 1.00 29.43 320 GLN A CA 1
ATOM 2556 C C . GLN A 1 320 ? -35.120 42.962 -11.780 1.00 28.04 320 GLN A C 1
ATOM 2557 O O . GLN A 1 320 ? -34.687 42.220 -12.684 1.00 32.15 320 GLN A O 1
ATOM 2563 N N . GLU A 1 321 ? -34.731 44.197 -11.559 1.00 34.08 321 GLU A N 1
ATOM 2564 C CA . GLU A 1 321 ? -33.616 44.831 -12.384 1.00 35.59 321 GLU A CA 1
ATOM 2565 C C . GLU A 1 321 ? -32.773 45.612 -11.340 1.00 29.09 321 GLU A C 1
ATOM 2566 O O . GLU A 1 321 ? -33.103 46.734 -10.937 1.00 33.57 321 GLU A O 1
ATOM 2572 N N . GLY A 1 322 ? -31.838 44.899 -10.740 1.00 33.39 322 GLY A N 1
ATOM 2573 C CA . GLY A 1 322 ? -31.043 45.434 -9.584 1.00 37.09 322 GLY A CA 1
ATOM 2574 C C . GLY A 1 322 ? -31.937 45.598 -8.383 1.00 35.55 322 GLY A C 1
ATOM 2575 O O . GLY A 1 322 ? -32.560 44.621 -7.972 1.00 39.85 322 GLY A O 1
ATOM 2576 N N . ASP A 1 323 ? -32.032 46.805 -7.860 1.00 32.70 323 ASP A N 1
ATOM 2577 C CA . ASP A 1 323 ? -32.853 47.149 -6.778 1.00 33.20 323 ASP A CA 1
ATOM 2578 C C . ASP A 1 323 ? -34.326 47.487 -7.226 1.00 32.26 323 ASP A C 1
ATOM 2579 O O . ASP A 1 323 ? -35.140 47.856 -6.372 1.00 36.58 323 ASP A O 1
ATOM 2584 N N . THR A 1 324 ? -34.579 47.591 -8.517 1.00 31.71 324 THR A N 1
ATOM 2585 C CA . THR A 1 324 ? -35.912 48.042 -8.993 1.00 31.37 324 THR A CA 1
ATOM 2586 C C . THR A 1 324 ? -36.683 46.714 -9.251 1.00 30.29 324 THR A C 1
ATOM 2587 O O . THR A 1 324 ? -36.137 45.726 -9.811 1.00 29.58 324 THR A O 1
ATOM 2591 N N . LEU A 1 325 ? -37.927 46.717 -8.779 1.00 32.97 325 LEU A N 1
ATOM 2592 C CA . LEU A 1 325 ? -38.921 45.676 -9.141 1.00 27.92 325 LEU A CA 1
ATOM 2593 C C . LEU A 1 325 ? -39.924 46.309 -10.112 1.00 22.41 325 LEU A C 1
ATOM 2594 O O . LEU A 1 325 ? -40.562 47.277 -9.754 1.00 28.28 325 LEU A O 1
ATOM 2599 N N . HIS A 1 326 ? -40.086 45.728 -11.292 1.00 27.40 326 HIS A N 1
ATOM 2600 C CA . HIS A 1 326 ? -41.086 46.152 -12.215 1.00 26.02 326 HIS A CA 1
ATOM 2601 C C . HIS A 1 326 ? -42.307 45.147 -11.886 1.00 25.31 326 HIS A C 1
ATOM 2602 O O . HIS A 1 326 ? -42.218 43.974 -12.264 1.00 24.96 326 HIS A O 1
ATOM 2609 N N . MET A 1 327 ? -43.225 45.658 -11.165 1.00 26.38 327 MET A N 1
ATOM 2610 C CA . MET A 1 327 ? -44.361 44.778 -10.610 1.00 25.46 327 MET A CA 1
ATOM 2611 C C . MET A 1 327 ? -45.566 45.015 -11.502 1.00 22.71 327 MET A C 1
ATOM 2612 O O . MET A 1 327 ? -45.991 46.174 -11.790 1.00 27.38 327 MET A O 1
ATOM 2617 N N . TYR A 1 328 ? -46.184 43.897 -11.920 1.00 23.53 328 TYR A N 1
ATOM 2618 C CA . TYR A 1 328 ? -47.355 43.982 -12.726 1.00 20.73 328 TYR A CA 1
ATOM 2619 C C . TYR A 1 328 ? -48.549 43.357 -11.858 1.00 20.72 328 TYR A C 1
ATOM 2620 O O . TYR A 1 328 ? -48.285 42.388 -11.120 1.00 23.35 328 TYR A O 1
ATOM 2629 N N . TYR A 1 329 ? -49.685 43.971 -11.968 1.00 23.51 329 TYR A N 1
ATOM 2630 C CA . TYR A 1 329 ? -50.765 43.573 -11.045 1.00 22.28 329 TYR A CA 1
ATOM 2631 C C . TYR A 1 329 ? -52.074 43.723 -11.709 1.00 21.53 329 TYR A C 1
ATOM 2632 O O . TYR A 1 329 ? -52.386 44.662 -12.501 1.00 21.06 329 TYR A O 1
ATOM 2641 N N . GLY A 1 330 ? -52.976 42.769 -11.359 1.00 20.08 330 GLY A N 1
ATOM 2642 C CA . GLY A 1 330 ? -54.355 42.999 -11.666 1.00 20.44 330 GLY A CA 1
ATOM 2643 C C . GLY A 1 330 ? -55.015 44.110 -10.863 1.00 20.80 330 GLY A C 1
ATOM 2644 O O . GLY A 1 330 ? -54.671 44.388 -9.712 1.00 21.00 330 GLY A O 1
ATOM 2645 N N . VAL A 1 331 ? -55.887 44.828 -11.522 1.00 19.82 331 VAL A N 1
ATOM 2646 C CA . VAL A 1 331 ? -56.625 45.937 -10.985 1.00 21.64 331 VAL A CA 1
ATOM 2647 C C . VAL A 1 331 ? -58.123 45.719 -11.151 1.00 21.34 331 VAL A C 1
ATOM 2648 O O . VAL A 1 331 ? -58.652 45.582 -12.248 1.00 21.25 331 VAL A O 1
ATOM 2652 N N . ALA A 1 332 ? -58.829 45.727 -10.000 1.00 21.43 332 ALA A N 1
ATOM 2653 C CA . ALA A 1 332 ? -60.310 45.646 -9.935 1.00 19.74 332 ALA A CA 1
ATOM 2654 C C . ALA A 1 332 ? -60.849 44.413 -10.677 1.00 19.64 332 ALA A C 1
ATOM 2655 O O . ALA A 1 332 ? -61.976 44.420 -11.166 1.00 21.00 332 ALA A O 1
ATOM 2657 N N . ASP A 1 333 ? -60.057 43.349 -10.719 1.00 18.98 333 ASP A N 1
ATOM 2658 C CA . ASP A 1 333 ? -60.343 42.128 -11.500 1.00 18.82 333 ASP A CA 1
ATOM 2659 C C . ASP A 1 333 ? -60.757 42.453 -12.966 1.00 23.35 333 ASP A C 1
ATOM 2660 O O . ASP A 1 333 ? -61.549 41.707 -13.610 1.00 21.81 333 ASP A O 1
ATOM 2665 N N . THR A 1 334 ? -60.205 43.531 -13.525 1.00 19.76 334 THR A N 1
ATOM 2666 C CA . THR A 1 334 ? -60.660 44.076 -14.798 1.00 20.26 334 THR A CA 1
ATOM 2667 C C . THR A 1 334 ? -59.445 44.140 -15.776 1.00 20.52 334 THR A C 1
ATOM 2668 O O . THR A 1 334 ? -59.559 43.779 -16.990 1.00 22.46 334 THR A O 1
ATOM 2672 N N . SER A 1 335 ? -58.345 44.713 -15.311 1.00 21.82 335 SER A N 1
ATOM 2673 C CA . SER A 1 335 ? -57.245 45.086 -16.189 1.00 21.58 335 SER A CA 1
ATOM 2674 C C . SER A 1 335 ? -55.920 44.828 -15.536 1.00 25.30 335 SER A C 1
ATOM 2675 O O . SER A 1 335 ? -55.838 44.333 -14.397 1.00 22.03 335 SER A O 1
ATOM 2678 N N . MET A 1 336 ? -54.841 45.118 -16.280 1.00 23.92 336 MET A N 1
ATOM 2679 C CA . MET A 1 336 ? -53.482 45.010 -15.827 1.00 23.02 336 MET A CA 1
ATOM 2680 C C . MET A 1 336 ? -52.814 46.395 -15.700 1.00 25.85 336 MET A C 1
ATOM 2681 O O . MET A 1 336 ? -53.062 47.284 -16.527 1.00 23.29 336 MET A O 1
ATOM 2686 N N . ALA A 1 337 ? -52.038 46.570 -14.636 1.00 23.65 337 ALA A N 1
ATOM 2687 C CA . ALA A 1 337 ? -51.301 47.797 -14.417 1.00 25.83 337 ALA A CA 1
ATOM 2688 C C . ALA A 1 337 ? -49.878 47.429 -14.123 1.00 25.56 337 ALA A C 1
ATOM 2689 O O . ALA A 1 337 ? -49.538 46.284 -13.759 1.00 21.79 337 ALA A O 1
ATOM 2691 N N . GLY A 1 338 ? -48.952 48.408 -14.246 1.00 24.03 338 GLY A N 1
ATOM 2692 C CA . GLY A 1 338 ? -47.599 48.163 -13.789 1.00 23.53 338 GLY A CA 1
ATOM 2693 C C . GLY A 1 338 ? -47.117 49.368 -12.910 1.00 21.04 338 GLY A C 1
ATOM 2694 O O . GLY A 1 338 ? -47.642 50.477 -12.971 1.00 24.03 338 GLY A O 1
ATOM 2695 N N . CYS A 1 339 ? -46.169 49.034 -12.075 1.00 25.54 339 CYS A N 1
ATOM 2696 C CA . CYS A 1 339 ? -45.457 50.009 -11.229 1.00 24.79 339 CYS A CA 1
ATOM 2697 C C . CYS A 1 339 ? -44.057 49.539 -11.004 1.00 28.89 339 CYS A C 1
ATOM 2698 O O . CYS A 1 339 ? -43.739 48.384 -11.130 1.00 27.39 339 CYS A O 1
ATOM 2701 N N . ASP A 1 340 ? -43.134 50.498 -10.678 1.00 27.50 340 ASP A N 1
ATOM 2702 C CA . ASP A 1 340 ? -41.835 50.208 -10.168 1.00 26.24 340 ASP A CA 1
ATOM 2703 C C . ASP A 1 340 ? -41.718 50.574 -8.727 1.00 26.13 340 ASP A C 1
ATOM 2704 O O . ASP A 1 340 ? -42.229 51.592 -8.294 1.00 28.43 340 ASP A O 1
ATOM 2709 N N . MET A 1 341 ? -41.119 49.646 -7.996 1.00 29.24 341 MET A N 1
ATOM 2710 C CA . MET A 1 341 ? -40.768 49.884 -6.636 1.00 29.31 341 MET A CA 1
ATOM 2711 C C . MET A 1 341 ? -39.315 49.487 -6.430 1.00 30.30 341 MET A C 1
ATOM 2712 O O . MET A 1 341 ? -38.654 48.888 -7.288 1.00 34.40 341 MET A O 1
ATOM 2717 N N . LYS A 1 342 ? -38.843 49.851 -5.224 1.00 34.03 342 LYS A N 1
ATOM 2718 C CA . LYS A 1 342 ? -37.498 49.442 -4.834 1.00 31.43 342 LYS A CA 1
ATOM 2719 C C . LYS A 1 342 ? -37.364 48.379 -3.774 1.00 25.28 342 LYS A C 1
ATOM 2720 O O . LYS A 1 342 ? -37.944 48.611 -2.741 1.00 34.04 342 LYS A O 1
ATOM 2726 N N . ILE A 1 343 ? -36.646 47.307 -4.017 1.00 28.61 343 ILE A N 1
ATOM 2727 C CA . ILE A 1 343 ? -36.440 46.224 -3.063 1.00 30.37 343 ILE A CA 1
ATOM 2728 C C . ILE A 1 343 ? -35.906 46.829 -1.758 1.00 38.96 343 ILE A C 1
ATOM 2729 O O . ILE A 1 343 ? -36.451 46.635 -0.652 1.00 29.32 343 ILE A O 1
ATOM 2734 N N . SER A 1 344 ? -34.864 47.699 -1.849 1.00 35.02 344 SER A N 1
ATOM 2735 C CA . SER A 1 344 ? -34.344 48.322 -0.607 1.00 33.69 344 SER A CA 1
ATOM 2736 C C . SER A 1 344 ? -35.375 49.096 0.206 1.00 28.38 344 SER A C 1
ATOM 2737 O O . SER A 1 344 ? -35.389 49.018 1.438 1.00 35.25 344 SER A O 1
ATOM 2740 N N . GLU A 1 345 ? -36.339 49.822 -0.399 1.00 27.94 345 GLU A N 1
ATOM 2741 C CA . GLU A 1 345 ? -37.315 50.499 0.317 1.00 31.05 345 GLU A CA 1
ATOM 2742 C C . GLU A 1 345 ? -38.368 49.546 0.961 1.00 28.87 345 GLU A C 1
ATOM 2743 O O . GLU A 1 345 ? -38.877 49.837 2.009 1.00 30.45 345 GLU A O 1
ATOM 2749 N N . ILE A 1 346 ? -38.677 48.479 0.260 1.00 30.20 346 ILE A N 1
ATOM 2750 C CA . ILE A 1 346 ? -39.610 47.499 0.921 1.00 27.17 346 ILE A CA 1
ATOM 2751 C C . ILE A 1 346 ? -38.914 46.890 2.168 1.00 28.11 346 ILE A C 1
ATOM 2752 O O . ILE A 1 346 ? -39.480 46.726 3.212 1.00 28.90 346 ILE A O 1
ATOM 2757 N N . LEU A 1 347 ? -37.648 46.511 2.000 1.00 31.08 347 LEU A N 1
ATOM 2758 C CA . LEU A 1 347 ? -36.829 45.976 3.126 1.00 31.00 347 LEU A CA 1
ATOM 2759 C C . LEU A 1 347 ? -36.736 46.930 4.253 1.00 30.70 347 LEU A C 1
ATOM 2760 O O . LEU A 1 347 ? -36.837 46.549 5.443 1.00 30.67 347 LEU A O 1
ATOM 2765 N N . HIS A 1 348 ? -36.667 48.214 3.914 1.00 32.75 348 HIS A N 1
ATOM 2766 C CA . HIS A 1 348 ? -36.663 49.284 4.916 1.00 32.95 348 HIS A CA 1
ATOM 2767 C C . HIS A 1 348 ? -37.964 49.388 5.663 1.00 34.87 348 HIS A C 1
ATOM 2768 O O . HIS A 1 348 ? -37.994 49.437 6.898 1.00 32.03 348 HIS A O 1
ATOM 2775 N N . GLN A 1 349 ? -39.095 49.291 4.950 1.00 31.72 349 GLN A N 1
ATOM 2776 C CA . GLN A 1 349 ? -40.356 49.273 5.622 1.00 29.76 349 GLN A CA 1
ATOM 2777 C C . GLN A 1 349 ? -40.481 48.054 6.550 1.00 27.44 349 GLN A C 1
ATOM 2778 O O . GLN A 1 349 ? -40.951 48.229 7.643 1.00 30.98 349 GLN A O 1
ATOM 2784 N N . LEU A 1 350 ? -40.077 46.884 6.096 1.00 25.19 350 LEU A N 1
ATOM 2785 C CA . LEU A 1 350 ? -40.020 45.684 6.932 1.00 28.28 350 LEU A CA 1
ATOM 2786 C C . LEU A 1 350 ? -39.245 45.909 8.271 1.00 33.15 350 LEU A C 1
ATOM 2787 O O . LEU A 1 350 ? -39.698 45.548 9.347 1.00 33.17 350 LEU A O 1
ATOM 2792 N N . GLU A 1 351 ? -38.105 46.569 8.138 1.00 34.07 351 GLU A N 1
ATOM 2793 C CA . GLU A 1 351 ? -37.258 46.839 9.329 1.00 33.30 351 GLU A CA 1
ATOM 2794 C C . GLU A 1 351 ? -37.893 47.774 10.283 1.00 34.10 351 GLU A C 1
ATOM 2795 O O . GLU A 1 351 ? -38.057 47.440 11.490 1.00 35.82 351 GLU A O 1
ATOM 2801 N N . VAL A 1 352 ? -38.396 48.894 9.768 1.00 35.22 352 VAL A N 1
ATOM 2802 C CA . VAL A 1 352 ? -39.136 49.852 10.560 1.00 37.03 352 VAL A CA 1
ATOM 2803 C C . VAL A 1 352 ? -40.346 49.301 11.226 1.00 47.21 352 VAL A C 1
ATOM 2804 O O . VAL A 1 352 ? -40.565 49.569 12.398 1.00 40.04 352 VAL A O 1
ATOM 2808 N N . GLU A 1 353 ? -41.162 48.509 10.507 1.00 34.59 353 GLU A N 1
ATOM 2809 C CA . GLU A 1 353 ? -42.362 48.013 11.111 1.00 32.55 353 GLU A CA 1
ATOM 2810 C C . GLU A 1 353 ? -41.959 46.660 11.813 1.00 34.30 353 GLU A C 1
ATOM 2811 O O . GLU A 1 353 ? -42.822 46.401 12.647 1.00 41.51 353 GLU A O 1
ATOM 2817 N N . MET B 1 1 ? -72.929 -10.695 1.497 1.00 37.28 1 MET B N 1
ATOM 2818 C CA . MET B 1 1 ? -71.767 -11.152 2.183 1.00 30.00 1 MET B CA 1
ATOM 2819 C C . MET B 1 1 ? -72.169 -12.039 3.395 1.00 24.46 1 MET B C 1
ATOM 2820 O O . MET B 1 1 ? -73.093 -11.696 4.194 1.00 31.19 1 MET B O 1
ATOM 2825 N N . ASN B 1 2 ? -71.306 -12.992 3.605 1.00 26.71 2 ASN B N 1
ATOM 2826 C CA . ASN B 1 2 ? -71.398 -13.863 4.761 1.00 30.76 2 ASN B CA 1
ATOM 2827 C C . ASN B 1 2 ? -70.363 -13.398 5.762 1.00 33.05 2 ASN B C 1
ATOM 2828 O O . ASN B 1 2 ? -69.404 -14.083 6.017 1.00 41.95 2 ASN B O 1
ATOM 2833 N N . ILE B 1 3 ? -70.755 -12.388 6.501 1.00 29.47 3 ILE B N 1
ATOM 2834 C CA . ILE B 1 3 ? -69.817 -11.836 7.507 1.00 30.31 3 ILE B CA 1
ATOM 2835 C C . ILE B 1 3 ? -69.847 -12.684 8.801 1.00 24.94 3 ILE B C 1
ATOM 2836 O O . ILE B 1 3 ? -70.961 -12.948 9.284 1.00 27.33 3 ILE B O 1
ATOM 2841 N N . TYR B 1 4 ? -68.708 -12.981 9.389 1.00 26.88 4 TYR B N 1
ATOM 2842 C CA . TYR B 1 4 ? -68.673 -13.666 10.663 1.00 31.10 4 TYR B CA 1
ATOM 2843 C C . TYR B 1 4 ? -68.267 -12.508 11.703 1.00 26.86 4 TYR B C 1
ATOM 2844 O O . TYR B 1 4 ? -67.125 -12.149 11.758 1.00 27.47 4 TYR B O 1
ATOM 2853 N N . ARG B 1 5 ? -69.220 -12.112 12.448 1.00 26.75 5 ARG B N 1
ATOM 2854 C CA . ARG B 1 5 ? -68.942 -11.053 13.513 1.00 27.41 5 ARG B CA 1
ATOM 2855 C C . ARG B 1 5 ? -68.428 -11.871 14.727 1.00 33.14 5 ARG B C 1
ATOM 2856 O O . ARG B 1 5 ? -69.077 -12.809 15.181 1.00 34.50 5 ARG B O 1
ATOM 2864 N N . TYR B 1 6 ? -67.377 -11.403 15.335 1.00 27.02 6 TYR B N 1
ATOM 2865 C CA . TYR B 1 6 ? -66.718 -12.116 16.419 1.00 28.75 6 TYR B CA 1
ATOM 2866 C C . TYR B 1 6 ? -67.606 -12.248 17.628 1.00 30.97 6 TYR B C 1
ATOM 2867 O O . TYR B 1 6 ? -68.397 -11.361 18.012 1.00 29.43 6 TYR B O 1
ATOM 2876 N N . GLU B 1 7 ? -67.546 -13.450 18.245 1.00 26.99 7 GLU B N 1
ATOM 2877 C CA . GLU B 1 7 ? -68.390 -13.756 19.385 1.00 28.18 7 GLU B CA 1
ATOM 2878 C C . GLU B 1 7 ? -68.078 -12.751 20.599 1.00 27.10 7 GLU B C 1
ATOM 2879 O O . GLU B 1 7 ? -68.953 -12.439 21.345 1.00 27.74 7 GLU B O 1
ATOM 2885 N N . GLU B 1 8 ? -66.877 -12.279 20.643 1.00 29.11 8 GLU B N 1
ATOM 2886 C CA . GLU B 1 8 ? -66.392 -11.416 21.767 1.00 30.85 8 GLU B CA 1
ATOM 2887 C C . GLU B 1 8 ? -66.780 -9.954 21.516 1.00 32.23 8 GLU B C 1
ATOM 2888 O O . GLU B 1 8 ? -66.518 -9.071 22.359 1.00 26.99 8 GLU B O 1
ATOM 2894 N N . ASN B 1 9 ? -67.299 -9.636 20.348 1.00 28.97 9 ASN B N 1
ATOM 2895 C CA . ASN B 1 9 ? -67.718 -8.217 20.060 1.00 33.59 9 ASN B CA 1
ATOM 2896 C C . ASN B 1 9 ? -68.688 -7.613 21.067 1.00 30.75 9 ASN B C 1
ATOM 2897 O O . ASN B 1 9 ? -69.710 -8.175 21.502 1.00 28.27 9 ASN B O 1
ATOM 2902 N N . PRO B 1 10 ? -68.457 -6.370 21.474 1.00 29.11 10 PRO B N 1
ATOM 2903 C CA . PRO B 1 10 ? -67.296 -5.524 21.084 1.00 31.24 10 PRO B CA 1
ATOM 2904 C C . PRO B 1 10 ? -66.019 -5.924 21.772 1.00 28.81 10 PRO B C 1
ATOM 2905 O O . PRO B 1 10 ? -66.068 -6.188 22.994 1.00 29.58 10 PRO B O 1
ATOM 2909 N N . LEU B 1 11 ? -64.924 -5.893 21.089 1.00 22.81 11 LEU B N 1
ATOM 2910 C CA . LEU B 1 11 ? -63.659 -6.402 21.516 1.00 24.37 11 LEU B CA 1
ATOM 2911 C C . LEU B 1 11 ? -63.095 -5.560 22.632 1.00 30.28 11 LEU B C 1
ATOM 2912 O O . LEU B 1 11 ? -62.528 -6.073 23.556 1.00 27.94 11 LEU B O 1
ATOM 2917 N N . ILE B 1 12 ? -63.132 -4.247 22.434 1.00 29.48 12 ILE B N 1
ATOM 2918 C CA . ILE B 1 12 ? -62.531 -3.241 23.352 1.00 26.97 12 ILE B CA 1
ATOM 2919 C C . ILE B 1 12 ? -63.521 -2.102 23.456 1.00 30.58 12 ILE B C 1
ATOM 2920 O O . ILE B 1 12 ? -64.031 -1.602 22.426 1.00 27.79 12 ILE B O 1
ATOM 2925 N N . THR B 1 13 ? -63.918 -1.714 24.709 1.00 25.63 13 THR B N 1
ATOM 2926 C CA . THR B 1 13 ? -64.940 -0.701 24.937 1.00 26.23 13 THR B CA 1
ATOM 2927 C C . THR B 1 13 ? -64.271 0.337 25.893 1.00 24.84 13 THR B C 1
ATOM 2928 O O . THR B 1 13 ? -63.159 0.120 26.375 1.00 28.34 13 THR B O 1
ATOM 2932 N N . PRO B 1 14 ? -64.916 1.468 26.024 1.00 26.48 14 PRO B N 1
ATOM 2933 C CA . PRO B 1 14 ? -64.363 2.488 27.002 1.00 25.63 14 PRO B CA 1
ATOM 2934 C C . PRO B 1 14 ? -64.140 1.937 28.398 1.00 32.39 14 PRO B C 1
ATOM 2935 O O . PRO B 1 14 ? -63.139 2.310 29.083 1.00 31.84 14 PRO B O 1
ATOM 2939 N N . LEU B 1 15 ? -64.998 1.024 28.817 1.00 32.37 15 LEU B N 1
ATOM 2940 C CA . LEU B 1 15 ? -64.761 0.298 30.165 1.00 34.52 15 LEU B CA 1
ATOM 2941 C C . LEU B 1 15 ? -63.432 -0.367 30.298 1.00 34.81 15 LEU B C 1
ATOM 2942 O O . LEU B 1 15 ? -62.849 -0.552 31.394 1.00 32.37 15 LEU B O 1
ATOM 2947 N N . ASP B 1 16 ? -62.877 -0.808 29.202 1.00 33.33 16 ASP B N 1
ATOM 2948 C CA . ASP B 1 16 ? -61.612 -1.455 29.185 1.00 33.57 16 ASP B CA 1
ATOM 2949 C C . ASP B 1 16 ? -60.420 -0.566 29.327 1.00 32.86 16 ASP B C 1
ATOM 2950 O O . ASP B 1 16 ? -59.294 -1.031 29.402 1.00 30.36 16 ASP B O 1
ATOM 2955 N N . VAL B 1 17 ? -60.638 0.752 29.254 1.00 32.23 17 VAL B N 1
ATOM 2956 C CA . VAL B 1 17 ? -59.572 1.699 29.081 1.00 29.95 17 VAL B CA 1
ATOM 2957 C C . VAL B 1 17 ? -59.651 2.850 30.120 1.00 26.76 17 VAL B C 1
ATOM 2958 O O . VAL B 1 17 ? -60.658 3.522 30.253 1.00 34.46 17 VAL B O 1
ATOM 2962 N N . LYS B 1 18 ? -58.571 2.963 30.900 1.00 33.85 18 LYS B N 1
ATOM 2963 C CA . LYS B 1 18 ? -58.561 3.999 31.911 1.00 35.95 18 LYS B CA 1
ATOM 2964 C C . LYS B 1 18 ? -58.022 5.312 31.262 1.00 29.37 18 LYS B C 1
ATOM 2965 O O . LYS B 1 18 ? -56.966 5.286 30.611 1.00 32.00 18 LYS B O 1
ATOM 2971 N N . PRO B 1 19 ? -58.622 6.415 31.677 1.00 31.19 19 PRO B N 1
ATOM 2972 C CA . PRO B 1 19 ? -58.203 7.758 31.218 1.00 32.99 19 PRO B CA 1
ATOM 2973 C C . PRO B 1 19 ? -56.817 8.139 31.693 1.00 42.42 19 PRO B C 1
ATOM 2974 O O . PRO B 1 19 ? -56.396 7.685 32.764 1.00 39.27 19 PRO B O 1
ATOM 2978 N N . ILE B 1 20 ? -56.047 8.771 30.812 1.00 31.77 20 ILE B N 1
ATOM 2979 C CA . ILE B 1 20 ? -54.721 9.211 31.132 1.00 28.93 20 ILE B CA 1
ATOM 2980 C C . ILE B 1 20 ? -54.831 10.646 31.661 1.00 33.10 20 ILE B C 1
ATOM 2981 O O . ILE B 1 20 ? -53.824 11.123 32.265 1.00 35.23 20 ILE B O 1
ATOM 2986 N N . HIS B 1 21 ? -55.931 11.354 31.455 1.00 35.35 21 HIS B N 1
ATOM 2987 C CA . HIS B 1 21 ? -56.026 12.696 31.979 1.00 38.17 21 HIS B CA 1
ATOM 2988 C C . HIS B 1 21 ? -56.864 12.692 33.218 1.00 35.46 21 HIS B C 1
ATOM 2989 O O . HIS B 1 21 ? -58.024 12.382 33.233 1.00 33.26 21 HIS B O 1
ATOM 2996 N N . GLU B 1 22 ? -56.323 13.310 34.264 1.00 41.50 22 GLU B N 1
ATOM 2997 C CA . GLU B 1 22 ? -57.123 13.519 35.466 1.00 45.73 22 GLU B CA 1
ATOM 2998 C C . GLU B 1 22 ? -58.440 14.262 35.284 1.00 35.32 22 GLU B C 1
ATOM 2999 O O . GLU B 1 22 ? -58.476 15.318 34.689 1.00 40.94 22 GLU B O 1
ATOM 3005 N N . GLY B 1 23 ? -59.521 13.668 35.802 1.00 39.32 23 GLY B N 1
ATOM 3006 C CA . GLY B 1 23 ? -60.893 14.199 35.752 1.00 46.79 23 GLY B CA 1
ATOM 3007 C C . GLY B 1 23 ? -61.557 14.115 34.367 1.00 47.07 23 GLY B C 1
ATOM 3008 O O . GLY B 1 23 ? -62.366 15.041 33.957 1.00 49.73 23 GLY B O 1
ATOM 3009 N N . PHE B 1 24 ? -61.063 13.160 33.568 1.00 41.00 24 PHE B N 1
ATOM 3010 C CA . PHE B 1 24 ? -61.646 12.969 32.208 1.00 31.60 24 PHE B CA 1
ATOM 3011 C C . PHE B 1 24 ? -62.256 11.582 32.162 1.00 36.84 24 PHE B C 1
ATOM 3012 O O . PHE B 1 24 ? -61.873 10.684 32.907 1.00 35.60 24 PHE B O 1
ATOM 3020 N N . GLU B 1 25 ? -63.172 11.427 31.230 1.00 30.88 25 GLU B N 1
ATOM 3021 C CA . GLU B 1 25 ? -63.751 10.109 30.966 1.00 36.24 25 GLU B CA 1
ATOM 3022 C C . GLU B 1 25 ? -63.346 9.657 29.534 1.00 35.28 25 GLU B C 1
ATOM 3023 O O . GLU B 1 25 ? -63.252 10.468 28.601 1.00 30.74 25 GLU B O 1
ATOM 3029 N N . VAL B 1 26 ? -63.132 8.360 29.391 1.00 30.48 26 VAL B N 1
ATOM 3030 C CA . VAL B 1 26 ? -62.919 7.792 28.033 1.00 28.71 26 VAL B CA 1
ATOM 3031 C C . VAL B 1 26 ? -64.222 7.655 27.420 1.00 31.02 26 VAL B C 1
ATOM 3032 O O . VAL B 1 26 ? -65.102 6.955 27.954 1.00 30.76 26 VAL B O 1
ATOM 3036 N N . ILE B 1 27 ? -64.445 8.306 26.283 1.00 25.33 27 ILE B N 1
ATOM 3037 C CA . ILE B 1 27 ? -65.698 8.144 25.605 1.00 23.38 27 ILE B CA 1
ATOM 3038 C C . ILE B 1 27 ? -65.667 7.178 24.377 1.00 22.89 27 ILE B C 1
ATOM 3039 O O . ILE B 1 27 ? -66.767 6.817 23.919 1.00 27.35 27 ILE B O 1
ATOM 3044 N N . GLY B 1 28 ? -64.527 6.874 23.911 1.00 25.44 28 GLY B N 1
ATOM 3045 C CA . GLY B 1 28 ? -64.341 5.917 22.790 1.00 25.66 28 GLY B CA 1
ATOM 3046 C C . GLY B 1 28 ? -62.984 5.342 22.779 1.00 25.68 28 GLY B C 1
ATOM 3047 O O . GLY B 1 28 ? -61.993 5.932 23.060 1.00 24.56 28 GLY B O 1
ATOM 3048 N N . ALA B 1 29 ? -62.904 4.092 22.338 1.00 23.62 29 ALA B N 1
ATOM 3049 C CA . ALA B 1 29 ? -61.700 3.486 21.958 1.00 23.27 29 ALA B CA 1
ATOM 3050 C C . ALA B 1 29 ? -62.000 2.781 20.611 1.00 26.11 29 ALA B C 1
ATOM 3051 O O . ALA B 1 29 ? -62.720 1.729 20.655 1.00 26.37 29 ALA B O 1
ATOM 3053 N N . PHE B 1 30 ? -61.630 3.410 19.494 1.00 23.20 30 PHE B N 1
ATOM 3054 C CA . PHE B 1 30 ? -62.302 3.160 18.223 1.00 22.12 30 PHE B CA 1
ATOM 3055 C C . PHE B 1 30 ? -61.387 3.460 17.072 1.00 22.54 30 PHE B C 1
ATOM 3056 O O . PHE B 1 30 ? -60.222 3.775 17.249 1.00 21.96 30 PHE B O 1
ATOM 3064 N N . ASN B 1 31 ? -61.853 3.167 15.867 1.00 23.51 31 ASN B N 1
ATOM 3065 C CA . ASN B 1 31 ? -61.171 3.464 14.639 1.00 23.80 31 ASN B CA 1
ATOM 3066 C C . ASN B 1 31 ? -59.734 3.131 14.634 1.00 25.98 31 ASN B C 1
ATOM 3067 O O . ASN B 1 31 ? -58.838 3.874 14.199 1.00 23.80 31 ASN B O 1
ATOM 3072 N N . GLY B 1 32 ? -59.409 1.891 15.074 1.00 21.46 32 GLY B N 1
ATOM 3073 C CA . GLY B 1 32 ? -58.034 1.549 15.224 1.00 23.10 32 GLY B CA 1
ATOM 3074 C C . GLY B 1 32 ? -57.341 1.085 13.951 1.00 22.51 32 GLY B C 1
ATOM 3075 O O . GLY B 1 32 ? -57.935 0.368 13.149 1.00 25.28 32 GLY B O 1
ATOM 3076 N N . GLY B 1 33 ? -56.137 1.568 13.710 1.00 22.64 33 GLY B N 1
ATOM 3077 C CA . GLY B 1 33 ? -55.263 1.159 12.639 1.00 23.81 33 GLY B CA 1
ATOM 3078 C C . GLY B 1 33 ? -54.814 -0.308 12.957 1.00 26.51 33 GLY B C 1
ATOM 3079 O O . GLY B 1 33 ? -54.891 -0.723 14.088 1.00 24.70 33 GLY B O 1
ATOM 3080 N N . VAL B 1 34 ? -54.413 -1.011 11.923 1.00 24.38 34 VAL B N 1
ATOM 3081 C CA . VAL B 1 34 ? -54.206 -2.475 12.111 1.00 26.12 34 VAL B CA 1
ATOM 3082 C C . VAL B 1 34 ? -52.835 -2.808 11.548 1.00 24.10 34 VAL B C 1
ATOM 3083 O O . VAL B 1 34 ? -52.488 -2.513 10.402 1.00 26.33 34 VAL B O 1
ATOM 3087 N N . ALA B 1 35 ? -52.029 -3.561 12.331 1.00 26.42 35 ALA B N 1
ATOM 3088 C CA . ALA B 1 35 ? -50.748 -4.068 11.848 1.00 27.71 35 ALA B CA 1
ATOM 3089 C C . ALA B 1 35 ? -50.476 -5.497 12.469 1.00 26.58 35 ALA B C 1
ATOM 3090 O O . ALA B 1 35 ? -51.228 -5.889 13.380 1.00 27.85 35 ALA B O 1
ATOM 3092 N N . GLU B 1 36 ? -49.527 -6.169 11.812 1.00 31.42 36 GLU B N 1
ATOM 3093 C CA A GLU B 1 36 ? -48.961 -7.416 12.378 0.50 32.58 36 GLU B CA 1
ATOM 3094 C CA B GLU B 1 36 ? -48.943 -7.440 12.246 0.50 33.31 36 GLU B CA 1
ATOM 3095 C C . GLU B 1 36 ? -47.531 -7.084 12.693 1.00 28.74 36 GLU B C 1
ATOM 3096 O O . GLU B 1 36 ? -46.734 -6.565 11.861 1.00 31.31 36 GLU B O 1
ATOM 3107 N N . TYR B 1 37 ? -47.178 -7.362 13.940 1.00 32.72 37 TYR B N 1
ATOM 3108 C CA . TYR B 1 37 ? -45.824 -7.168 14.362 1.00 31.47 37 TYR B CA 1
ATOM 3109 C C . TYR B 1 37 ? -45.358 -8.199 15.399 1.00 33.64 37 TYR B C 1
ATOM 3110 O O . TYR B 1 37 ? -45.999 -8.362 16.443 1.00 33.63 37 TYR B O 1
ATOM 3119 N N . ASN B 1 38 ? -44.239 -8.852 15.069 1.00 37.21 38 ASN B N 1
ATOM 3120 C CA . ASN B 1 38 ? -43.645 -9.860 16.024 1.00 38.49 38 ASN B CA 1
ATOM 3121 C C . ASN B 1 38 ? -44.656 -10.906 16.473 1.00 35.12 38 ASN B C 1
ATOM 3122 O O . ASN B 1 38 ? -44.823 -11.179 17.663 1.00 37.83 38 ASN B O 1
ATOM 3127 N N . GLY B 1 39 ? -45.445 -11.401 15.533 1.00 39.26 39 GLY B N 1
ATOM 3128 C CA . GLY B 1 39 ? -46.396 -12.460 15.805 1.00 40.10 39 GLY B CA 1
ATOM 3129 C C . GLY B 1 39 ? -47.689 -12.064 16.502 1.00 44.83 39 GLY B C 1
ATOM 3130 O O . GLY B 1 39 ? -48.421 -12.938 16.992 1.00 35.73 39 GLY B O 1
ATOM 3131 N N . GLU B 1 40 ? -48.018 -10.755 16.545 1.00 36.39 40 GLU B N 1
ATOM 3132 C CA . GLU B 1 40 ? -49.229 -10.295 17.200 1.00 30.92 40 GLU B CA 1
ATOM 3133 C C . GLU B 1 40 ? -49.987 -9.293 16.243 1.00 27.64 40 GLU B C 1
ATOM 3134 O O . GLU B 1 40 ? -49.321 -8.712 15.395 1.00 30.91 40 GLU B O 1
ATOM 3140 N N . VAL B 1 41 ? -51.295 -9.279 16.390 1.00 31.73 41 VAL B N 1
ATOM 3141 C CA . VAL B 1 41 ? -52.144 -8.262 15.769 1.00 30.85 41 VAL B CA 1
ATOM 3142 C C . VAL B 1 41 ? -52.025 -7.011 16.703 1.00 30.72 41 VAL B C 1
ATOM 3143 O O . VAL B 1 41 ? -52.313 -7.104 17.888 1.00 30.83 41 VAL B O 1
ATOM 3147 N N . LEU B 1 42 ? -51.682 -5.857 16.110 1.00 30.24 42 LEU B N 1
ATOM 3148 C CA . LEU B 1 42 ? -51.707 -4.572 16.838 1.00 27.62 42 LEU B CA 1
ATOM 3149 C C . LEU B 1 42 ? -52.910 -3.753 16.356 1.00 29.00 42 LEU B C 1
ATOM 3150 O O . LEU B 1 42 ? -53.119 -3.669 15.098 1.00 27.67 42 LEU B O 1
ATOM 3155 N N . LEU B 1 43 ? -53.685 -3.212 17.288 1.00 27.53 43 LEU B N 1
ATOM 3156 C CA . LEU B 1 43 ? -54.720 -2.216 16.950 1.00 27.56 43 LEU B CA 1
ATOM 3157 C C . LEU B 1 43 ? -54.202 -0.874 17.491 1.00 27.59 43 LEU B C 1
ATOM 3158 O O . LEU B 1 43 ? -53.826 -0.818 18.667 1.00 28.85 43 LEU B O 1
ATOM 3163 N N . LEU B 1 44 ? -54.085 0.114 16.630 1.00 25.89 44 LEU B N 1
ATOM 3164 C CA . LEU B 1 44 ? -53.588 1.460 17.084 1.00 27.78 44 LEU B CA 1
ATOM 3165 C C . LEU B 1 44 ? -54.852 2.252 17.376 1.00 27.42 44 LEU B C 1
ATOM 3166 O O . LEU B 1 44 ? -55.436 2.923 16.457 1.00 26.23 44 LEU B O 1
ATOM 3171 N N . LEU B 1 45 ? -55.338 2.115 18.590 1.00 22.82 45 LEU B N 1
ATOM 3172 C CA . LEU B 1 45 ? -56.664 2.547 18.967 1.00 23.93 45 LEU B CA 1
ATOM 3173 C C . LEU B 1 45 ? -56.661 4.087 19.043 1.00 26.57 45 LEU B C 1
ATOM 3174 O O . LEU B 1 45 ? -55.693 4.659 19.548 1.00 24.73 45 LEU B O 1
ATOM 3179 N N . ARG B 1 46 ? -57.691 4.662 18.554 1.00 23.85 46 ARG B N 1
ATOM 3180 C CA . ARG B 1 46 ? -58.001 6.122 18.899 1.00 23.20 46 ARG B CA 1
ATOM 3181 C C . ARG B 1 46 ? -58.751 6.087 20.178 1.00 23.08 46 ARG B C 1
ATOM 3182 O O . ARG B 1 46 ? -59.871 5.582 20.290 1.00 24.33 46 ARG B O 1
ATOM 3190 N N . VAL B 1 47 ? -58.147 6.677 21.221 1.00 24.11 47 VAL B N 1
ATOM 3191 C CA . VAL B 1 47 ? -58.789 6.844 22.498 1.00 23.06 47 VAL B CA 1
ATOM 3192 C C . VAL B 1 47 ? -59.188 8.350 22.695 1.00 22.51 47 VAL B C 1
ATOM 3193 O O . VAL B 1 47 ? -58.295 9.153 22.602 1.00 25.95 47 VAL B O 1
ATOM 3197 N N . ALA B 1 48 ? -60.457 8.571 22.799 1.00 23.26 48 ALA B N 1
ATOM 3198 C CA . ALA B 1 48 ? -61.052 9.949 22.942 1.00 23.92 48 ALA B CA 1
ATOM 3199 C C . ALA B 1 48 ? -61.382 10.118 24.395 1.00 26.28 48 ALA B C 1
ATOM 3200 O O . ALA B 1 48 ? -62.166 9.322 24.941 1.00 25.43 48 ALA B O 1
ATOM 3202 N N . GLU B 1 49 ? -60.851 11.194 24.984 1.00 26.26 49 GLU B N 1
ATOM 3203 C CA . GLU B 1 49 ? -61.209 11.524 26.381 1.00 25.97 49 GLU B CA 1
ATOM 3204 C C . GLU B 1 49 ? -61.866 12.903 26.499 1.00 29.32 49 GLU B C 1
ATOM 3205 O O . GLU B 1 49 ? -61.493 13.854 25.761 1.00 24.06 49 GLU B O 1
ATOM 3211 N N . LYS B 1 50 ? -62.888 13.000 27.322 1.00 27.15 50 LYS B N 1
ATOM 3212 C CA . LYS B 1 50 ? -63.654 14.219 27.471 1.00 28.47 50 LYS B CA 1
ATOM 3213 C C . LYS B 1 50 ? -63.575 14.702 28.919 1.00 37.95 50 LYS B C 1
ATOM 3214 O O . LYS B 1 50 ? -63.700 13.913 29.858 1.00 29.34 50 LYS B O 1
ATOM 3220 N N . PRO B 1 51 ? -63.345 15.987 29.119 1.00 33.65 51 PRO B N 1
ATOM 3221 C CA . PRO B 1 51 ? -63.303 16.502 30.518 1.00 33.99 51 PRO B CA 1
ATOM 3222 C C . PRO B 1 51 ? -64.722 16.511 31.067 1.00 36.57 51 PRO B C 1
ATOM 3223 O O . PRO B 1 51 ? -65.677 16.816 30.355 1.00 36.65 51 PRO B O 1
ATOM 3227 N N . VAL B 1 52 ? -64.864 16.233 32.373 1.00 38.07 52 VAL B N 1
ATOM 3228 C CA . VAL B 1 52 ? -66.169 16.275 33.059 1.00 41.65 52 VAL B CA 1
ATOM 3229 C C . VAL B 1 52 ? -66.257 17.653 33.712 1.00 47.59 52 VAL B C 1
ATOM 3230 O O . VAL B 1 52 ? -65.318 18.042 34.362 1.00 41.56 52 VAL B O 1
ATOM 3234 N N . SER B 1 53 ? -67.294 18.404 33.386 1.00 42.03 53 SER B N 1
ATOM 3235 C CA . SER B 1 53 ? -67.524 19.735 33.910 1.00 55.62 53 SER B CA 1
ATOM 3236 C C . SER B 1 53 ? -68.239 19.545 35.256 1.00 51.60 53 SER B C 1
ATOM 3237 O O . SER B 1 53 ? -69.168 18.780 35.293 1.00 47.23 53 SER B O 1
ATOM 3240 N N . GLU B 1 54 ? -67.759 20.189 36.322 1.00 62.08 54 GLU B N 1
ATOM 3241 C CA . GLU B 1 54 ? -68.488 20.277 37.622 1.00 65.73 54 GLU B CA 1
ATOM 3242 C C . GLU B 1 54 ? -69.852 20.971 37.437 1.00 68.87 54 GLU B C 1
ATOM 3243 O O . GLU B 1 54 ? -70.813 20.651 38.100 1.00 67.55 54 GLU B O 1
ATOM 3249 N N . ASP B 1 55 ? -69.916 21.947 36.533 1.00 59.16 55 ASP B N 1
ATOM 3250 C CA . ASP B 1 55 ? -71.140 22.658 36.235 1.00 42.34 55 ASP B CA 1
ATOM 3251 C C . ASP B 1 55 ? -71.789 22.087 34.982 1.00 54.56 55 ASP B C 1
ATOM 3252 O O . ASP B 1 55 ? -71.169 22.134 33.900 1.00 48.84 55 ASP B O 1
ATOM 3257 N N . PRO B 1 56 ? -73.045 21.603 35.067 1.00 52.96 56 PRO B N 1
ATOM 3258 C CA . PRO B 1 56 ? -73.673 21.028 33.848 1.00 51.44 56 PRO B CA 1
ATOM 3259 C C . PRO B 1 56 ? -74.197 22.026 32.845 1.00 45.33 56 PRO B C 1
ATOM 3260 O O . PRO B 1 56 ? -74.805 21.649 31.863 1.00 48.02 56 PRO B O 1
ATOM 3264 N N . GLU B 1 57 ? -74.028 23.292 33.130 1.00 45.78 57 GLU B N 1
ATOM 3265 C CA . GLU B 1 57 ? -74.287 24.339 32.159 1.00 49.63 57 GLU B CA 1
ATOM 3266 C C . GLU B 1 57 ? -73.058 24.700 31.277 1.00 38.82 57 GLU B C 1
ATOM 3267 O O . GLU B 1 57 ? -73.173 25.623 30.472 1.00 42.59 57 GLU B O 1
ATOM 3273 N N . ILE B 1 58 ? -71.896 24.158 31.630 1.00 37.36 58 ILE B N 1
ATOM 3274 C CA . ILE B 1 58 ? -70.658 24.475 30.979 1.00 41.26 58 ILE B CA 1
ATOM 3275 C C . ILE B 1 58 ? -70.144 23.164 30.320 1.00 46.72 58 ILE B C 1
ATOM 3276 O O . ILE B 1 58 ? -70.209 22.091 30.942 1.00 39.22 58 ILE B O 1
ATOM 3281 N N . VAL B 1 59 ? -69.630 23.277 29.083 1.00 37.78 59 VAL B N 1
ATOM 3282 C CA . VAL B 1 59 ? -68.826 22.173 28.498 1.00 38.52 59 VAL B CA 1
ATOM 3283 C C . VAL B 1 59 ? -67.431 22.651 28.284 1.00 33.93 59 VAL B C 1
ATOM 3284 O O . VAL B 1 59 ? -67.173 23.838 28.158 1.00 33.13 59 VAL B O 1
ATOM 3288 N N . LEU B 1 60 ? -66.494 21.764 28.363 1.00 29.77 60 LEU B N 1
ATOM 3289 C CA . LEU B 1 60 ? -65.137 22.165 28.309 1.00 29.73 60 LEU B CA 1
ATOM 3290 C C . LEU B 1 60 ? -64.571 21.594 26.968 1.00 37.89 60 LEU B C 1
ATOM 3291 O O . LEU B 1 60 ? -64.837 20.399 26.634 1.00 34.27 60 LEU B O 1
ATOM 3296 N N . ALA B 1 61 ? -63.770 22.362 26.279 1.00 29.58 61 ALA B N 1
ATOM 3297 C CA . ALA B 1 61 ? -62.917 21.827 25.186 1.00 30.67 61 ALA B CA 1
ATOM 3298 C C . ALA B 1 61 ? -61.528 21.520 25.583 1.00 30.59 61 ALA B C 1
ATOM 3299 O O . ALA B 1 61 ? -60.778 22.383 26.103 1.00 28.43 61 ALA B O 1
ATOM 3301 N N . PRO B 1 62 ? -61.099 20.277 25.408 1.00 28.22 62 PRO B N 1
ATOM 3302 C CA . PRO B 1 62 ? -59.835 19.883 25.850 1.00 27.65 62 PRO B CA 1
ATOM 3303 C C . PRO B 1 62 ? -58.735 20.129 24.832 1.00 33.37 62 PRO B C 1
ATOM 3304 O O . PRO B 1 62 ? -58.499 19.278 23.954 1.00 32.21 62 PRO B O 1
ATOM 3308 N N . VAL B 1 63 ? -58.051 21.256 24.932 1.00 25.15 63 VAL B N 1
ATOM 3309 C CA . VAL B 1 63 ? -57.091 21.680 23.949 1.00 24.36 63 VAL B CA 1
ATOM 3310 C C . VAL B 1 63 ? -55.713 21.567 24.463 1.00 26.24 63 VAL B C 1
ATOM 3311 O O . VAL B 1 63 ? -55.357 21.993 25.628 1.00 30.79 63 VAL B O 1
ATOM 3315 N N . TYR B 1 64 ? -54.853 20.963 23.713 1.00 23.67 64 TYR B N 1
ATOM 3316 C CA . TYR B 1 64 ? -53.445 20.856 23.988 1.00 25.29 64 TYR B CA 1
ATOM 3317 C C . TYR B 1 64 ? -52.722 22.112 23.589 1.00 29.12 64 TYR B C 1
ATOM 3318 O O . TYR B 1 64 ? -52.795 22.588 22.489 1.00 27.00 64 TYR B O 1
ATOM 3327 N N . ASN B 1 65 ? -51.971 22.680 24.557 1.00 30.75 65 ASN B N 1
ATOM 3328 C CA . ASN B 1 65 ? -51.086 23.847 24.278 1.00 28.49 65 ASN B CA 1
ATOM 3329 C C . ASN B 1 65 ? -49.739 23.358 23.889 1.00 26.51 65 ASN B C 1
ATOM 3330 O O . ASN B 1 65 ? -49.033 22.719 24.690 1.00 29.65 65 ASN B O 1
ATOM 3335 N N . ALA B 1 66 ? -49.325 23.617 22.652 1.00 27.42 66 ALA B N 1
ATOM 3336 C CA . ALA B 1 66 ? -48.080 23.119 22.106 1.00 27.35 66 ALA B CA 1
ATOM 3337 C C . ALA B 1 66 ? -46.846 23.790 22.761 1.00 30.34 66 ALA B C 1
ATOM 3338 O O . ALA B 1 66 ? -45.817 23.160 22.838 1.00 33.90 66 ALA B O 1
ATOM 3340 N N . LYS B 1 67 ? -47.020 25.017 23.212 1.00 34.11 67 LYS B N 1
ATOM 3341 C CA . LYS B 1 67 ? -45.829 25.732 23.833 1.00 37.35 67 LYS B CA 1
ATOM 3342 C C . LYS B 1 67 ? -45.544 25.195 25.240 1.00 35.19 67 LYS B C 1
ATOM 3343 O O . LYS B 1 67 ? -44.409 24.789 25.521 1.00 40.71 67 LYS B O 1
ATOM 3349 N N . ASN B 1 68 ? -46.588 25.028 26.060 1.00 36.27 68 ASN B N 1
ATOM 3350 C CA . ASN B 1 68 ? -46.508 24.504 27.429 1.00 36.35 68 ASN B CA 1
ATOM 3351 C C . ASN B 1 68 ? -46.561 22.975 27.570 1.00 43.93 68 ASN B C 1
ATOM 3352 O O . ASN B 1 68 ? -46.302 22.436 28.606 1.00 36.86 68 ASN B O 1
ATOM 3357 N N . LYS B 1 69 ? -46.936 22.269 26.503 1.00 37.70 69 LYS B N 1
ATOM 3358 C CA . LYS B 1 69 ? -47.039 20.830 26.513 1.00 38.21 69 LYS B CA 1
ATOM 3359 C C . LYS B 1 69 ? -47.906 20.286 27.564 1.00 37.56 69 LYS B C 1
ATOM 3360 O O . LYS B 1 69 ? -47.556 19.259 28.175 1.00 37.85 69 LYS B O 1
ATOM 3366 N N . GLU B 1 70 ? -49.063 20.903 27.728 1.00 33.84 70 GLU B N 1
ATOM 3367 C CA . GLU B 1 70 ? -50.089 20.462 28.611 1.00 34.66 70 GLU B CA 1
ATOM 3368 C C . GLU B 1 70 ? -51.449 20.905 28.144 1.00 33.60 70 GLU B C 1
ATOM 3369 O O . GLU B 1 70 ? -51.576 21.834 27.336 1.00 31.93 70 GLU B O 1
ATOM 3375 N N . LEU B 1 71 ? -52.485 20.356 28.690 1.00 31.69 71 LEU B N 1
ATOM 3376 C CA . LEU B 1 71 ? -53.810 20.798 28.307 1.00 30.54 71 LEU B CA 1
ATOM 3377 C C . LEU B 1 71 ? -54.115 22.125 28.885 1.00 39.33 71 LEU B C 1
ATOM 3378 O O . LEU B 1 71 ? -53.689 22.415 30.011 1.00 34.36 71 LEU B O 1
ATOM 3383 N N . GLU B 1 72 ? -54.906 22.884 28.163 1.00 31.74 72 GLU B N 1
ATOM 3384 C CA . GLU B 1 72 ? -55.453 24.152 28.675 1.00 36.18 72 GLU B CA 1
ATOM 3385 C C . GLU B 1 72 ? -56.860 24.203 28.294 1.00 32.70 72 GLU B C 1
ATOM 3386 O O . GLU B 1 72 ? -57.198 24.482 27.135 1.00 33.95 72 GLU B O 1
ATOM 3392 N N . LEU B 1 73 ? -57.753 23.880 29.222 1.00 29.91 73 LEU B N 1
ATOM 3393 C CA . LEU B 1 73 ? -59.125 23.674 28.975 1.00 28.45 73 LEU B CA 1
ATOM 3394 C C . LEU B 1 73 ? -59.820 24.921 28.668 1.00 33.10 73 LEU B C 1
ATOM 3395 O O . LEU B 1 73 ? -59.542 25.930 29.339 1.00 32.78 73 LEU B O 1
ATOM 3400 N N . GLN B 1 74 ? -60.712 24.888 27.691 1.00 30.35 74 GLN B N 1
ATOM 3401 C CA . GLN B 1 74 ? -61.511 26.048 27.328 1.00 33.00 74 GLN B CA 1
ATOM 3402 C C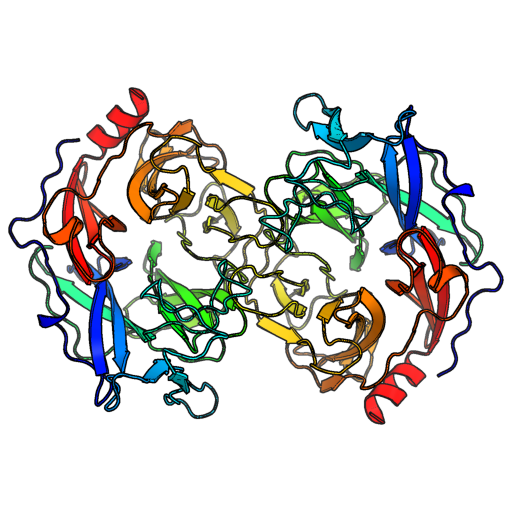 . GLN B 1 74 ? -62.963 25.882 27.558 1.00 33.34 74 GLN B C 1
ATOM 3403 O O . GLN B 1 74 ? -63.589 24.940 27.156 1.00 35.84 74 GLN B O 1
ATOM 3409 N N . SER B 1 75 ? -63.607 26.831 28.272 1.00 34.03 75 SER B N 1
ATOM 3410 C CA . SER B 1 75 ? -65.021 26.634 28.645 1.00 32.37 75 SER B CA 1
ATOM 3411 C C . SER B 1 75 ? -66.001 27.408 27.819 1.00 32.99 75 SER B C 1
ATOM 3412 O O . SER B 1 75 ? -65.697 28.505 27.327 1.00 34.84 75 SER B O 1
ATOM 3415 N N . PHE B 1 76 ? -67.177 26.845 27.665 1.00 29.07 76 PHE B N 1
ATOM 3416 C CA . PHE B 1 76 ? -68.231 27.347 26.848 1.00 32.69 76 PHE B CA 1
ATOM 3417 C C . PHE B 1 76 ? -69.506 27.020 27.552 1.00 35.46 76 PHE B C 1
ATOM 3418 O O . PHE B 1 76 ? -69.690 25.903 28.060 1.00 38.75 76 PHE B O 1
ATOM 3426 N N . ARG B 1 77 ? -70.408 27.992 27.552 1.00 35.97 77 ARG B N 1
ATOM 3427 C CA . ARG B 1 77 ? -71.743 27.807 28.098 1.00 38.71 77 ARG B CA 1
ATOM 3428 C C . ARG B 1 77 ? -72.700 27.231 27.147 1.00 35.23 77 ARG B C 1
ATOM 3429 O O . ARG B 1 77 ? -72.860 27.750 26.035 1.00 37.54 77 ARG B O 1
ATOM 3437 N N . LEU B 1 78 ? -73.495 26.247 27.590 1.00 36.08 78 LEU B N 1
ATOM 3438 C CA . LEU B 1 78 ? -74.495 25.617 26.729 1.00 37.95 78 LEU B CA 1
ATOM 3439 C C . LEU B 1 78 ? -75.509 26.556 26.205 1.00 39.61 78 LEU B C 1
ATOM 3440 O O . LEU B 1 78 ? -76.172 26.259 25.185 1.00 37.36 78 LEU B O 1
ATOM 3445 N N . ASP B 1 79 ? -75.749 27.628 26.972 1.00 39.29 79 ASP B N 1
ATOM 3446 C CA . ASP B 1 79 ? -76.742 28.608 26.602 1.00 43.87 79 ASP B CA 1
ATOM 3447 C C . ASP B 1 79 ? -76.140 29.791 25.835 1.00 42.05 79 ASP B C 1
ATOM 3448 O O . ASP B 1 79 ? -76.799 30.814 25.657 1.00 41.30 79 ASP B O 1
ATOM 3453 N N . ASP B 1 80 ? -74.896 29.678 25.371 1.00 38.73 80 ASP B N 1
ATOM 3454 C CA . ASP B 1 80 ? -74.270 30.768 24.588 1.00 35.96 80 ASP B CA 1
ATOM 3455 C C . ASP B 1 80 ? -74.897 30.716 23.236 1.00 41.55 80 ASP B C 1
ATOM 3456 O O . ASP B 1 80 ? -74.824 29.700 22.480 1.00 39.28 80 ASP B O 1
ATOM 3461 N N . GLU B 1 81 ? -75.604 31.784 22.912 1.00 35.79 81 GLU B N 1
ATOM 3462 C CA . GLU B 1 81 ? -76.429 31.816 21.694 1.00 41.01 81 GLU B CA 1
ATOM 3463 C C . GLU B 1 81 ? -75.489 31.863 20.417 1.00 39.18 81 GLU B C 1
ATOM 3464 O O . GLU B 1 81 ? -75.959 31.681 19.336 1.00 38.97 81 GLU B O 1
ATOM 3470 N N . ASN B 1 82 ? -74.189 32.102 20.607 1.00 33.73 82 ASN B N 1
ATOM 3471 C CA . ASN B 1 82 ? -73.214 31.993 19.468 1.00 35.09 82 ASN B CA 1
ATOM 3472 C C . ASN B 1 82 ? -72.983 30.519 19.020 1.00 41.15 82 ASN B C 1
ATOM 3473 O O . ASN B 1 82 ? -72.574 30.274 17.876 1.00 38.93 82 ASN B O 1
ATOM 3478 N N . TYR B 1 83 ? -73.244 29.548 19.888 1.00 35.11 83 TYR B N 1
ATOM 3479 C CA . TYR B 1 83 ? -72.793 28.158 19.674 1.00 29.17 83 TYR B CA 1
ATOM 3480 C C . TYR B 1 83 ? -73.883 27.141 19.601 1.00 35.96 83 TYR B C 1
ATOM 3481 O O . TYR B 1 83 ? -74.996 27.313 20.162 1.00 35.01 83 TYR B O 1
ATOM 3490 N N . ASP B 1 84 ? -73.644 26.053 18.840 1.00 30.31 84 ASP B N 1
ATOM 3491 C CA . ASP B 1 84 ? -74.574 24.994 18.635 1.00 31.16 84 ASP B CA 1
ATOM 3492 C C . ASP B 1 84 ? -73.872 23.752 19.146 1.00 34.79 84 ASP B C 1
ATOM 3493 O O . ASP B 1 84 ? -72.692 23.451 18.759 1.00 31.19 84 ASP B O 1
ATOM 3498 N N . PHE B 1 85 ? -74.570 23.006 20.021 1.00 31.63 85 PHE B N 1
ATOM 3499 C CA . PHE B 1 85 ? -74.008 21.832 20.700 1.00 31.11 85 PHE B CA 1
ATOM 3500 C C . PHE B 1 85 ? -74.728 20.542 20.329 1.00 33.04 85 PHE B C 1
ATOM 3501 O O . PHE B 1 85 ? -74.520 19.540 20.976 1.00 35.17 85 PHE B O 1
ATOM 3509 N N . GLU B 1 86 ? -75.485 20.584 19.264 1.00 29.14 86 GLU B N 1
ATOM 3510 C CA . GLU B 1 86 ? -76.356 19.465 18.834 1.00 32.82 86 GLU B CA 1
ATOM 3511 C C . GLU B 1 86 ? -75.593 18.245 18.268 1.00 36.91 86 GLU B C 1
ATOM 3512 O O . GLU B 1 86 ? -76.086 17.130 18.293 1.00 34.06 86 GLU B O 1
ATOM 3518 N N . ASP B 1 87 ? -74.402 18.459 17.715 1.00 32.88 87 ASP B N 1
ATOM 3519 C CA . ASP B 1 87 ? -73.544 17.392 17.285 1.00 29.59 87 ASP B CA 1
ATOM 3520 C C . ASP B 1 87 ? -72.649 17.136 18.431 1.00 28.34 87 ASP B C 1
ATOM 3521 O O . ASP B 1 87 ? -71.791 17.982 18.809 1.00 30.60 87 ASP B O 1
ATOM 3526 N N . PRO B 1 88 ? -72.728 15.942 19.023 1.00 30.27 88 PRO B N 1
ATOM 3527 C CA . PRO B 1 88 ? -71.969 15.677 20.272 1.00 28.95 88 PRO B CA 1
ATOM 3528 C C . PRO B 1 88 ? -70.491 15.619 20.123 1.00 28.84 88 PRO B C 1
ATOM 3529 O O . PRO B 1 88 ? -69.809 15.624 21.098 1.00 27.51 88 PRO B O 1
ATOM 3533 N N . ARG B 1 89 ? -69.978 15.580 18.879 1.00 27.08 89 ARG B N 1
ATOM 3534 C CA . ARG B 1 89 ? -68.586 15.525 18.615 1.00 25.84 89 ARG B CA 1
ATOM 3535 C C . ARG B 1 89 ? -67.936 16.909 18.586 1.00 25.86 89 ARG B C 1
ATOM 3536 O O . ARG B 1 89 ? -66.671 16.998 18.550 1.00 26.27 89 ARG B O 1
ATOM 3544 N N . MET B 1 90 ? -68.733 17.971 18.593 1.00 27.01 90 MET B N 1
ATOM 3545 C CA . MET B 1 90 ? -68.109 19.293 18.381 1.00 30.80 90 MET B CA 1
ATOM 3546 C C . MET B 1 90 ? -68.868 20.444 18.972 1.00 28.43 90 MET B C 1
ATOM 3547 O O . MET B 1 90 ? -70.067 20.350 19.182 1.00 29.85 90 MET B O 1
ATOM 3552 N N . ILE B 1 91 ? -68.151 21.533 19.174 1.00 29.32 91 ILE B N 1
ATOM 3553 C CA . ILE B 1 91 ? -68.772 22.826 19.481 1.00 28.11 91 ILE B CA 1
ATOM 3554 C C . ILE B 1 91 ? -68.748 23.658 18.191 1.00 25.99 91 ILE B C 1
ATOM 3555 O O . ILE B 1 91 ? -67.678 23.991 17.756 1.00 24.75 91 ILE B O 1
ATOM 3560 N N . ARG B 1 92 ? -69.914 24.022 17.700 1.00 26.46 92 ARG B N 1
ATOM 3561 C CA . ARG B 1 92 ? -70.037 24.734 16.445 1.00 27.71 92 ARG B CA 1
ATOM 3562 C C . ARG B 1 92 ? -70.471 26.160 16.649 1.00 30.91 92 ARG B C 1
ATOM 3563 O O . ARG B 1 92 ? -71.391 26.446 17.448 1.00 30.95 92 ARG B O 1
ATOM 3571 N N . SER B 1 93 ? -69.957 27.052 15.818 1.00 26.60 93 SER B N 1
ATOM 3572 C CA . SER B 1 93 ? -70.581 28.377 15.694 1.00 29.66 93 SER B CA 1
ATOM 3573 C C . SER B 1 93 ? -71.852 28.268 14.955 1.00 30.95 93 SER B C 1
ATOM 3574 O O . SER B 1 93 ? -71.959 27.625 13.909 1.00 26.78 93 SER B O 1
ATOM 3577 N N . LYS B 1 94 ? -72.910 28.991 15.407 1.00 31.46 94 LYS B N 1
ATOM 3578 C CA . LYS B 1 94 ? -74.159 28.921 14.639 1.00 31.14 94 LYS B CA 1
ATOM 3579 C C . LYS B 1 94 ? -74.075 29.469 13.237 1.00 32.04 94 LYS B C 1
ATOM 3580 O O . LYS B 1 94 ? -74.870 29.090 12.411 1.00 34.32 94 LYS B O 1
ATOM 3586 N N . ALA B 1 95 ? -73.154 30.393 13.003 1.00 29.69 95 ALA B N 1
ATOM 3587 C CA . ALA B 1 95 ? -72.916 30.912 11.665 1.00 32.95 95 ALA B CA 1
ATOM 3588 C C . ALA B 1 95 ? -72.014 29.975 10.812 1.00 35.28 95 ALA B C 1
ATOM 3589 O O . ALA B 1 95 ? -71.718 30.313 9.693 1.00 29.42 95 ALA B O 1
ATOM 3591 N N . LYS B 1 96 ? -71.530 28.843 11.353 1.00 29.05 96 LYS B N 1
ATOM 3592 C CA . LYS B 1 96 ? -70.606 27.933 10.585 1.00 30.71 96 LYS B CA 1
ATOM 3593 C C . LYS B 1 96 ? -70.904 26.491 10.975 1.00 27.10 96 LYS B C 1
ATOM 3594 O O . LYS B 1 96 ? -70.054 25.713 11.413 1.00 24.89 96 LYS B O 1
ATOM 3600 N N . LEU B 1 97 ? -72.154 26.071 10.789 1.00 28.67 97 LEU B N 1
ATOM 3601 C CA . LEU B 1 97 ? -72.565 24.736 11.117 1.00 28.88 97 LEU B CA 1
ATOM 3602 C C . LEU B 1 97 ? -71.881 23.648 10.212 1.00 29.67 97 LEU B C 1
ATOM 3603 O O . LEU B 1 97 ? -71.873 22.459 10.537 1.00 29.22 97 LEU B O 1
ATOM 3608 N N . GLU B 1 98 ? -71.289 24.101 9.084 1.00 29.32 98 GLU B N 1
ATOM 3609 C CA . GLU B 1 98 ? -70.512 23.235 8.254 1.00 31.55 98 GLU B CA 1
ATOM 3610 C C . GLU B 1 98 ? -69.117 22.897 8.818 1.00 26.83 98 GLU B C 1
ATOM 3611 O O . GLU B 1 98 ? -68.389 22.063 8.252 1.00 25.09 98 GLU B O 1
ATOM 3617 N N . GLY B 1 99 ? -68.723 23.505 9.933 1.00 23.75 99 GLY B N 1
ATOM 3618 C CA . GLY B 1 99 ? -67.424 23.283 10.525 1.00 20.42 99 GLY B CA 1
ATOM 3619 C C . GLY B 1 99 ? -67.533 23.127 12.056 1.00 24.29 99 GLY B C 1
ATOM 3620 O O . GLY B 1 99 ? -68.586 22.674 12.604 1.00 25.85 99 GLY B O 1
ATOM 3621 N N . PHE B 1 100 ? -66.452 23.483 12.708 1.00 21.73 100 PHE B N 1
ATOM 3622 C CA . PHE B 1 100 ? -66.446 23.470 14.159 1.00 21.65 100 PHE B CA 1
ATOM 3623 C C . PHE B 1 100 ? -65.430 24.487 14.659 1.00 21.90 100 PHE B C 1
ATOM 3624 O O . PHE B 1 100 ? -64.440 24.781 14.015 1.00 20.66 100 PHE B O 1
ATOM 3632 N N . SER B 1 101 ? -65.674 25.039 15.866 1.00 21.05 101 SER B N 1
ATOM 3633 C CA . SER B 1 101 ? -64.685 25.799 16.577 1.00 21.35 101 SER B CA 1
ATOM 3634 C C . SER B 1 101 ? -63.823 24.949 17.475 1.00 18.11 101 SER B C 1
ATOM 3635 O O . SER B 1 101 ? -62.626 25.222 17.657 1.00 22.10 101 SER B O 1
ATOM 3638 N N . TYR B 1 102 ? -64.422 23.949 18.170 1.00 20.22 102 TYR B N 1
ATOM 3639 C CA . TYR B 1 102 ? -63.688 23.019 19.018 1.00 19.79 102 TYR B CA 1
ATOM 3640 C C . TYR B 1 102 ? -64.338 21.628 18.872 1.00 19.45 102 TYR B C 1
ATOM 3641 O O . TYR B 1 102 ? -65.477 21.496 18.507 1.00 21.96 102 TYR B O 1
ATOM 3650 N N . LEU B 1 103 ? -63.542 20.662 19.230 1.00 21.12 103 LEU B N 1
ATOM 3651 C CA . LEU B 1 103 ? -64.077 19.301 19.477 1.00 23.76 103 LEU B CA 1
ATOM 3652 C C . LEU B 1 103 ? -64.440 19.139 20.961 1.00 30.81 103 LEU B C 1
ATOM 3653 O O . LEU B 1 103 ? -63.894 19.841 21.817 1.00 25.06 103 LEU B O 1
ATOM 3658 N N . THR B 1 104 ? -65.311 18.157 21.252 1.00 27.43 104 THR B N 1
ATOM 3659 C CA . THR B 1 104 ? -65.704 17.890 22.593 1.00 26.79 104 THR B CA 1
ATOM 3660 C C . THR B 1 104 ? -64.761 16.940 23.330 1.00 26.76 104 THR B C 1
ATOM 3661 O O . THR B 1 104 ? -64.946 16.737 24.573 1.00 29.08 104 THR B O 1
ATOM 3665 N N . SER B 1 105 ? -63.840 16.302 22.662 1.00 23.95 105 SER B N 1
ATOM 3666 C CA . SER B 1 105 ? -62.911 15.401 23.247 1.00 24.72 105 SER B CA 1
ATOM 3667 C C . SER B 1 105 ? -61.585 15.570 22.667 1.00 26.12 105 SER B C 1
ATOM 3668 O O . SER B 1 105 ? -61.414 16.186 21.598 1.00 26.29 105 SER B O 1
ATOM 3671 N N . LEU B 1 106 ? -60.589 14.989 23.275 1.00 22.50 106 LEU B N 1
ATOM 3672 C CA . LEU B 1 106 ? -59.271 15.013 22.719 1.00 24.07 106 LEU B CA 1
ATOM 3673 C C . LEU B 1 106 ? -58.829 13.597 22.541 1.00 27.49 106 LEU B C 1
ATOM 3674 O O . LEU B 1 106 ? -58.943 12.815 23.484 1.00 27.21 106 LEU B O 1
ATOM 3679 N N . SER B 1 107 ? -58.309 13.259 21.364 1.00 24.52 107 SER B N 1
ATOM 3680 C CA . SER B 1 107 ? -57.844 11.906 21.057 1.00 23.44 107 SER B CA 1
ATOM 3681 C C . SER B 1 107 ? -56.407 11.762 21.022 1.00 21.31 107 SER B C 1
ATOM 3682 O O . SER B 1 107 ? -55.628 12.666 20.645 1.00 24.40 107 SER B O 1
ATOM 3685 N N . TYR B 1 108 ? -55.922 10.507 21.257 1.00 21.94 108 TYR B N 1
ATOM 3686 C CA . TYR B 1 108 ? -54.582 10.096 21.109 1.00 22.35 108 TYR B CA 1
ATOM 3687 C C . TYR B 1 108 ? -54.580 8.563 20.706 1.00 20.43 108 TYR B C 1
ATOM 3688 O O . TYR B 1 108 ? -55.708 7.973 20.717 1.00 25.27 108 TYR B O 1
ATOM 3697 N N . ILE B 1 109 ? -53.443 8.061 20.362 1.00 25.09 109 ILE B N 1
ATOM 3698 C CA . ILE B 1 109 ? -53.332 6.671 19.886 1.00 25.97 109 ILE B CA 1
ATOM 3699 C C . ILE B 1 109 ? -52.698 5.806 21.023 1.00 26.72 109 ILE B C 1
ATOM 3700 O O . ILE B 1 109 ? -51.627 6.170 21.564 1.00 28.65 109 ILE B O 1
ATOM 3705 N N . ARG B 1 110 ? -53.343 4.663 21.270 1.00 25.14 110 ARG B N 1
ATOM 3706 C CA . ARG B 1 110 ? -52.756 3.659 22.259 1.00 26.18 110 ARG B CA 1
ATOM 3707 C C . ARG B 1 110 ? -52.892 2.242 21.636 1.00 26.76 110 ARG B C 1
ATOM 3708 O O . ARG B 1 110 ? -53.961 1.964 21.057 1.00 26.23 110 ARG B O 1
ATOM 3716 N N . ILE B 1 111 ? -51.809 1.495 21.654 1.00 27.27 111 ILE B N 1
ATOM 3717 C CA . ILE B 1 111 ? -51.798 0.131 21.087 1.00 29.06 111 ILE B CA 1
ATOM 3718 C C . ILE B 1 111 ? -52.450 -0.920 21.990 1.00 31.20 111 ILE B C 1
ATOM 3719 O O . ILE B 1 111 ? -52.300 -0.894 23.200 1.00 31.54 111 ILE B O 1
ATOM 3724 N N . ALA B 1 112 ? -53.192 -1.863 21.362 1.00 28.02 112 ALA B N 1
ATOM 3725 C CA . ALA B 1 112 ? -53.621 -3.125 21.970 1.00 28.42 112 ALA B CA 1
ATOM 3726 C C . ALA B 1 112 ? -53.108 -4.234 21.100 1.00 32.56 112 ALA B C 1
ATOM 3727 O O . ALA B 1 112 ? -52.986 -4.056 19.856 1.00 27.82 112 ALA B O 1
ATOM 3729 N N . ARG B 1 113 ? -52.688 -5.356 21.760 1.00 31.85 113 ARG B N 1
ATOM 3730 C CA . ARG B 1 113 ? -52.043 -6.447 21.048 1.00 29.85 113 ARG B CA 1
ATOM 3731 C C . ARG B 1 113 ? -52.783 -7.779 21.335 1.00 29.89 113 ARG B C 1
ATOM 3732 O O . ARG B 1 113 ? -53.343 -7.930 22.395 1.00 31.83 113 ARG B O 1
ATOM 3740 N N . SER B 1 114 ? -52.804 -8.636 20.295 1.00 31.09 114 SER B N 1
ATOM 3741 C CA . SER B 1 114 ? -53.511 -9.912 20.454 1.00 34.52 114 SER B CA 1
ATOM 3742 C C . SER B 1 114 ? -52.692 -10.990 19.808 1.00 41.49 114 SER B C 1
ATOM 3743 O O . SER B 1 114 ? -52.169 -10.822 18.693 1.00 33.27 114 SER B O 1
ATOM 3746 N N . LYS B 1 115 ? -52.637 -12.175 20.469 1.00 40.22 115 LYS B N 1
ATOM 3747 C CA . LYS B 1 115 ? -52.052 -13.308 19.797 1.00 42.42 115 LYS B CA 1
ATOM 3748 C C . LYS B 1 115 ? -53.101 -14.037 18.979 1.00 36.33 115 LYS B C 1
ATOM 3749 O O . LYS B 1 115 ? -52.776 -14.586 17.974 1.00 51.82 115 LYS B O 1
ATOM 3755 N N . ASP B 1 116 ? -54.341 -14.053 19.350 1.00 34.06 116 ASP B N 1
ATOM 3756 C CA . ASP B 1 116 ? -55.319 -14.841 18.605 1.00 39.04 116 ASP B CA 1
ATOM 3757 C C . ASP B 1 116 ? -56.259 -13.989 17.682 1.00 36.65 116 ASP B C 1
ATOM 3758 O O . ASP B 1 116 ? -57.230 -14.492 17.088 1.00 32.41 116 ASP B O 1
ATOM 3763 N N . GLY B 1 117 ? -56.034 -12.664 17.648 1.00 36.15 117 GLY B N 1
ATOM 3764 C CA . GLY B 1 117 ? -56.925 -11.770 16.934 1.00 36.43 117 GLY B CA 1
ATOM 3765 C C . GLY B 1 117 ? -58.216 -11.378 17.572 1.00 32.77 117 GLY B C 1
ATOM 3766 O O . GLY B 1 117 ? -58.957 -10.574 16.973 1.00 31.35 117 GLY B O 1
ATOM 3767 N N . HIS B 1 118 ? -58.552 -11.950 18.731 1.00 29.65 118 HIS B N 1
ATOM 3768 C CA . HIS B 1 118 ? -59.860 -11.802 19.355 1.00 29.49 118 HIS B CA 1
ATOM 3769 C C . HIS B 1 118 ? -59.733 -11.201 20.739 1.00 31.12 118 HIS B C 1
ATOM 3770 O O . HIS B 1 118 ? -60.602 -10.439 21.093 1.00 33.15 118 HIS B O 1
ATOM 3777 N N . HIS B 1 119 ? -58.678 -11.538 21.479 1.00 32.25 119 HIS B N 1
ATOM 3778 C CA . HIS B 1 119 ? -58.522 -11.103 22.859 1.00 31.89 119 HIS B CA 1
ATOM 3779 C C . HIS B 1 119 ? -57.342 -10.186 22.864 1.00 31.00 119 HIS B C 1
ATOM 3780 O O . HIS B 1 119 ? -56.239 -10.547 22.433 1.00 34.99 119 HIS B O 1
ATOM 3787 N N . PHE B 1 120 ? -57.558 -8.948 23.351 1.00 33.38 120 PHE B N 1
ATOM 3788 C CA . PHE B 1 120 ? -56.533 -7.911 23.275 1.00 32.73 120 PHE B CA 1
ATOM 3789 C C . PHE B 1 120 ? -56.094 -7.432 24.663 1.00 28.62 120 PHE B C 1
ATOM 3790 O O . PHE B 1 120 ? -56.938 -7.238 25.519 1.00 34.88 120 PHE B O 1
ATOM 3798 N N . THR B 1 121 ? -54.840 -7.117 24.739 1.00 28.15 121 THR B N 1
ATOM 3799 C CA . THR B 1 121 ? -54.229 -6.483 25.901 1.00 30.62 121 THR B CA 1
ATOM 3800 C C . THR B 1 121 ? -53.628 -5.105 25.497 1.00 29.77 121 THR B C 1
ATOM 3801 O O . THR B 1 121 ? -52.758 -5.078 24.590 1.00 28.36 121 THR B O 1
ATOM 3805 N N . LEU B 1 122 ? -53.999 -4.088 26.238 1.00 31.04 122 LEU B N 1
ATOM 3806 C CA . LEU B 1 122 ? -53.393 -2.733 25.984 1.00 34.26 122 LEU B CA 1
ATOM 3807 C C . LEU B 1 122 ? -51.984 -2.644 26.374 1.00 34.89 122 LEU B C 1
ATOM 3808 O O . LEU B 1 122 ? -51.594 -3.143 27.457 1.00 34.50 122 LEU B O 1
ATOM 3813 N N . ASP B 1 123 ? -51.199 -1.912 25.602 1.00 30.65 123 ASP B N 1
ATOM 3814 C CA . ASP B 1 123 ? -49.828 -1.493 25.947 1.00 32.73 123 ASP B CA 1
ATOM 3815 C C . ASP B 1 123 ? -50.015 -0.539 27.129 1.00 33.17 123 ASP B C 1
ATOM 3816 O O . ASP B 1 123 ? -51.076 0.098 27.361 1.00 30.27 123 ASP B O 1
ATOM 3821 N N . GLU B 1 124 ? -48.952 -0.431 27.948 1.00 41.89 124 GLU B N 1
ATOM 3822 C CA . GLU B 1 124 ? -49.120 0.281 29.250 1.00 37.76 124 GLU B CA 1
ATOM 3823 C C . GLU B 1 124 ? -49.394 1.787 29.053 1.00 33.93 124 GLU B C 1
ATOM 3824 O O . GLU B 1 124 ? -50.252 2.330 29.711 1.00 35.57 124 GLU B O 1
ATOM 3830 N N . LYS B 1 125 ? -48.701 2.381 28.069 1.00 35.80 125 LYS B N 1
ATOM 3831 C CA . LYS B 1 125 ? -48.752 3.799 27.886 1.00 40.05 125 LYS B CA 1
ATOM 3832 C C . LYS B 1 125 ? -49.280 4.152 26.477 1.00 37.25 125 LYS B C 1
ATOM 3833 O O . LYS B 1 125 ? -49.268 3.307 25.605 1.00 33.40 125 LYS B O 1
ATOM 3839 N N . PRO B 1 126 ? -49.583 5.419 26.256 1.00 35.47 126 PRO B N 1
ATOM 3840 C CA . PRO B 1 126 ? -49.895 5.864 24.872 1.00 33.45 126 PRO B CA 1
ATOM 3841 C C . PRO B 1 126 ? -48.814 5.694 23.881 1.00 35.93 126 PRO B C 1
ATOM 3842 O O . PRO B 1 126 ? -47.605 5.535 24.207 1.00 30.97 126 PRO B O 1
ATOM 3846 N N . PHE B 1 127 ? -49.195 5.584 22.596 1.00 26.30 127 PHE B N 1
ATOM 3847 C CA . PHE B 1 127 ? -48.237 5.423 21.598 1.00 26.09 127 PHE B CA 1
ATOM 3848 C C . PHE B 1 127 ? -47.884 6.749 20.893 1.00 29.71 127 PHE B C 1
ATOM 3849 O O . PHE B 1 127 ? -46.734 7.023 20.608 1.00 29.06 127 PHE B O 1
ATOM 3857 N N . LEU B 1 128 ? -48.917 7.495 20.543 1.00 27.84 128 LEU B N 1
ATOM 3858 C CA . LEU B 1 128 ? -48.795 8.821 19.950 1.00 29.78 128 LEU B CA 1
ATOM 3859 C C . LEU B 1 128 ? -49.749 9.736 20.637 1.00 27.26 128 LEU B C 1
ATOM 3860 O O . LEU B 1 128 ? -50.979 9.521 20.703 1.00 28.39 128 LEU B O 1
ATOM 3865 N N . TYR B 1 129 ? -49.207 10.842 21.124 1.00 26.63 129 TYR B N 1
ATOM 3866 C CA . TYR B 1 129 ? -49.976 11.813 21.830 1.00 25.49 129 TYR B CA 1
ATOM 3867 C C . TYR B 1 129 ? -49.551 13.201 21.270 1.00 23.35 129 TYR B C 1
ATOM 3868 O O . TYR B 1 129 ? -48.363 13.421 20.941 1.00 24.04 129 TYR B O 1
ATOM 3877 N N . PRO B 1 130 ? -50.531 14.094 21.099 1.00 24.12 130 PRO B N 1
ATOM 3878 C CA . PRO B 1 130 ? -50.260 15.423 20.518 1.00 23.67 130 PRO B CA 1
ATOM 3879 C C . PRO B 1 130 ? -48.938 15.985 20.899 1.00 27.15 130 PRO B C 1
ATOM 3880 O O . PRO B 1 130 ? -48.612 16.060 22.118 1.00 27.29 130 PRO B O 1
ATOM 3884 N N . PHE B 1 131 ? -48.184 16.340 19.924 1.00 24.69 131 PHE B N 1
ATOM 3885 C CA . PHE B 1 131 ? -46.814 16.745 20.138 1.00 26.33 131 PHE B CA 1
ATOM 3886 C C . PHE B 1 131 ? -46.371 17.980 19.432 1.00 31.16 131 PHE B C 1
ATOM 3887 O O . PHE B 1 131 ? -45.189 18.373 19.477 1.00 28.37 131 PHE B O 1
ATOM 3895 N N . ASN B 1 132 ? -47.294 18.654 18.720 1.00 28.60 132 ASN B N 1
ATOM 3896 C CA . ASN B 1 132 ? -46.947 19.855 18.029 1.00 26.17 132 ASN B CA 1
ATOM 3897 C C . ASN B 1 132 ? -48.195 20.670 17.747 1.00 22.09 132 ASN B C 1
ATOM 3898 O O . ASN B 1 132 ? -49.331 20.320 18.157 1.00 22.75 132 ASN B O 1
ATOM 3903 N N . GLU B 1 133 ? -47.950 21.850 17.142 1.00 22.07 133 GLU B N 1
ATOM 3904 C CA . GLU B 1 133 ? -49.018 22.838 16.974 1.00 24.37 133 GLU B CA 1
ATOM 3905 C C . GLU B 1 133 ? -50.090 22.419 15.928 1.00 24.85 133 GLU B C 1
ATOM 3906 O O . GLU B 1 133 ? -51.119 23.089 15.817 1.00 21.51 133 GLU B O 1
ATOM 3912 N N . TYR B 1 134 ? -49.851 21.304 15.208 1.00 23.74 134 TYR B N 1
ATOM 3913 C CA . TYR B 1 134 ? -50.856 20.779 14.280 1.00 21.96 134 TYR B CA 1
ATOM 3914 C C . TYR B 1 134 ? -51.789 19.759 14.902 1.00 23.44 134 TYR B C 1
ATOM 3915 O O . TYR B 1 134 ? -52.695 19.222 14.192 1.00 21.58 134 TYR B O 1
ATOM 3924 N N . GLN B 1 135 ? -51.613 19.464 16.206 1.00 21.62 135 GLN B N 1
ATOM 3925 C CA . GLN B 1 135 ? -52.327 18.376 16.892 1.00 19.77 135 GLN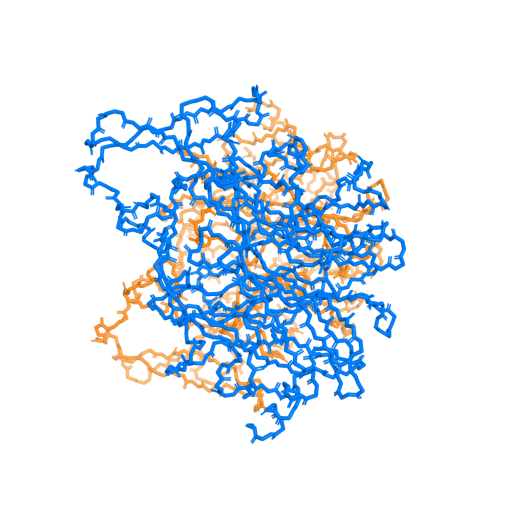 B CA 1
ATOM 3926 C C . GLN B 1 135 ? -52.992 18.789 18.154 1.00 21.41 135 GLN B C 1
ATOM 3927 O O . GLN B 1 135 ? -53.365 17.975 19.027 1.00 22.23 135 GLN B O 1
ATOM 3933 N N . THR B 1 136 ? -53.265 20.122 18.287 1.00 20.77 136 THR B N 1
ATOM 3934 C CA . THR B 1 136 ? -53.759 20.609 19.531 1.00 20.73 136 THR B CA 1
ATOM 3935 C C . THR B 1 136 ? -55.144 20.160 19.893 1.00 23.25 136 THR B C 1
ATOM 3936 O O . THR B 1 136 ? -55.592 20.242 21.021 1.00 23.63 136 THR B O 1
ATOM 3940 N N . PHE B 1 137 ? -55.981 19.700 18.920 1.00 20.71 137 PHE B N 1
ATOM 3941 C CA . PHE B 1 137 ? -57.271 19.197 19.265 1.00 19.87 137 PHE B CA 1
ATOM 3942 C C . PHE B 1 137 ? -57.259 17.624 19.217 1.00 20.85 137 PHE B C 1
ATOM 3943 O O . PHE B 1 137 ? -58.335 17.050 19.407 1.00 23.53 137 PHE B O 1
ATOM 3951 N N . GLY B 1 138 ? -56.143 17.009 18.982 1.00 21.73 138 GLY B N 1
ATOM 3952 C CA . GLY B 1 138 ? -56.031 15.570 18.886 1.00 22.64 138 GLY B CA 1
ATOM 3953 C C . GLY B 1 138 ? -55.323 14.973 17.722 1.00 23.95 138 GLY B C 1
ATOM 3954 O O . GLY B 1 138 ? -54.993 15.612 16.653 1.00 21.68 138 GLY B O 1
ATOM 3955 N N . ILE B 1 139 ? -54.889 13.714 17.955 1.00 23.44 139 ILE B N 1
ATOM 3956 C CA . ILE B 1 139 ? -54.386 12.855 16.901 1.00 22.53 139 ILE B CA 1
ATOM 3957 C C . ILE B 1 139 ? -55.484 11.762 16.748 1.00 23.56 139 ILE B C 1
ATOM 3958 O O . ILE B 1 139 ? -55.862 11.146 17.703 1.00 23.73 139 ILE B O 1
ATOM 3963 N N . GLU B 1 140 ? -55.904 11.489 15.540 1.00 21.98 140 GLU B N 1
ATOM 3964 C CA . GLU B 1 140 ? -57.127 10.638 15.303 1.00 21.52 140 GLU B CA 1
ATOM 3965 C C . GLU B 1 140 ? -56.860 9.638 14.172 1.00 22.75 140 GLU B C 1
ATOM 3966 O O . GLU B 1 140 ? -56.175 9.929 13.223 1.00 22.40 140 GLU B O 1
ATOM 3972 N N . ASP B 1 141 ? -57.449 8.439 14.344 1.00 24.30 141 ASP B N 1
ATOM 3973 C CA . ASP B 1 141 ? -57.702 7.523 13.189 1.00 23.71 141 ASP B CA 1
ATOM 3974 C C . ASP B 1 141 ? -56.474 7.190 12.476 1.00 25.58 141 ASP B C 1
ATOM 3975 O O . ASP B 1 141 ? -56.329 7.400 11.228 1.00 26.08 141 ASP B O 1
ATOM 3980 N N . ALA B 1 142 ? -55.519 6.598 13.203 1.00 21.68 142 ALA B N 1
ATOM 3981 C CA . ALA B 1 142 ? -54.272 6.232 12.686 1.00 21.47 142 ALA B CA 1
ATOM 3982 C C . ALA B 1 142 ? -54.385 5.007 11.736 1.00 24.29 142 ALA B C 1
ATOM 3983 O O . ALA B 1 142 ? -55.077 4.038 12.111 1.00 27.44 142 ALA B O 1
ATOM 3985 N N . ARG B 1 143 ? -53.832 5.133 10.552 1.00 23.09 143 ARG B N 1
ATOM 3986 C CA . ARG B 1 143 ? -53.802 4.007 9.555 1.00 25.22 143 ARG B CA 1
ATOM 3987 C C . ARG B 1 143 ? -52.379 3.489 9.562 1.00 25.35 143 ARG B C 1
ATOM 3988 O O . ARG B 1 143 ? -51.499 4.220 9.790 1.00 26.38 143 ARG B O 1
ATOM 3996 N N . VAL B 1 144 ? -52.168 2.201 9.236 1.00 25.22 144 VAL B N 1
ATOM 3997 C CA . VAL B 1 144 ? -50.867 1.601 9.157 1.00 25.26 144 VAL B CA 1
ATOM 3998 C C . VAL B 1 144 ? -50.685 0.850 7.870 1.00 24.35 144 VAL B C 1
ATOM 3999 O O . VAL B 1 144 ? -51.414 -0.100 7.582 1.00 25.06 144 VAL B O 1
ATOM 4003 N N . THR B 1 145 ? -49.667 1.236 7.113 1.00 25.38 145 THR B N 1
ATOM 4004 C CA . THR B 1 145 ? -49.271 0.493 5.923 1.00 28.45 145 THR B CA 1
ATOM 4005 C C . THR B 1 145 ? -47.831 0.029 6.105 1.00 28.38 145 THR B C 1
ATOM 4006 O O . THR B 1 145 ? -46.921 0.844 6.296 1.00 27.69 145 THR B O 1
ATOM 4010 N N . GLN B 1 146 ? -47.656 -1.302 5.993 1.00 29.51 146 GLN B N 1
ATOM 4011 C CA . GLN B 1 146 ? -46.355 -1.924 6.138 1.00 28.88 146 GLN B CA 1
ATOM 4012 C C . GLN B 1 146 ? -45.815 -2.192 4.798 1.00 28.20 146 GLN B C 1
ATOM 4013 O O . GLN B 1 146 ? -46.503 -2.806 3.966 1.00 29.45 146 GLN B O 1
ATOM 4019 N N . ILE B 1 147 ? -44.619 -1.692 4.530 1.00 28.67 147 ILE B N 1
ATOM 4020 C CA . ILE B 1 147 ? -43.896 -1.916 3.252 1.00 33.12 147 ILE B CA 1
ATOM 4021 C C . ILE B 1 147 ? -42.520 -2.415 3.680 1.00 35.11 147 ILE B C 1
ATOM 4022 O O . ILE B 1 147 ? -41.711 -1.669 4.258 1.00 32.51 147 ILE B O 1
ATOM 4027 N N . GLY B 1 148 ? -42.285 -3.701 3.456 1.00 37.37 148 GLY B N 1
ATOM 4028 C CA . GLY B 1 148 ? -41.010 -4.260 3.898 1.00 33.83 148 GLY B CA 1
ATOM 4029 C C . GLY B 1 148 ? -41.034 -4.314 5.383 1.00 28.30 148 GLY B C 1
ATOM 4030 O O . GLY B 1 148 ? -42.036 -4.709 5.976 1.00 35.93 148 GLY B O 1
ATOM 4031 N N . ASP B 1 149 ? -39.945 -3.844 6.010 1.00 31.40 149 ASP B N 1
ATOM 4032 C CA . ASP B 1 149 ? -39.834 -3.823 7.452 1.00 33.56 149 ASP B CA 1
ATOM 4033 C C . ASP B 1 149 ? -40.360 -2.475 8.069 1.00 33.30 149 ASP B C 1
ATOM 4034 O O . ASP B 1 149 ? -40.351 -2.310 9.300 1.00 35.59 149 ASP B O 1
ATOM 4039 N N . THR B 1 150 ? -40.789 -1.570 7.208 1.00 32.97 150 THR B N 1
ATOM 4040 C CA . THR B 1 150 ? -41.178 -0.195 7.707 1.00 34.35 150 THR B CA 1
ATOM 4041 C C . THR B 1 150 ? -42.750 -0.049 7.803 1.00 27.91 150 THR B C 1
ATOM 4042 O O . THR B 1 150 ? -43.508 -0.335 6.815 1.00 30.61 150 THR B O 1
ATOM 4046 N N . TYR B 1 151 ? -43.187 0.383 8.981 1.00 28.76 151 TYR B N 1
ATOM 4047 C CA . TYR B 1 151 ? -44.551 0.664 9.244 1.00 29.76 151 TYR B CA 1
ATOM 4048 C C . TYR B 1 151 ? -44.753 2.202 9.080 1.00 28.14 151 TYR B C 1
ATOM 4049 O O . TYR B 1 151 ? -44.003 2.978 9.631 1.00 28.39 151 TYR B O 1
ATOM 4058 N N . HIS B 1 152 ? -45.721 2.566 8.250 1.00 29.26 152 HIS B N 1
ATOM 4059 C CA . HIS B 1 152 ? -46.144 3.969 7.976 1.00 26.07 152 HIS B CA 1
ATOM 4060 C C . HIS B 1 152 ? -47.431 4.177 8.737 1.00 26.49 152 HIS B C 1
ATOM 4061 O O . HIS B 1 152 ? -48.431 3.560 8.456 1.00 26.92 152 HIS B O 1
ATOM 4068 N N . VAL B 1 153 ? -47.412 4.982 9.793 1.00 23.84 153 VAL B N 1
ATOM 4069 C CA . VAL B 1 153 ? -48.500 5.231 10.635 1.00 22.32 153 VAL B CA 1
ATOM 4070 C C . VAL B 1 153 ? -48.924 6.726 10.364 1.00 25.63 153 VAL B C 1
ATOM 4071 O O . VAL B 1 153 ? -48.123 7.655 10.609 1.00 25.45 153 VAL B O 1
ATOM 4075 N N . ASN B 1 154 ? -50.055 6.880 9.722 1.00 23.68 154 ASN B N 1
ATOM 4076 C CA . ASN B 1 154 ? -50.520 8.251 9.342 1.00 22.17 154 ASN B CA 1
ATOM 4077 C C . ASN B 1 154 ? -51.905 8.500 9.895 1.00 25.50 154 ASN B C 1
ATOM 4078 O O . ASN B 1 154 ? -52.737 7.598 10.022 1.00 23.69 154 ASN B O 1
ATOM 4083 N N . PHE B 1 155 ? -52.175 9.773 10.305 1.00 22.36 155 PHE B N 1
ATOM 4084 C CA . PHE B 1 155 ? -53.249 10.045 11.129 1.00 20.60 155 PHE B CA 1
ATOM 4085 C C . PHE B 1 155 ? -53.681 11.524 10.919 1.00 20.67 155 PHE B C 1
ATOM 4086 O O . PHE B 1 155 ? -52.898 12.274 10.365 1.00 19.87 155 PHE B O 1
ATOM 4094 N N . SER B 1 156 ? -54.910 11.776 11.269 1.00 21.86 156 SER B N 1
ATOM 4095 C CA . SER B 1 156 ? -55.537 13.179 11.249 1.00 21.31 156 SER B CA 1
ATOM 4096 C C . SER B 1 156 ? -54.811 13.943 12.389 1.00 23.39 156 SER B C 1
ATOM 4097 O O . SER B 1 156 ? -54.663 13.427 13.516 1.00 23.02 156 SER B O 1
ATOM 4100 N N . ALA B 1 157 ? -54.373 15.158 12.068 1.00 20.85 157 ALA B N 1
ATOM 4101 C CA . ALA B 1 157 ? -53.707 16.096 13.058 1.00 21.16 157 ALA B CA 1
ATOM 4102 C C . ALA B 1 157 ? -54.670 17.258 13.063 1.00 21.08 157 ALA B C 1
ATOM 4103 O O . ALA B 1 157 ? -54.766 17.911 12.018 1.00 21.11 157 ALA B O 1
ATOM 4105 N N . VAL B 1 158 ? -55.425 17.459 14.139 1.00 20.29 158 VAL B N 1
ATOM 4106 C CA . VAL B 1 158 ? -56.451 18.444 14.238 1.00 19.34 158 VAL B CA 1
ATOM 4107 C C . VAL B 1 158 ? -55.899 19.642 15.014 1.00 20.72 158 VAL B C 1
ATOM 4108 O O . VAL B 1 158 ? -55.469 19.432 16.175 1.00 19.93 158 VAL B O 1
ATOM 4112 N N . SER B 1 159 ? -56.066 20.845 14.504 1.00 20.33 159 SER B N 1
ATOM 4113 C CA . SER B 1 159 ? -55.723 22.061 15.288 1.00 20.31 159 SER B CA 1
ATOM 4114 C C . SER B 1 159 ? -56.467 23.257 14.737 1.00 23.87 159 SER B C 1
ATOM 4115 O O . SER B 1 159 ? -57.272 23.156 13.789 1.00 20.22 159 SER B O 1
ATOM 4118 N N . GLU B 1 160 ? -56.236 24.441 15.338 1.00 22.03 160 GLU B N 1
ATOM 4119 C CA . GLU B 1 160 ? -56.757 25.651 14.744 1.00 20.98 160 GLU B CA 1
ATOM 4120 C C . GLU B 1 160 ? -56.254 25.987 13.361 1.00 19.29 160 GLU B C 1
ATOM 4121 O O . GLU B 1 160 ? -56.869 26.875 12.696 1.00 20.82 160 GLU B O 1
ATOM 4127 N N . PHE B 1 161 ? -55.197 25.378 12.904 1.00 18.43 161 PHE B N 1
ATOM 4128 C CA . PHE B 1 161 ? -54.727 25.597 11.552 1.00 18.93 161 PHE B CA 1
ATOM 4129 C C . PHE B 1 161 ? -55.467 24.735 10.525 1.00 20.25 161 PHE B C 1
ATOM 4130 O O . PHE B 1 161 ? -55.269 24.975 9.359 1.00 21.04 161 PHE B O 1
ATOM 4138 N N . GLY B 1 162 ? -56.214 23.737 11.006 1.00 19.84 162 GLY B N 1
ATOM 4139 C CA . GLY B 1 162 ? -56.978 22.880 10.083 1.00 20.98 162 GLY B CA 1
ATOM 4140 C C . GLY B 1 162 ? -56.805 21.436 10.454 1.00 22.62 162 GLY B C 1
ATOM 4141 O O . GLY B 1 162 ? -56.110 21.068 11.413 1.00 21.83 162 GLY B O 1
ATOM 4142 N N . VAL B 1 163 ? -57.391 20.592 9.627 1.00 18.75 163 VAL B N 1
ATOM 4143 C CA . VAL B 1 163 ? -57.278 19.096 9.840 1.00 18.03 163 VAL B CA 1
ATOM 4144 C C . VAL B 1 163 ? -56.339 18.630 8.731 1.00 19.32 163 VAL B C 1
ATOM 4145 O O . VAL B 1 163 ? -56.717 18.660 7.546 1.00 19.99 163 VAL B O 1
ATOM 4149 N N . ALA B 1 164 ? -55.123 18.176 9.111 1.00 18.65 164 ALA B N 1
ATOM 4150 C CA . ALA B 1 164 ? -54.097 17.734 8.190 1.00 19.58 164 ALA B CA 1
ATOM 4151 C C . ALA B 1 164 ? -53.911 16.238 8.371 1.00 16.64 164 ALA B C 1
ATOM 4152 O O . ALA B 1 164 ? -54.548 15.645 9.329 1.00 19.98 164 ALA B O 1
ATOM 4154 N N . ASP B 1 165 ? -53.051 15.648 7.554 1.00 21.23 165 ASP B N 1
ATOM 4155 C CA . ASP B 1 165 ? -52.727 14.226 7.760 1.00 20.58 165 ASP B CA 1
ATOM 4156 C C . ASP B 1 165 ? -51.242 14.149 7.819 1.00 19.24 165 ASP B C 1
ATOM 4157 O O . ASP B 1 165 ? -50.515 14.642 6.972 1.00 21.88 165 ASP B O 1
ATOM 4162 N N . ALA B 1 166 ? -50.766 13.495 8.860 1.00 22.89 166 ALA B N 1
ATOM 4163 C CA . ALA B 1 166 ? -49.331 13.453 9.169 1.00 21.20 166 ALA B CA 1
ATOM 4164 C C . ALA B 1 166 ? -48.852 12.000 9.351 1.00 20.88 166 ALA B C 1
ATOM 4165 O O . ALA B 1 166 ? -49.711 11.095 9.526 1.00 23.33 166 ALA B O 1
ATOM 4167 N N . LEU B 1 167 ? -47.549 11.850 9.227 1.00 22.41 167 LEU B N 1
ATOM 4168 C CA . LEU B 1 167 ? -46.941 10.482 9.105 1.00 23.80 167 LEU B CA 1
ATOM 4169 C C . LEU B 1 167 ? -45.803 10.349 10.129 1.00 24.14 167 LEU B C 1
ATOM 4170 O O . LEU B 1 167 ? -44.972 11.239 10.254 1.00 24.69 167 LEU B O 1
ATOM 4175 N N . VAL B 1 168 ? -45.822 9.197 10.767 1.00 24.24 168 VAL B N 1
ATOM 4176 C CA . VAL B 1 168 ? -44.640 8.710 11.585 1.00 26.85 168 VAL B CA 1
ATOM 4177 C C . VAL B 1 168 ? -44.263 7.358 10.974 1.00 28.70 168 VAL B C 1
ATOM 4178 O O . VAL B 1 168 ? -45.163 6.533 10.645 1.00 24.65 168 VAL B O 1
ATOM 4182 N N . THR B 1 169 ? -42.967 7.130 10.788 1.00 27.62 169 THR B N 1
ATOM 4183 C CA . THR B 1 169 ? -42.492 5.833 10.374 1.00 28.72 169 THR B CA 1
ATOM 4184 C C . THR B 1 169 ? -41.708 5.107 11.505 1.00 31.15 169 THR B C 1
ATOM 4185 O O . THR B 1 169 ? -41.172 5.715 12.423 1.00 28.87 169 THR B O 1
ATOM 4189 N N . THR B 1 170 ? -41.686 3.784 11.423 1.00 33.02 170 THR B N 1
ATOM 4190 C CA . THR B 1 170 ? -41.075 2.955 12.531 1.00 32.26 170 THR B CA 1
ATOM 4191 C C . THR B 1 170 ? -40.891 1.539 12.023 1.00 37.25 170 THR B C 1
ATOM 4192 O O . THR B 1 170 ? -41.661 1.057 11.215 1.00 31.09 170 THR B O 1
ATOM 4196 N N . LYS B 1 171 ? -39.840 0.870 12.488 1.00 37.20 171 LYS B N 1
ATOM 4197 C CA . LYS B 1 171 ? -39.662 -0.565 12.249 1.00 38.29 171 LYS B CA 1
ATOM 4198 C C . LYS B 1 171 ? -40.040 -1.414 13.407 1.00 37.35 171 LYS B C 1
ATOM 4199 O O . LYS B 1 171 ? -40.201 -2.647 13.229 1.00 35.68 171 LYS B O 1
ATOM 4205 N N . ASP B 1 172 ? -40.260 -0.807 14.553 1.00 31.72 172 ASP B N 1
ATOM 4206 C CA . ASP B 1 172 ? -40.559 -1.586 15.766 1.00 36.65 172 ASP B CA 1
ATOM 4207 C C . ASP B 1 172 ? -41.553 -1.045 16.700 1.00 33.04 172 ASP B C 1
ATOM 4208 O O . ASP B 1 172 ? -41.735 -1.612 17.807 1.00 33.76 172 ASP B O 1
ATOM 4213 N N . PHE B 1 173 ? -42.266 0.064 16.356 1.00 32.03 173 PHE B N 1
ATOM 4214 C CA . PHE B 1 173 ? -43.288 0.642 17.294 1.00 31.76 173 PHE B CA 1
ATOM 4215 C C . PHE B 1 173 ? -42.748 1.218 18.611 1.00 33.65 173 PHE B C 1
ATOM 4216 O O . PHE B 1 173 ? -43.465 1.463 19.553 1.00 32.21 173 PHE B O 1
ATOM 4224 N N . GLU B 1 174 ? -41.451 1.432 18.619 1.00 37.12 174 GLU B N 1
ATOM 4225 C CA . GLU B 1 174 ? -40.767 2.001 19.744 1.00 39.78 174 GLU B CA 1
ATOM 4226 C C . GLU B 1 174 ? -39.915 3.180 19.285 1.00 32.81 174 GLU B C 1
ATOM 4227 O O . GLU B 1 174 ? -40.011 4.217 19.869 1.00 38.46 174 GLU B O 1
ATOM 4233 N N . ASN B 1 175 ? -39.105 3.021 18.268 1.00 35.82 175 ASN B N 1
ATOM 4234 C CA . ASN B 1 175 ? -38.309 4.106 17.730 1.00 38.62 175 ASN B CA 1
ATOM 4235 C C . ASN B 1 175 ? -39.089 4.714 16.512 1.00 37.22 175 ASN B C 1
ATOM 4236 O O . ASN B 1 175 ? -39.235 4.079 15.488 1.00 35.07 175 ASN B O 1
ATOM 4241 N N . LEU B 1 176 ? -39.562 5.924 16.737 1.00 34.58 176 LEU B N 1
ATOM 4242 C CA . LEU B 1 176 ? -40.524 6.612 15.804 1.00 34.57 176 LEU B CA 1
ATOM 4243 C C . LEU B 1 176 ? -39.834 7.751 15.104 1.00 35.89 176 LEU B C 1
ATOM 4244 O O . LEU B 1 176 ? -39.011 8.396 15.714 1.00 37.67 176 LEU B O 1
ATOM 4249 N N . GLU B 1 177 ? -40.101 7.966 13.815 1.00 29.57 177 GLU B N 1
ATOM 4250 C CA . GLU B 1 177 ? -39.495 9.106 13.072 1.00 29.02 177 GLU B CA 1
ATOM 4251 C C . GLU B 1 177 ? -40.680 9.936 12.470 1.00 32.25 177 GLU B C 1
ATOM 4252 O O . GLU B 1 177 ? -41.496 9.369 11.743 1.00 27.50 177 GLU B O 1
ATOM 4258 N N . TYR B 1 178 ? -40.782 11.180 12.861 1.00 27.56 178 TYR B N 1
ATOM 4259 C CA . TYR B 1 178 ? -41.868 12.086 12.354 1.00 28.28 178 TYR B CA 1
ATOM 4260 C C . TYR B 1 178 ? -41.500 12.575 11.017 1.00 28.59 178 TYR B C 1
ATOM 4261 O O . TYR B 1 178 ? -40.406 13.061 10.792 1.00 28.10 178 TYR B O 1
ATOM 4270 N N . GLN B 1 179 ? -42.442 12.481 10.046 1.00 24.04 179 GLN B N 1
ATOM 4271 C CA . GLN B 1 179 ? -42.201 12.839 8.704 1.00 24.45 179 GLN B CA 1
ATOM 4272 C C . GLN B 1 179 ? -43.071 14.045 8.267 1.00 25.30 179 GLN B C 1
ATOM 4273 O O . GLN B 1 179 ? -42.979 14.425 7.103 1.00 27.88 179 GLN B O 1
ATOM 4279 N N . GLY B 1 180 ? -43.727 14.675 9.211 1.00 23.38 180 GLY B N 1
ATOM 4280 C CA . GLY B 1 180 ? -44.352 15.954 8.866 1.00 25.67 180 GLY B CA 1
ATOM 4281 C C . GLY B 1 180 ? -45.804 15.679 8.385 1.00 24.74 180 GLY B C 1
ATOM 4282 O O . GLY B 1 180 ? -46.296 14.546 8.425 1.00 22.87 180 GLY B O 1
ATOM 4283 N N . ASN B 1 181 ? -46.513 16.787 8.054 1.00 20.94 181 ASN B N 1
ATOM 4284 C CA . ASN B 1 181 ? -47.842 16.722 7.384 1.00 19.53 181 ASN B CA 1
ATOM 4285 C C . ASN B 1 181 ? -47.667 16.353 5.929 1.00 19.46 181 ASN B C 1
ATOM 4286 O O . ASN B 1 181 ? -47.239 17.154 5.117 1.00 21.72 181 ASN B O 1
ATOM 4291 N N . ILE B 1 182 ? -48.010 15.102 5.611 1.00 21.18 182 ILE B N 1
ATOM 4292 C CA . ILE B 1 182 ? -47.846 14.635 4.268 1.00 21.01 182 ILE B CA 1
ATOM 4293 C C . ILE B 1 182 ? -48.997 15.156 3.358 1.00 19.07 182 ILE B C 1
ATOM 4294 O O . ILE B 1 182 ? -48.778 15.242 2.158 1.00 20.65 182 ILE B O 1
ATOM 4299 N N . PHE B 1 183 ? -50.128 15.432 3.941 1.00 21.32 183 PHE B N 1
ATOM 4300 C CA . PHE B 1 183 ? -51.226 16.132 3.179 1.00 19.98 183 PHE B CA 1
ATOM 4301 C C . PHE B 1 183 ? -51.592 17.406 3.979 1.00 19.07 183 PHE B C 1
ATOM 4302 O O . PHE B 1 183 ? -51.854 17.365 5.186 1.00 19.39 183 PHE B O 1
ATOM 4310 N N . ALA B 1 184 ? -51.663 18.450 3.225 1.00 19.04 184 ALA B N 1
ATOM 4311 C CA . ALA B 1 184 ? -52.173 19.749 3.752 1.00 17.57 184 ALA B CA 1
ATOM 4312 C C . ALA B 1 184 ? -53.569 19.677 4.186 1.00 19.27 184 ALA B C 1
ATOM 4313 O O . ALA B 1 184 ? -54.321 18.872 3.665 1.00 19.41 184 ALA B O 1
ATOM 4315 N N . PRO B 1 185 ? -54.001 20.501 5.167 1.00 18.66 185 PRO B N 1
ATOM 4316 C CA . PRO B 1 185 ? -55.407 20.612 5.425 1.00 18.87 185 PRO B CA 1
ATOM 4317 C C . PRO B 1 185 ? -56.159 21.121 4.212 1.00 17.65 185 PRO B C 1
ATOM 4318 O O . PRO B 1 185 ? -55.550 21.785 3.391 1.00 19.18 185 PRO B O 1
ATOM 4322 N N . GLU B 1 186 ? -57.443 20.785 4.003 1.00 17.33 186 GLU B N 1
ATOM 4323 C CA . GLU B 1 186 ? -58.233 19.945 4.914 1.00 18.55 186 GLU B CA 1
ATOM 4324 C C . GLU B 1 186 ? -58.220 18.477 4.318 1.00 19.90 186 GLU B C 1
ATOM 4325 O O . GLU B 1 186 ? -58.730 18.318 3.190 1.00 18.73 186 GLU B O 1
ATOM 4331 N N . ASN B 1 187 ? -57.712 17.524 5.040 1.00 20.45 187 ASN B N 1
ATOM 4332 C CA . ASN B 1 187 ? -57.585 16.129 4.519 1.00 18.74 187 ASN B CA 1
ATOM 4333 C C . ASN B 1 187 ? -57.533 15.163 5.640 1.00 23.17 187 ASN B C 1
ATOM 4334 O O . ASN B 1 187 ? -57.203 15.520 6.777 1.00 22.14 187 ASN B O 1
ATOM 4339 N N . LYS B 1 188 ? -57.980 13.942 5.374 1.00 19.29 188 LYS B N 1
ATOM 4340 C CA . LYS B 1 188 ? -57.932 12.847 6.307 1.00 20.10 188 LYS B CA 1
ATOM 4341 C C . LYS B 1 188 ? -58.195 11.530 5.516 1.00 19.20 188 LYS B C 1
ATOM 4342 O O . LYS B 1 188 ? -58.278 11.593 4.265 1.00 18.76 188 LYS B O 1
ATOM 4348 N N . ASP B 1 189 ? -58.287 10.419 6.202 1.00 18.82 189 ASP B N 1
ATOM 4349 C CA . ASP B 1 189 ? -58.570 9.107 5.455 1.00 19.66 189 ASP B CA 1
ATOM 4350 C C . ASP B 1 189 ? -57.541 8.836 4.405 1.00 20.80 189 ASP B C 1
ATOM 4351 O O . ASP B 1 189 ? -57.879 8.471 3.267 1.00 23.41 189 ASP B O 1
ATOM 4356 N N . VAL B 1 190 ? -56.295 8.985 4.804 1.00 17.76 190 VAL B N 1
ATOM 4357 C CA . VAL B 1 190 ? -55.167 8.796 3.919 1.00 19.83 190 VAL B CA 1
ATOM 4358 C C . VAL B 1 190 ? -54.783 7.294 4.050 1.00 21.26 190 VAL B C 1
ATOM 4359 O O . VAL B 1 190 ? -54.459 6.833 5.137 1.00 21.54 190 VAL B O 1
ATOM 4363 N N . LEU B 1 191 ? -54.695 6.627 2.901 1.00 22.63 191 LEU B N 1
ATOM 4364 C CA . LEU B 1 191 ? -54.271 5.196 2.932 1.00 21.05 191 LEU B CA 1
ATOM 4365 C C . LEU B 1 191 ? -53.186 4.981 1.929 1.00 20.96 191 LEU B C 1
ATOM 4366 O O . LEU B 1 191 ? -53.389 5.112 0.690 1.00 23.08 191 LEU B O 1
ATOM 4371 N N . ILE B 1 192 ? -52.009 4.674 2.414 1.00 21.50 192 ILE B N 1
ATOM 4372 C CA . ILE B 1 192 ? -50.844 4.457 1.626 1.00 23.11 192 ILE B CA 1
ATOM 4373 C C . ILE B 1 192 ? -50.921 3.017 0.998 1.00 22.16 192 ILE B C 1
ATOM 4374 O O . ILE B 1 192 ? -51.138 2.054 1.755 1.00 26.54 192 ILE B O 1
ATOM 4379 N N . PHE B 1 193 ? -50.712 2.931 -0.312 1.00 23.12 193 PHE B N 1
ATOM 4380 C CA . PHE B 1 193 ? -50.762 1.594 -0.966 1.00 23.50 193 PHE B CA 1
ATOM 4381 C C . PHE B 1 193 ? -49.483 0.818 -0.508 1.00 26.42 193 PHE B C 1
ATOM 4382 O O . PHE B 1 193 ? -48.434 1.395 -0.269 1.00 24.46 193 PHE B O 1
ATOM 4390 N N . PRO B 1 194 ? -49.607 -0.497 -0.414 1.00 27.88 194 PRO B N 1
ATOM 4391 C CA . PRO B 1 194 ? -48.570 -1.271 0.317 1.00 28.33 194 PRO B CA 1
ATOM 4392 C C . PRO B 1 194 ? -47.388 -1.708 -0.543 1.00 31.19 194 PRO B C 1
ATOM 4393 O O . PRO B 1 194 ? -46.543 -2.454 -0.063 1.00 31.74 194 PRO B O 1
ATOM 4397 N N . GLU B 1 195 ? -47.309 -1.248 -1.736 1.00 30.72 195 GLU B N 1
ATOM 4398 C CA . GLU B 1 195 ? -46.071 -1.408 -2.505 1.00 32.76 195 GLU B CA 1
ATOM 4399 C C . GLU B 1 195 ? -45.948 -0.320 -3.557 1.00 35.52 195 GLU B C 1
ATOM 4400 O O . GLU B 1 195 ? -46.909 0.445 -3.886 1.00 28.71 195 GLU B O 1
ATOM 4406 N N . LYS B 1 196 ? -44.736 -0.223 -4.078 1.00 28.70 196 LYS B N 1
ATOM 4407 C CA . LYS B 1 196 ? -44.477 0.642 -5.243 1.00 31.74 196 LYS B CA 1
ATOM 4408 C C . LYS B 1 196 ? -45.150 0.051 -6.439 1.00 35.87 196 LYS B C 1
ATOM 4409 O O . LYS B 1 196 ? -45.231 -1.149 -6.564 1.00 37.01 196 LYS B O 1
ATOM 4415 N N . ILE B 1 197 ? -45.772 0.864 -7.256 1.00 30.73 197 ILE B N 1
ATOM 4416 C CA . ILE B 1 197 ? -46.622 0.456 -8.355 1.00 32.57 197 ILE B CA 1
ATOM 4417 C C . ILE B 1 197 ? -46.089 1.125 -9.612 1.00 34.59 197 ILE B C 1
ATOM 4418 O O . ILE B 1 197 ? -46.165 2.304 -9.856 1.00 32.36 197 ILE B O 1
ATOM 4423 N N . ASN B 1 198 ? -45.420 0.314 -10.440 1.00 38.63 198 ASN B N 1
ATOM 4424 C CA . ASN B 1 198 ? -44.858 0.819 -11.681 1.00 34.36 198 ASN B CA 1
ATOM 4425 C C . ASN B 1 198 ? -44.019 2.050 -11.493 1.00 32.01 198 ASN B C 1
ATOM 4426 O O . ASN B 1 198 ? -44.097 3.013 -12.200 1.00 36.08 198 ASN B O 1
ATOM 4431 N N . GLY B 1 199 ? -43.186 2.009 -10.506 1.00 29.97 199 GLY B N 1
ATOM 4432 C CA . GLY B 1 199 ? -42.241 3.125 -10.328 1.00 37.51 199 GLY B CA 1
ATOM 4433 C C . GLY B 1 199 ? -42.693 4.267 -9.396 1.00 39.79 199 GLY B C 1
ATOM 4434 O O . GLY B 1 199 ? -41.918 5.170 -9.130 1.00 36.69 199 GLY B O 1
ATOM 4435 N N . LYS B 1 200 ? -43.907 4.184 -8.846 1.00 31.36 200 LYS B N 1
ATOM 4436 C CA . LYS B 1 200 ? -44.401 5.328 -7.944 1.00 32.66 200 LYS B CA 1
ATOM 4437 C C . LYS B 1 200 ? -45.106 4.669 -6.771 1.00 30.83 200 LYS B C 1
ATOM 4438 O O . LYS B 1 200 ? -45.765 3.586 -6.934 1.00 28.86 200 LYS B O 1
ATOM 4444 N N . TYR B 1 201 ? -44.997 5.288 -5.585 1.00 28.32 201 TYR B N 1
ATOM 4445 C CA . TYR B 1 201 ? -45.896 5.010 -4.501 1.00 26.04 201 TYR B CA 1
ATOM 4446 C C . TYR B 1 201 ? -47.236 5.789 -4.682 1.00 25.44 201 TYR B C 1
ATOM 4447 O O . TYR B 1 201 ? -47.283 6.754 -5.407 1.00 24.68 201 TYR B O 1
ATOM 4456 N N . TYR B 1 202 ? -48.254 5.314 -4.007 1.00 23.19 202 TYR B N 1
ATOM 4457 C CA . TYR B 1 202 ? -49.597 5.953 -4.173 1.00 25.35 202 TYR B CA 1
ATOM 4458 C C . TYR B 1 202 ? -50.226 6.024 -2.791 1.00 24.20 202 TYR B C 1
ATOM 4459 O O . TYR B 1 202 ? -49.938 5.239 -1.873 1.00 23.25 202 TYR B O 1
ATOM 4468 N N . ALA B 1 203 ? -51.133 7.009 -2.634 1.00 23.15 203 ALA B N 1
ATOM 4469 C CA . ALA B 1 203 ? -51.974 7.019 -1.462 1.00 22.13 203 ALA B CA 1
ATOM 4470 C C . ALA B 1 203 ? -53.364 7.541 -1.815 1.00 19.71 203 ALA B C 1
ATOM 4471 O O . ALA B 1 203 ? -53.454 8.465 -2.593 1.00 22.13 203 ALA B O 1
ATOM 4473 N N . LEU B 1 204 ? -54.411 6.949 -1.239 1.00 20.65 204 LEU B N 1
ATOM 4474 C CA . LEU B 1 204 ? -55.723 7.500 -1.302 1.00 20.43 204 LEU B CA 1
ATOM 4475 C C . LEU B 1 204 ? -55.749 8.676 -0.265 1.00 20.58 204 LEU B C 1
ATOM 4476 O O . LEU B 1 204 ? -55.068 8.591 0.733 1.00 20.18 204 LEU B O 1
ATOM 4481 N N . HIS B 1 205 ? -56.602 9.662 -0.534 1.00 20.90 205 HIS B N 1
ATOM 4482 C CA . HIS B 1 205 ? -56.800 10.723 0.408 1.00 21.01 205 HIS B CA 1
ATOM 4483 C C . HIS B 1 205 ? -58.193 11.270 0.209 1.00 19.11 205 HIS B C 1
ATOM 4484 O O . HIS B 1 205 ? -59.029 10.680 -0.524 1.00 19.28 205 HIS B O 1
ATOM 4491 N N . ARG B 1 206 ? -58.524 12.352 0.914 1.00 19.20 206 ARG B N 1
ATOM 4492 C CA . ARG B 1 206 ? -59.929 12.740 0.969 1.00 15.64 206 ARG B CA 1
ATOM 4493 C C . ARG B 1 206 ? -60.051 14.267 1.335 1.00 18.61 206 ARG B C 1
ATOM 4494 O O . ARG B 1 206 ? -60.454 14.562 2.434 1.00 19.10 206 ARG B O 1
ATOM 4502 N N . PRO B 1 207 ? -59.845 15.092 0.343 1.00 18.76 207 PRO B N 1
ATOM 4503 C CA . PRO B 1 207 ? -59.964 16.511 0.649 1.00 20.12 207 PRO B CA 1
ATOM 4504 C C . PRO B 1 207 ? -61.365 16.898 1.091 1.00 20.09 207 PRO B C 1
ATOM 4505 O O . PRO B 1 207 ? -62.357 16.390 0.496 1.00 20.22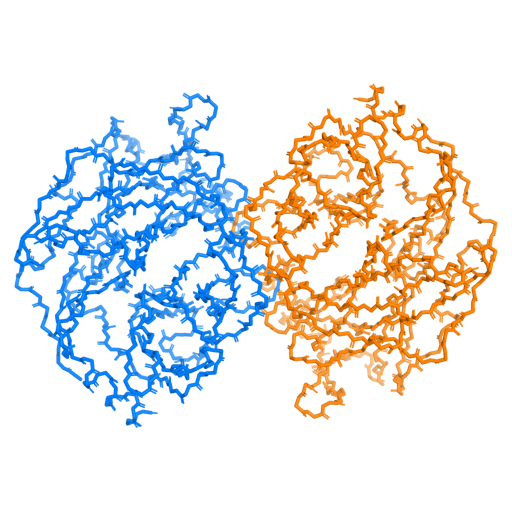 207 PRO B O 1
ATOM 4509 N N . SER B 1 208 ? -61.490 17.739 2.111 1.00 20.06 208 SER B N 1
ATOM 4510 C CA . SER B 1 208 ? -62.760 18.366 2.479 1.00 19.75 208 SER B CA 1
ATOM 4511 C C . SER B 1 208 ? -62.699 19.773 1.944 1.00 21.92 208 SER B C 1
ATOM 4512 O O . SER B 1 208 ? -61.682 20.471 2.147 1.00 20.67 208 SER B O 1
ATOM 4515 N N . LEU B 1 209 ? -63.779 20.239 1.254 1.00 17.58 209 LEU B N 1
ATOM 4516 C CA . LEU B 1 209 ? -63.708 21.396 0.402 1.00 19.08 209 LEU B CA 1
ATOM 4517 C C . LEU B 1 209 ? -64.731 22.417 0.816 1.00 18.99 209 LEU B C 1
ATOM 4518 O O . LEU B 1 209 ? -65.920 22.073 0.919 1.00 23.00 209 LEU B O 1
ATOM 4523 N N . LYS B 1 210 ? -64.254 23.631 1.066 1.00 19.04 210 LYS B N 1
ATOM 4524 C CA . LYS B 1 210 ? -65.124 24.721 1.512 1.00 21.50 210 LYS B CA 1
ATOM 4525 C C . LYS B 1 210 ? -66.044 25.254 0.398 1.00 22.42 210 LYS B C 1
ATOM 4526 O O . LYS B 1 210 ? -67.259 25.365 0.636 1.00 21.83 210 LYS B O 1
ATOM 4532 N N . SER B 1 211 ? -65.480 25.484 -0.793 1.00 19.34 211 SER B N 1
ATOM 4533 C CA . SER B 1 211 ? -66.195 26.304 -1.837 1.00 19.50 211 SER B CA 1
ATOM 4534 C C . SER B 1 211 ? -67.052 25.492 -2.784 1.00 22.13 211 SER B C 1
ATOM 4535 O O . SER B 1 211 ? -68.205 25.812 -3.024 1.00 19.81 211 SER B O 1
ATOM 4538 N N . ILE B 1 212 ? -66.440 24.476 -3.337 1.00 18.66 212 ILE B N 1
ATOM 4539 C CA . ILE B 1 212 ? -67.036 23.619 -4.369 1.00 18.76 212 ILE B CA 1
ATOM 4540 C C . ILE B 1 212 ? -66.347 22.289 -4.219 1.00 19.63 212 ILE B C 1
ATOM 4541 O O . ILE B 1 212 ? -65.155 22.188 -3.933 1.00 18.77 212 ILE B O 1
ATOM 4546 N N . GLY B 1 213 ? -67.117 21.211 -4.474 1.00 18.80 213 GLY B N 1
ATOM 4547 C CA . GLY B 1 213 ? -66.656 19.885 -4.443 1.00 19.61 213 GLY B CA 1
ATOM 4548 C C . GLY B 1 213 ? -67.320 19.089 -3.327 1.00 20.26 213 GLY B C 1
ATOM 4549 O O . GLY B 1 213 ? -67.623 19.638 -2.285 1.00 23.62 213 GLY B O 1
ATOM 4550 N N . ASN B 1 214 ? -67.515 17.788 -3.561 1.00 20.80 214 ASN B N 1
ATOM 4551 C CA . ASN B 1 214 ? -68.103 16.940 -2.503 1.00 19.37 214 ASN B CA 1
ATOM 4552 C C . ASN B 1 214 ? -66.996 16.248 -1.722 1.00 21.02 214 ASN B C 1
ATOM 4553 O O . ASN B 1 214 ? -65.810 16.411 -2.023 1.00 21.59 214 ASN B O 1
ATOM 4558 N N . LEU B 1 215 ? -67.403 15.517 -0.752 1.00 19.99 215 LEU B N 1
ATOM 4559 C CA . LEU B 1 215 ? -66.468 14.809 0.158 1.00 19.93 215 LEU B CA 1
ATOM 4560 C C . LEU B 1 215 ? -66.102 13.481 -0.533 1.00 21.14 215 LEU B C 1
ATOM 4561 O O . LEU B 1 215 ? -66.645 12.427 -0.173 1.00 20.17 215 LEU B O 1
ATOM 4566 N N . ASP B 1 216 ? -65.193 13.583 -1.461 1.00 20.20 216 ASP B N 1
ATOM 4567 C CA . ASP B 1 216 ? -64.808 12.499 -2.425 1.00 19.56 216 ASP B CA 1
ATOM 4568 C C . ASP B 1 216 ? -63.371 11.990 -2.187 1.00 21.99 216 ASP B C 1
ATOM 4569 O O . ASP B 1 216 ? -62.450 12.720 -1.740 1.00 20.27 216 ASP B O 1
ATOM 4574 N N . ILE B 1 217 ? -63.158 10.698 -2.459 1.00 18.85 217 ILE B N 1
ATOM 4575 C CA . ILE B 1 217 ? -61.855 10.077 -2.426 1.00 20.18 217 ILE B CA 1
ATOM 4576 C C . ILE B 1 217 ? -61.033 10.536 -3.586 1.00 20.48 217 ILE B C 1
ATOM 4577 O O . ILE B 1 217 ? -61.477 10.460 -4.758 1.00 20.27 217 ILE B O 1
ATOM 4582 N N . TRP B 1 218 ? -59.798 10.946 -3.328 1.00 19.53 218 TRP B N 1
ATOM 4583 C CA . TRP B 1 218 ? -58.768 11.299 -4.307 1.00 20.87 218 TRP B CA 1
ATOM 4584 C C . TRP B 1 218 ? -57.566 10.304 -4.158 1.00 19.97 218 TRP B C 1
ATOM 4585 O O . TRP B 1 218 ? -57.512 9.491 -3.258 1.00 19.99 218 TRP B O 1
ATOM 4596 N N . ILE B 1 219 ? -56.657 10.368 -5.134 1.00 21.18 219 ILE B N 1
ATOM 4597 C CA . ILE B 1 219 ? -55.435 9.605 -5.096 1.00 21.44 219 ILE B CA 1
ATOM 4598 C C . ILE B 1 219 ? -54.268 10.511 -5.455 1.00 20.86 219 ILE B C 1
ATOM 4599 O O . ILE B 1 219 ? -54.485 11.550 -6.127 1.00 22.88 219 ILE B O 1
ATOM 4604 N N . ALA B 1 220 ? -53.106 10.218 -4.926 1.00 20.44 220 ALA B N 1
ATOM 4605 C CA . ALA B 1 220 ? -51.897 10.987 -5.256 1.00 19.87 220 ALA B CA 1
ATOM 4606 C C . ALA B 1 220 ? -50.768 9.976 -5.453 1.00 22.78 220 ALA B C 1
ATOM 4607 O O . ALA B 1 220 ? -50.794 8.924 -4.836 1.00 22.97 220 ALA B O 1
ATOM 4609 N N . SER B 1 221 ? -49.769 10.393 -6.183 1.00 21.86 221 SER B N 1
ATOM 4610 C CA . SER B 1 221 ? -48.568 9.569 -6.293 1.00 24.09 221 SER B CA 1
ATOM 4611 C C . SER B 1 221 ? -47.428 10.191 -5.541 1.00 26.08 221 SER B C 1
ATOM 4612 O O . SER B 1 221 ? -47.453 11.394 -5.221 1.00 23.76 221 SER B O 1
ATOM 4615 N N . SER B 1 222 ? -46.311 9.448 -5.394 1.00 24.83 222 SER B N 1
ATOM 4616 C CA . SER B 1 222 ? -45.202 9.937 -4.561 1.00 22.68 222 SER B CA 1
ATOM 4617 C C . SER B 1 222 ? -43.900 9.212 -4.971 1.00 28.25 222 SER B C 1
ATOM 4618 O O . SER B 1 222 ? -43.964 8.020 -5.113 1.00 27.83 222 SER B O 1
ATOM 4621 N N . PRO B 1 223 ? -42.787 9.923 -4.945 1.00 26.22 223 PRO B N 1
ATOM 4622 C CA . PRO B 1 223 ? -41.504 9.181 -5.184 1.00 28.70 223 PRO B CA 1
ATOM 4623 C C . PRO B 1 223 ? -40.930 8.571 -3.967 1.00 32.59 223 PRO B C 1
ATOM 4624 O O . PRO B 1 223 ? -40.066 7.681 -4.097 1.00 31.19 223 PRO B O 1
ATOM 4628 N N . ASP B 1 224 ? -41.380 8.940 -2.780 1.00 28.74 224 ASP B N 1
ATOM 4629 C CA . ASP B 1 224 ? -40.663 8.645 -1.552 1.00 29.22 224 ASP B CA 1
ATOM 4630 C C . ASP B 1 224 ? -41.495 8.456 -0.294 1.00 29.97 224 ASP B C 1
ATOM 4631 O O . ASP B 1 224 ? -40.966 8.287 0.797 1.00 30.06 224 ASP B O 1
ATOM 4636 N N . LEU B 1 225 ? -42.829 8.542 -0.418 1.00 26.00 225 LEU B N 1
ATOM 4637 C CA . LEU B 1 225 ? -43.710 8.511 0.749 1.00 26.06 225 LEU B CA 1
ATOM 4638 C C . LEU B 1 225 ? -43.441 9.630 1.724 1.00 24.03 225 LEU B C 1
ATOM 4639 O O . LEU B 1 225 ? -43.713 9.494 2.929 1.00 27.00 225 LEU B O 1
ATOM 4644 N N . ARG B 1 226 ? -42.932 10.745 1.229 1.00 25.28 226 ARG B N 1
ATOM 4645 C CA . ARG B 1 226 ? -42.848 11.970 2.064 1.00 26.87 226 ARG B CA 1
ATOM 4646 C C . ARG B 1 226 ? -43.533 13.162 1.369 1.00 26.28 226 ARG B C 1
ATOM 4647 O O . ARG B 1 226 ? -44.082 14.006 2.055 1.00 26.65 226 ARG B O 1
ATOM 4655 N N . SER B 1 227 ? -43.400 13.260 0.052 1.00 25.42 227 SER B N 1
ATOM 4656 C CA . SER B 1 227 ? -44.024 14.235 -0.801 1.00 24.99 227 SER B CA 1
ATOM 4657 C C . SER B 1 227 ? -45.022 13.577 -1.745 1.00 28.99 227 SER B C 1
ATOM 4658 O O . SER B 1 227 ? -44.741 12.573 -2.352 1.00 25.43 227 SER B O 1
ATOM 4661 N N . PHE B 1 228 ? -46.114 14.250 -2.036 1.00 24.19 228 PHE B N 1
ATOM 4662 C CA . PHE B 1 228 ? -47.176 13.694 -2.880 1.00 21.05 228 PHE B CA 1
ATOM 4663 C C . PHE B 1 228 ? -47.562 14.694 -3.938 1.00 24.08 228 PHE B C 1
ATOM 4664 O O . PHE B 1 228 ? -47.513 15.905 -3.743 1.00 24.97 228 PHE B O 1
ATOM 4672 N N . GLY B 1 229 ? -47.964 14.221 -5.107 1.00 22.33 229 GLY B N 1
ATOM 4673 C CA . GLY B 1 229 ? -48.477 15.044 -6.176 1.00 23.52 229 GLY B CA 1
ATOM 4674 C C . GLY B 1 229 ? -49.325 14.309 -7.172 1.00 22.06 229 GLY B C 1
ATOM 4675 O O . GLY B 1 229 ? -49.828 13.226 -6.860 1.00 22.41 229 GLY B O 1
ATOM 4676 N N . ASP B 1 230 ? -49.480 14.921 -8.311 1.00 22.47 230 ASP B N 1
ATOM 4677 C CA . ASP B 1 230 ? -50.357 14.371 -9.355 1.00 26.19 230 ASP B CA 1
ATOM 4678 C C . ASP B 1 230 ? -51.705 13.953 -8.782 1.00 23.49 230 ASP B C 1
ATOM 4679 O O . ASP B 1 230 ? -52.216 12.819 -8.940 1.00 22.39 230 ASP B O 1
ATOM 4684 N N . HIS B 1 231 ? -52.316 14.892 -8.023 1.00 21.76 231 HIS B N 1
ATOM 4685 C CA . HIS B 1 231 ? -53.590 14.592 -7.378 1.00 21.00 231 HIS B CA 1
ATOM 4686 C C . HIS B 1 231 ? -54.685 14.373 -8.362 1.00 22.80 231 HIS B C 1
ATOM 4687 O O . HIS B 1 231 ? -54.853 15.172 -9.289 1.00 21.84 231 HIS B O 1
ATOM 4694 N N . ARG B 1 232 ? -55.470 13.311 -8.153 1.00 21.29 232 ARG B N 1
ATOM 4695 C CA . ARG B 1 232 ? -56.603 12.965 -9.028 1.00 21.63 232 ARG B CA 1
ATOM 4696 C C . ARG B 1 232 ? -57.830 12.591 -8.262 1.00 19.47 232 ARG B C 1
ATOM 4697 O O . ARG B 1 232 ? -57.758 11.959 -7.222 1.00 21.37 232 ARG B O 1
ATOM 4705 N N . HIS B 1 233 ? -58.967 13.011 -8.781 1.00 20.05 233 HIS B N 1
ATOM 4706 C CA . HIS B 1 233 ? -60.243 12.556 -8.263 1.00 21.06 233 HIS B CA 1
ATOM 4707 C C . HIS B 1 233 ? -60.407 11.070 -8.526 1.00 23.12 233 HIS B C 1
ATOM 4708 O O . HIS B 1 233 ? -60.075 10.620 -9.591 1.00 22.93 233 HIS B O 1
ATOM 4715 N N . LEU B 1 234 ? -60.927 10.334 -7.561 1.00 20.34 234 LEU B N 1
ATOM 4716 C CA . LEU B 1 234 ? -61.092 8.863 -7.717 1.00 23.62 234 LEU B CA 1
ATOM 4717 C C . LEU B 1 234 ? -62.484 8.323 -7.526 1.00 25.35 234 LEU B C 1
ATOM 4718 O O . LEU B 1 234 ? -63.039 7.729 -8.479 1.00 24.41 234 LEU B O 1
ATOM 4723 N N . LEU B 1 235 ? -63.111 8.518 -6.355 1.00 22.28 235 LEU B N 1
ATOM 4724 C CA . LEU B 1 235 ? -64.424 7.940 -6.112 1.00 22.80 235 LEU B CA 1
ATOM 4725 C C . LEU B 1 235 ? -65.296 9.039 -5.533 1.00 22.95 235 LEU B C 1
ATOM 4726 O O . LEU B 1 235 ? -64.961 9.646 -4.449 1.00 23.53 235 LEU B O 1
ATOM 4731 N N . GLY B 1 236 ? -66.415 9.335 -6.210 1.00 20.82 236 GLY B N 1
ATOM 4732 C CA . GLY B 1 236 ? -67.312 10.377 -5.780 1.00 20.95 236 GLY B CA 1
ATOM 4733 C C . GLY B 1 236 ? -68.529 9.878 -5.036 1.00 24.81 236 GLY B C 1
ATOM 4734 O O . GLY B 1 236 ? -68.900 8.703 -5.197 1.00 23.65 236 GLY B O 1
ATOM 4735 N N . ILE B 1 237 ? -69.159 10.781 -4.355 1.00 21.75 237 ILE B N 1
ATOM 4736 C CA . ILE B 1 237 ? -70.447 10.492 -3.710 1.00 21.56 237 ILE B CA 1
ATOM 4737 C C . ILE B 1 237 ? -71.484 10.093 -4.757 1.00 23.91 237 ILE B C 1
ATOM 4738 O O . ILE B 1 237 ? -71.395 10.493 -5.938 1.00 23.67 237 ILE B O 1
ATOM 4743 N N . ARG B 1 238 ? -72.516 9.421 -4.288 1.00 24.43 238 ARG B N 1
ATOM 4744 C CA . ARG B 1 238 ? -73.644 8.972 -5.186 1.00 26.87 238 ARG B CA 1
ATOM 4745 C C . ARG B 1 238 ? -74.976 9.246 -4.599 1.00 28.13 238 ARG B C 1
ATOM 4746 O O . ARG B 1 238 ? -75.402 8.605 -3.638 1.00 26.73 238 ARG B O 1
ATOM 4754 N N . PRO B 1 239 ? -75.678 10.264 -5.169 1.00 29.05 239 PRO B N 1
ATOM 4755 C CA . PRO B 1 239 ? -76.961 10.623 -4.627 1.00 31.61 239 PRO B CA 1
ATOM 4756 C C . PRO B 1 239 ? -77.942 9.467 -4.603 1.00 27.65 239 PRO B C 1
ATOM 4757 O O . PRO B 1 239 ? -77.867 8.608 -5.463 1.00 31.62 239 PRO B O 1
ATOM 4761 N N . GLY B 1 240 ? -78.658 9.378 -3.494 1.00 35.28 240 GLY B N 1
ATOM 4762 C CA . GLY B 1 240 ? -79.601 8.296 -3.302 1.00 36.34 240 GLY B CA 1
ATOM 4763 C C . GLY B 1 240 ? -79.047 6.983 -2.892 1.00 39.62 240 GLY B C 1
ATOM 4764 O O . GLY B 1 240 ? -79.798 6.076 -2.666 1.00 37.48 240 GLY B O 1
ATOM 4765 N N . GLU B 1 241 ? -77.732 6.848 -2.728 1.00 31.76 241 GLU B N 1
ATOM 4766 C CA . GLU B 1 241 ? -77.098 5.622 -2.378 1.00 26.90 241 GLU B CA 1
ATOM 4767 C C . GLU B 1 241 ? -76.521 5.691 -0.950 1.00 24.46 241 GLU B C 1
ATOM 4768 O O . GLU B 1 241 ? -76.597 6.702 -0.319 1.00 28.29 241 GLU B O 1
ATOM 4774 N N . TYR B 1 242 ? -75.937 4.579 -0.512 1.00 24.60 242 TYR B N 1
ATOM 4775 C CA . TYR B 1 242 ? -75.430 4.520 0.854 1.00 23.68 242 TYR B CA 1
ATOM 4776 C C . TYR B 1 242 ? -74.271 5.557 1.070 1.00 26.88 242 TYR B C 1
ATOM 4777 O O . TYR B 1 242 ? -73.926 5.901 2.220 1.00 24.62 242 TYR B O 1
ATOM 4786 N N . ASP B 1 243 ? -73.634 5.967 -0.031 1.00 22.96 243 ASP B N 1
ATOM 4787 C CA . ASP B 1 243 ? -72.553 6.926 0.028 1.00 23.01 243 ASP B CA 1
ATOM 4788 C C . ASP B 1 243 ? -72.939 8.248 -0.618 1.00 23.52 243 ASP B C 1
ATOM 4789 O O . ASP B 1 243 ? -72.172 8.877 -1.336 1.00 24.64 243 ASP B O 1
ATOM 4794 N N . SER B 1 244 ? -74.144 8.694 -0.311 1.00 23.15 244 SER B N 1
ATOM 4795 C CA . SER B 1 244 ? -74.662 9.941 -0.846 1.00 24.40 244 SER B CA 1
ATOM 4796 C C . SER B 1 244 ? -74.066 11.194 -0.173 1.00 22.70 244 SER B C 1
ATOM 4797 O O . SER B 1 244 ? -74.139 12.315 -0.750 1.00 26.66 244 SER B O 1
ATOM 4800 N N . GLY B 1 245 ? -73.630 11.060 1.076 1.00 22.65 245 GLY B N 1
ATOM 4801 C CA . GLY B 1 245 ? -73.178 12.156 1.905 1.00 23.96 245 GLY B CA 1
ATOM 4802 C C . GLY B 1 245 ? -71.645 12.361 1.847 1.00 25.21 245 GLY B C 1
ATOM 4803 O O . GLY B 1 245 ? -71.159 13.472 1.723 1.00 23.57 245 GLY B O 1
ATOM 4804 N N . ARG B 1 246 ? -70.902 11.276 1.918 1.00 20.96 246 ARG B N 1
ATOM 4805 C CA . ARG B 1 246 ? -69.475 11.316 1.817 1.00 21.77 246 ARG B CA 1
ATOM 4806 C C . ARG B 1 246 ? -68.884 9.924 1.560 1.00 21.13 246 ARG B C 1
ATOM 4807 O O . ARG B 1 246 ? -69.526 8.918 1.925 1.00 21.49 246 ARG B O 1
ATOM 4815 N N . VAL B 1 247 ? -67.637 9.896 1.072 1.00 19.79 247 VAL B N 1
ATOM 4816 C CA . VAL B 1 247 ? -66.831 8.638 1.037 1.00 19.81 247 VAL B CA 1
ATOM 4817 C C . VAL B 1 247 ? -65.440 8.909 1.549 1.00 22.14 247 VAL B C 1
ATOM 4818 O O . VAL B 1 247 ? -64.988 10.107 1.502 1.00 19.53 247 VAL B O 1
ATOM 4822 N N . GLY B 1 248 ? -64.820 7.912 2.115 1.00 21.18 248 GLY B N 1
ATOM 4823 C CA . GLY B 1 248 ? -63.430 8.027 2.488 1.00 19.87 248 GLY B CA 1
ATOM 4824 C C . GLY B 1 248 ? -62.808 6.653 2.527 1.00 20.39 248 GLY B C 1
ATOM 4825 O O . GLY B 1 248 ? -63.472 5.664 2.886 1.00 20.10 248 GLY B O 1
ATOM 4826 N N . GLY B 1 249 ? -61.516 6.664 2.362 1.00 19.74 249 GLY B N 1
ATOM 4827 C CA . GLY B 1 249 ? -60.660 5.493 2.528 1.00 22.23 249 GLY B CA 1
ATOM 4828 C C . GLY B 1 249 ? -60.820 4.866 3.876 1.00 23.53 249 GLY B C 1
ATOM 4829 O O . GLY B 1 249 ? -61.017 5.522 4.918 1.00 21.38 249 GLY B O 1
ATOM 4830 N N . GLY B 1 250 ? -60.796 3.514 3.903 1.00 21.11 250 GLY B N 1
ATOM 4831 C CA . GLY B 1 250 ? -60.979 2.755 5.109 1.00 20.87 250 GLY B CA 1
ATOM 4832 C C . GLY B 1 250 ? -59.740 1.959 5.461 1.00 22.97 250 GLY B C 1
ATOM 4833 O O . GLY B 1 250 ? -58.846 2.350 6.184 1.00 22.77 250 GLY B O 1
ATOM 4834 N N . CYS B 1 251 ? -59.700 0.724 4.905 1.00 22.96 251 CYS B N 1
ATOM 4835 C CA . CYS B 1 251 ? -58.528 -0.136 4.947 1.00 21.69 251 CYS B CA 1
ATOM 4836 C C . CYS B 1 251 ? -57.448 0.094 3.932 1.00 22.05 251 CYS B C 1
ATOM 4837 O O . CYS B 1 251 ? -57.660 0.713 2.888 1.00 23.00 251 CYS B O 1
ATOM 4840 N N . VAL B 1 252 ? -56.251 -0.416 4.185 1.00 22.20 252 VAL B N 1
ATOM 4841 C CA . VAL B 1 252 ? -55.187 -0.318 3.231 1.00 23.61 252 VAL B CA 1
ATOM 4842 C C . VAL B 1 252 ? -55.557 -1.112 1.912 1.00 22.77 252 VAL B C 1
ATOM 4843 O O . VAL B 1 252 ? -56.244 -2.139 2.047 1.00 23.05 252 VAL B O 1
ATOM 4847 N N . PRO B 1 253 ? -55.241 -0.583 0.758 1.00 23.77 253 PRO B N 1
ATOM 4848 C CA . PRO B 1 253 ? -55.563 -1.306 -0.508 1.00 22.25 253 PRO B CA 1
ATOM 4849 C C . PRO B 1 253 ? -54.977 -2.749 -0.426 1.00 22.84 253 PRO B C 1
ATOM 4850 O O . PRO B 1 253 ? -53.864 -2.929 0.065 1.00 24.82 253 PRO B O 1
ATOM 4854 N N . ILE B 1 254 ? -55.800 -3.658 -0.984 1.00 27.48 254 ILE B N 1
ATOM 4855 C CA . ILE B 1 254 ? -55.467 -5.127 -0.893 1.00 26.17 254 ILE B CA 1
ATOM 4856 C C . ILE B 1 254 ? -55.197 -5.574 -2.356 1.00 24.16 254 ILE B C 1
ATOM 4857 O O . ILE B 1 254 ? -56.083 -5.387 -3.199 1.00 26.23 254 ILE B O 1
ATOM 4862 N N . LYS B 1 255 ? -53.990 -6.073 -2.564 1.00 27.37 255 LYS B N 1
ATOM 4863 C CA . LYS B 1 255 ? -53.609 -6.586 -3.903 1.00 29.37 255 LYS B CA 1
ATOM 4864 C C . LYS B 1 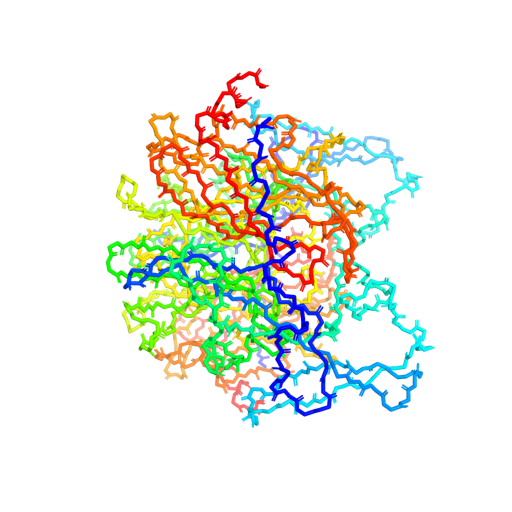255 ? -54.402 -7.880 -4.154 1.00 25.10 255 LYS B C 1
ATOM 4865 O O . LYS B 1 255 ? -54.344 -8.743 -3.304 1.00 32.09 255 LYS B O 1
ATOM 4871 N N . THR B 1 256 ? -55.087 -7.891 -5.264 1.00 28.60 256 THR B N 1
ATOM 4872 C CA . THR B 1 256 ? -55.775 -9.147 -5.767 1.00 29.06 256 THR B CA 1
ATOM 4873 C C . THR B 1 256 ? -55.354 -9.331 -7.226 1.00 33.97 256 THR B C 1
ATOM 4874 O O . THR B 1 256 ? -54.895 -8.409 -7.957 1.00 30.90 256 THR B O 1
ATOM 4878 N N . GLU B 1 257 ? -55.712 -10.499 -7.769 1.00 33.85 257 GLU B N 1
ATOM 4879 C CA . GLU B 1 257 ? -55.439 -10.654 -9.188 1.00 32.29 257 GLU B CA 1
ATOM 4880 C C . GLU B 1 257 ? -56.253 -9.848 -10.034 1.00 30.35 257 GLU B C 1
ATOM 4881 O O . GLU B 1 257 ? -55.878 -9.582 -11.157 1.00 38.34 257 GLU B O 1
ATOM 4887 N N . GLU B 1 258 ? -57.412 -9.389 -9.568 1.00 27.53 258 GLU B N 1
ATOM 4888 C CA . GLU B 1 258 ? -58.274 -8.592 -10.342 1.00 27.56 258 GLU B CA 1
ATOM 4889 C C . GLU B 1 258 ? -58.053 -7.042 -10.267 1.00 26.25 258 GLU B C 1
ATOM 4890 O O . GLU B 1 258 ? -58.715 -6.309 -10.970 1.00 31.22 258 GLU B O 1
ATOM 4896 N N . GLY B 1 259 ? -57.215 -6.645 -9.363 1.00 28.50 259 GLY B N 1
ATOM 4897 C CA . GLY B 1 259 ? -56.986 -5.199 -9.147 1.00 28.82 259 GLY B CA 1
ATOM 4898 C C . GLY B 1 259 ? -56.713 -4.931 -7.667 1.00 28.05 259 GLY B C 1
ATOM 4899 O O . GLY B 1 259 ? -56.625 -5.826 -6.854 1.00 26.34 259 GLY B O 1
ATOM 4900 N N . TRP B 1 260 ? -56.607 -3.620 -7.346 1.00 27.17 260 TRP B N 1
ATOM 4901 C CA . TRP B 1 260 ? -56.477 -3.232 -5.941 1.00 26.23 260 TRP B CA 1
ATOM 4902 C C . TRP B 1 260 ? -57.894 -3.108 -5.365 1.00 24.04 260 TRP B C 1
ATOM 4903 O O . TRP B 1 260 ? -58.739 -2.328 -5.882 1.00 24.90 260 TRP B O 1
ATOM 4914 N N . LEU B 1 261 ? -58.144 -3.871 -4.305 1.00 24.97 261 LEU B N 1
ATOM 4915 C CA . LEU B 1 261 ? -59.380 -3.895 -3.682 1.00 23.26 261 LEU B CA 1
ATOM 4916 C C . LEU B 1 261 ? -59.401 -2.853 -2.475 1.00 22.99 261 LEU B C 1
ATOM 4917 O O . LEU B 1 261 ? -58.581 -2.956 -1.605 1.00 24.46 261 LEU B O 1
ATOM 4922 N N . ILE B 1 262 ? -60.306 -1.920 -2.601 1.00 26.06 262 ILE B N 1
ATOM 4923 C CA . ILE B 1 262 ? -60.418 -0.734 -1.681 1.00 23.19 262 ILE B CA 1
ATOM 4924 C C . ILE B 1 262 ? -61.663 -0.937 -0.861 1.00 20.32 262 ILE B C 1
ATOM 4925 O O . ILE B 1 262 ? -62.777 -0.905 -1.420 1.00 24.03 262 ILE B O 1
ATOM 4930 N N . LEU B 1 263 ? -61.537 -1.114 0.462 1.00 21.62 263 LEU B N 1
ATOM 4931 C CA . LEU B 1 263 ? -62.656 -1.221 1.343 1.00 21.25 263 LEU B CA 1
ATOM 4932 C C . LEU B 1 263 ? -62.810 0.176 2.034 1.00 20.79 263 LEU B C 1
ATOM 4933 O O . LEU B 1 263 ? -61.864 0.547 2.703 1.00 22.51 263 LEU B O 1
ATOM 4938 N N . TYR B 1 264 ? -63.820 0.902 1.578 1.00 22.64 264 TYR B N 1
ATOM 4939 C CA . TYR B 1 264 ? -63.924 2.346 1.919 1.00 26.83 264 TYR B CA 1
ATOM 4940 C C . TYR B 1 264 ? -65.200 2.513 2.752 1.00 24.03 264 TYR B C 1
ATOM 4941 O O . TYR B 1 264 ? -66.176 1.701 2.667 1.00 21.42 264 TYR B O 1
ATOM 4950 N N . HIS B 1 265 ? -65.309 3.592 3.528 1.00 21.34 265 HIS B N 1
ATOM 4951 C CA . HIS B 1 265 ? -66.565 3.883 4.155 1.00 19.09 265 HIS B CA 1
ATOM 4952 C C . HIS B 1 265 ? -67.385 4.887 3.390 1.00 20.48 265 HIS B C 1
ATOM 4953 O O . HIS B 1 265 ? -66.826 5.787 2.719 1.00 20.52 265 HIS B O 1
ATOM 4960 N N . GLY B 1 266 ? -68.661 4.760 3.473 1.00 20.80 266 GLY B N 1
ATOM 4961 C CA . GLY B 1 266 ? -69.608 5.656 2.878 1.00 22.65 266 GLY B CA 1
ATOM 4962 C C . GLY B 1 266 ? -70.604 6.096 3.962 1.00 24.39 266 GLY B C 1
ATOM 4963 O O . GLY B 1 266 ? -71.000 5.281 4.817 1.00 23.99 266 GLY B O 1
ATOM 4964 N N . ALA B 1 267 ? -71.080 7.339 3.904 1.00 21.84 267 ALA B N 1
ATOM 4965 C CA . ALA B 1 267 ? -72.166 7.733 4.778 1.00 21.58 267 ALA B CA 1
ATOM 4966 C C . ALA B 1 267 ? -73.202 8.520 4.028 1.00 26.12 267 ALA B C 1
ATOM 4967 O O . ALA B 1 267 ? -72.899 9.200 3.052 1.00 23.22 267 ALA B O 1
ATOM 4969 N N . THR B 1 268 ? -74.441 8.487 4.519 1.00 25.96 268 THR B N 1
ATOM 4970 C CA . THR B 1 268 ? -75.496 9.376 4.060 1.00 26.64 268 THR B CA 1
ATOM 4971 C C . THR B 1 268 ? -75.340 10.737 4.756 1.00 21.76 268 THR B C 1
ATOM 4972 O O . THR B 1 268 ? -74.558 10.911 5.688 1.00 25.77 268 THR B O 1
ATOM 4976 N N . GLU B 1 269 ? -76.117 11.684 4.301 1.00 27.79 269 GLU B N 1
ATOM 4977 C CA . GLU B 1 269 ? -76.209 13.017 4.980 1.00 32.65 269 GLU B CA 1
ATOM 4978 C C . GLU B 1 269 ? -76.740 12.911 6.452 1.00 35.85 269 GLU B C 1
ATOM 4979 O O . GLU B 1 269 ? -76.343 13.658 7.345 1.00 36.48 269 GLU B O 1
ATOM 4985 N N . GLU B 1 270 ? -77.483 11.864 6.729 1.00 33.33 270 GLU B N 1
ATOM 4986 C CA . GLU B 1 270 ? -77.919 11.535 8.095 1.00 38.48 270 GLU B CA 1
ATOM 4987 C C . GLU B 1 270 ? -76.818 10.860 8.912 1.00 35.75 270 GLU B C 1
ATOM 4988 O O . GLU B 1 270 ? -76.971 10.561 10.115 1.00 32.14 270 GLU B O 1
ATOM 4994 N N . ASN B 1 271 ? -75.640 10.689 8.346 1.00 30.06 271 ASN B N 1
ATOM 4995 C CA . ASN B 1 271 ? -74.523 10.156 9.100 1.00 27.59 271 ASN B CA 1
ATOM 4996 C C . ASN B 1 271 ? -74.653 8.673 9.541 1.00 24.29 271 ASN B C 1
ATOM 4997 O O . ASN B 1 271 ? -73.995 8.278 10.577 1.00 25.87 271 ASN B O 1
ATOM 5002 N N . ARG B 1 272 ? -75.328 7.922 8.722 1.00 23.82 272 ARG B N 1
ATOM 5003 C CA . ARG B 1 272 ? -75.206 6.440 8.842 1.00 25.48 272 ARG B CA 1
ATOM 5004 C C . ARG B 1 272 ? -73.983 5.944 8.041 1.00 24.89 272 ARG B C 1
ATOM 5005 O O . ARG B 1 272 ? -73.936 6.277 6.839 1.00 25.64 272 ARG B O 1
ATOM 5013 N N . TYR B 1 273 ? -73.006 5.260 8.661 1.00 23.07 273 TYR B N 1
ATOM 5014 C CA . TYR B 1 273 ? -71.795 4.882 8.002 1.00 23.62 273 TYR B CA 1
ATOM 5015 C C . TYR B 1 273 ? -71.847 3.375 7.722 1.00 22.66 273 TYR B C 1
ATOM 5016 O O . TYR B 1 273 ? -72.115 2.564 8.630 1.00 24.57 273 TYR B O 1
ATOM 5025 N N . VAL B 1 274 ? -71.443 3.002 6.505 1.00 21.74 274 VAL B N 1
ATOM 5026 C CA . VAL B 1 274 ? -71.287 1.600 6.112 1.00 22.61 274 VAL B CA 1
ATOM 5027 C C . VAL B 1 274 ? -69.964 1.454 5.448 1.00 24.70 274 VAL B C 1
ATOM 5028 O O . VAL B 1 274 ? -69.256 2.421 5.036 1.00 22.10 274 VAL B O 1
ATOM 5032 N N . MET B 1 275 ? -69.552 0.187 5.201 1.00 21.45 275 MET B N 1
ATOM 5033 C CA . MET B 1 275 ? -68.423 -0.077 4.350 1.00 19.50 275 MET B CA 1
ATOM 5034 C C . MET B 1 275 ? -68.859 -0.610 2.961 1.00 22.33 275 MET B C 1
ATOM 5035 O O . MET B 1 275 ? -69.827 -1.382 2.850 1.00 23.14 275 MET B O 1
ATOM 5040 N N . GLY B 1 276 ? -68.209 -0.093 1.910 1.00 22.26 276 GLY B N 1
ATOM 5041 C CA . GLY B 1 276 ? -68.385 -0.484 0.493 1.00 21.80 276 GLY B CA 1
ATOM 5042 C C . GLY B 1 276 ? -67.057 -0.942 -0.050 1.00 22.77 276 GLY B C 1
ATOM 5043 O O . GLY B 1 276 ? -66.011 -0.938 0.604 1.00 24.49 276 GLY B O 1
ATOM 5044 N N . ALA B 1 277 ? -67.015 -1.305 -1.338 1.00 23.60 277 ALA B N 1
ATOM 5045 C CA . ALA B 1 277 ? -65.752 -1.695 -1.971 1.00 21.35 277 ALA B CA 1
ATOM 5046 C C . ALA B 1 277 ? -65.656 -1.133 -3.366 1.00 19.86 277 ALA B C 1
ATOM 5047 O O . ALA B 1 277 ? -66.658 -0.890 -4.014 1.00 22.53 277 ALA B O 1
ATOM 5049 N N . ALA B 1 278 ? -64.440 -0.912 -3.783 1.00 22.11 278 ALA B N 1
ATOM 5050 C CA . ALA B 1 278 ? -64.123 -0.590 -5.147 1.00 27.42 278 ALA B CA 1
ATOM 5051 C C . ALA B 1 278 ? -62.917 -1.401 -5.550 1.00 22.63 278 ALA B C 1
ATOM 5052 O O . ALA B 1 278 ? -62.164 -1.890 -4.717 1.00 24.35 278 ALA B O 1
ATOM 5054 N N . LEU B 1 279 ? -62.695 -1.454 -6.864 1.00 25.17 279 LEU B N 1
ATOM 5055 C CA . LEU B 1 279 ? -61.578 -2.199 -7.455 1.00 26.21 279 LEU B CA 1
ATOM 5056 C C . LEU B 1 279 ? -60.892 -1.321 -8.452 1.00 21.93 279 LEU B C 1
ATOM 5057 O O . LEU B 1 279 ? -61.576 -0.745 -9.293 1.00 26.91 279 LEU B O 1
ATOM 5062 N N . LEU B 1 280 ? -59.597 -1.150 -8.315 1.00 23.07 280 LEU B N 1
ATOM 5063 C CA . LEU B 1 280 ? -58.850 -0.242 -9.160 1.00 23.40 280 LEU B CA 1
ATOM 5064 C C . LEU B 1 280 ? -57.883 -1.087 -10.029 1.00 26.30 280 LEU B C 1
ATOM 5065 O O . LEU B 1 280 ? -57.516 -2.210 -9.660 1.00 27.40 280 LEU B O 1
ATOM 5070 N N . ASP B 1 281 ? -57.496 -0.558 -11.149 1.00 26.22 281 ASP B N 1
ATOM 5071 C CA . ASP B 1 281 ? -56.509 -1.272 -12.001 1.00 30.19 281 ASP B CA 1
ATOM 5072 C C . ASP B 1 281 ? -55.212 -1.531 -11.281 1.00 31.85 281 ASP B C 1
ATOM 5073 O O . ASP B 1 281 ? -54.645 -0.704 -10.563 1.00 28.66 281 ASP B O 1
ATOM 5078 N N . LEU B 1 282 ? -54.664 -2.733 -11.435 1.00 28.67 282 LEU B N 1
ATOM 5079 C CA . LEU B 1 282 ? -53.449 -3.087 -10.778 1.00 26.15 282 LEU B CA 1
ATOM 5080 C C . LEU B 1 282 ? -52.275 -2.324 -11.081 1.00 28.31 282 LEU B C 1
ATOM 5081 O O . LEU B 1 282 ? -51.419 -2.154 -10.203 1.00 30.77 282 LEU B O 1
ATOM 5086 N N . ASN B 1 283 ? -52.163 -1.892 -12.344 1.00 33.51 283 ASN B N 1
ATOM 5087 C CA . ASN B 1 283 ? -50.975 -1.235 -12.797 1.00 31.33 283 ASN B CA 1
ATOM 5088 C C . ASN B 1 283 ? -51.075 0.293 -12.759 1.00 30.76 283 ASN B C 1
ATOM 5089 O O . ASN B 1 283 ? -50.067 0.930 -12.726 1.00 33.52 283 ASN B O 1
ATOM 5094 N N . ASP B 1 284 ? -52.294 0.821 -12.780 1.00 34.15 284 ASP B N 1
ATOM 5095 C CA . ASP B 1 284 ? -52.529 2.252 -12.748 1.00 34.34 284 ASP B CA 1
ATOM 5096 C C . ASP B 1 284 ? -53.765 2.448 -11.820 1.00 24.67 284 ASP B C 1
ATOM 5097 O O . ASP B 1 284 ? -54.931 2.369 -12.266 1.00 27.44 284 ASP B O 1
ATOM 5102 N N . PRO B 1 285 ? -53.496 2.569 -10.509 1.00 27.61 285 PRO B N 1
ATOM 5103 C CA . PRO B 1 285 ? -54.591 2.680 -9.518 1.00 26.67 285 PRO B CA 1
ATOM 5104 C C . PRO B 1 285 ? -55.447 3.908 -9.603 1.00 27.89 285 PRO B C 1
ATOM 5105 O O . PRO B 1 285 ? -56.465 4.041 -8.884 1.00 26.18 285 PRO B O 1
ATOM 5109 N N . THR B 1 286 ? -55.125 4.818 -10.501 1.00 26.34 286 THR B N 1
ATOM 5110 C CA . THR B 1 286 ? -56.000 5.923 -10.734 1.00 25.94 286 THR B CA 1
ATOM 5111 C C . THR B 1 286 ? -57.255 5.550 -11.534 1.00 26.56 286 THR B C 1
ATOM 5112 O O . THR B 1 286 ? -58.182 6.338 -11.710 1.00 25.24 286 THR B O 1
ATOM 5116 N N . ILE B 1 287 ? -57.328 4.339 -12.079 1.00 25.72 287 ILE B N 1
ATOM 5117 C CA . ILE B 1 287 ? -58.463 3.926 -12.860 1.00 24.78 287 ILE B CA 1
ATOM 5118 C C . ILE B 1 287 ? -59.382 2.966 -12.032 1.00 23.46 287 ILE B C 1
ATOM 5119 O O . ILE B 1 287 ? -58.939 1.953 -11.521 1.00 27.39 287 ILE B O 1
ATOM 5124 N N . VAL B 1 288 ? -60.676 3.324 -11.945 1.00 27.05 288 VAL B N 1
ATOM 5125 C CA . VAL B 1 288 ? -61.604 2.588 -11.128 1.00 27.84 288 VAL B CA 1
ATOM 5126 C C . VAL B 1 288 ? -62.254 1.579 -12.124 1.00 26.16 288 VAL B C 1
ATOM 5127 O O . VAL B 1 288 ? -62.778 1.971 -13.149 1.00 32.39 288 VAL B O 1
ATOM 5131 N N . LEU B 1 289 ? -62.206 0.346 -11.743 1.00 26.97 289 LEU B N 1
ATOM 5132 C CA . LEU B 1 289 ? -62.858 -0.780 -12.554 1.00 27.38 289 LEU B CA 1
ATOM 5133 C C . LEU B 1 289 ? -64.246 -1.154 -12.159 1.00 33.91 289 LEU B C 1
ATOM 5134 O O . LEU B 1 289 ? -65.108 -1.313 -13.013 1.00 30.09 289 LEU B O 1
ATOM 5139 N N . LYS B 1 290 ? -64.551 -1.293 -10.854 1.00 27.04 290 LYS B N 1
ATOM 5140 C CA . LYS B 1 290 ? -65.885 -1.679 -10.372 1.00 25.84 290 LYS B CA 1
ATOM 5141 C C . LYS B 1 290 ? -66.108 -1.010 -8.977 1.00 24.35 290 LYS B C 1
ATOM 5142 O O . LYS B 1 290 ? -65.069 -0.676 -8.317 1.00 25.36 290 LYS B O 1
ATOM 5148 N N . ARG B 1 291 ? -67.351 -0.907 -8.640 1.00 24.80 291 ARG B N 1
ATOM 5149 C CA . ARG B 1 291 ? -67.705 -0.414 -7.321 1.00 25.39 291 ARG B CA 1
ATOM 5150 C C . ARG B 1 291 ? -68.938 -1.100 -6.885 1.00 28.63 291 ARG B C 1
ATOM 5151 O O . ARG B 1 291 ? -69.881 -1.248 -7.653 1.00 25.80 291 ARG B O 1
ATOM 5159 N N . THR B 1 292 ? -69.089 -1.344 -5.601 1.00 23.77 292 THR B N 1
ATOM 5160 C CA . THR B 1 292 ? -70.323 -1.931 -5.103 1.00 25.13 292 THR B CA 1
ATOM 5161 C C . THR B 1 292 ? -71.501 -0.984 -5.200 1.00 28.00 292 THR B C 1
ATOM 5162 O O . THR B 1 292 ? -71.404 0.272 -5.051 1.00 25.62 292 THR B O 1
ATOM 5166 N N . LYS B 1 293 ? -72.694 -1.546 -5.399 1.00 25.05 293 LYS B N 1
ATOM 5167 C CA . LYS B 1 293 ? -73.953 -0.800 -5.295 1.00 26.91 293 LYS B CA 1
ATOM 5168 C C . LYS B 1 293 ? -74.626 -1.007 -3.989 1.00 25.60 293 LYS B C 1
ATOM 5169 O O . LYS B 1 293 ? -75.464 -0.160 -3.653 1.00 30.61 293 LYS B O 1
ATOM 5175 N N . THR B 1 294 ? -74.250 -2.018 -3.214 1.00 25.31 294 THR B N 1
ATOM 5176 C CA . THR B 1 294 ? -74.768 -2.138 -1.822 1.00 26.19 294 THR B CA 1
ATOM 5177 C C . THR B 1 294 ? -73.568 -2.319 -0.914 1.00 23.80 294 THR B C 1
ATOM 5178 O O . THR B 1 294 ? -72.497 -2.645 -1.321 1.00 26.14 294 THR B O 1
ATOM 5182 N N . PRO B 1 295 ? -73.771 -2.166 0.395 1.00 23.89 295 PRO B N 1
ATOM 5183 C CA . PRO B 1 295 ? -72.623 -2.297 1.281 1.00 24.33 295 PRO B CA 1
ATOM 5184 C C . PRO B 1 295 ? -72.097 -3.699 1.441 1.00 27.44 295 PRO B C 1
ATOM 5185 O O . PRO B 1 295 ? -72.788 -4.685 1.108 1.00 29.00 295 PRO B O 1
ATOM 5189 N N . ILE B 1 296 ? -70.884 -3.820 1.896 1.00 21.76 296 ILE B N 1
ATOM 5190 C CA . ILE B 1 296 ? -70.290 -5.033 2.363 1.00 23.64 296 ILE B CA 1
ATOM 5191 C C . ILE B 1 296 ? -70.419 -5.244 3.893 1.00 28.61 296 ILE B C 1
ATOM 5192 O O . ILE B 1 296 ? -70.323 -6.329 4.367 1.00 27.59 296 ILE B O 1
ATOM 5197 N N . LEU B 1 297 ? -70.571 -4.138 4.660 1.00 24.51 297 LEU B N 1
ATOM 5198 C CA . LEU B 1 297 ? -70.732 -4.196 6.127 1.00 23.10 297 LEU B CA 1
ATOM 5199 C C . LEU B 1 297 ? -71.553 -2.968 6.515 1.00 25.47 297 LEU B C 1
ATOM 5200 O O . LEU B 1 297 ? -71.259 -1.844 6.050 1.00 23.83 297 LEU B O 1
ATOM 5205 N N . GLU B 1 298 ? -72.617 -3.175 7.306 1.00 25.65 298 GLU B N 1
ATOM 5206 C CA . GLU B 1 298 ? -73.410 -2.101 7.769 1.00 26.46 298 GLU B CA 1
ATOM 5207 C C . GLU B 1 298 ? -73.717 -2.271 9.262 1.00 26.76 298 GLU B C 1
ATOM 5208 O O . GLU B 1 298 ? -73.516 -3.364 9.794 1.00 27.56 298 GLU B O 1
ATOM 5214 N N . PRO B 1 299 ? -74.232 -1.219 9.894 1.00 25.60 299 PRO B N 1
ATOM 5215 C CA . PRO B 1 299 ? -74.563 -1.350 11.372 1.00 23.03 299 PRO B CA 1
ATOM 5216 C C . PRO B 1 299 ? -75.866 -2.106 11.550 1.00 26.43 299 PRO B C 1
ATOM 5217 O O . PRO B 1 299 ? -76.896 -1.711 10.983 1.00 29.12 299 PRO B O 1
ATOM 5221 N N . VAL B 1 300 ? -75.732 -3.306 12.156 1.00 25.54 300 VAL B N 1
ATOM 5222 C CA . VAL B 1 300 ? -76.862 -4.137 12.398 1.00 26.08 300 VAL B CA 1
ATOM 5223 C C . VAL B 1 300 ? -76.877 -4.662 13.815 1.00 24.95 300 VAL B C 1
ATOM 5224 O O . VAL B 1 300 ? -77.993 -4.649 14.394 1.00 28.92 300 VAL B O 1
ATOM 5228 N N . ALA B 1 301 ? -75.744 -5.036 14.373 1.00 25.05 301 ALA B N 1
ATOM 5229 C CA . ALA B 1 301 ? -75.685 -5.532 15.764 1.00 24.74 301 ALA B CA 1
ATOM 5230 C C . ALA B 1 301 ? -75.890 -4.347 16.709 1.00 32.50 301 ALA B C 1
ATOM 5231 O O . ALA B 1 301 ? -75.667 -3.171 16.335 1.00 27.62 301 ALA B O 1
ATOM 5233 N N . ASP B 1 302 ? -76.307 -4.645 17.921 1.00 27.65 302 ASP B N 1
ATOM 5234 C CA . ASP B 1 302 ? -76.625 -3.564 18.885 1.00 30.16 302 ASP B CA 1
ATOM 5235 C C . ASP B 1 302 ? -75.401 -2.657 19.140 1.00 27.36 302 ASP B C 1
ATOM 5236 O O . ASP B 1 302 ? -75.578 -1.444 19.268 1.00 32.45 302 ASP B O 1
ATOM 5241 N N . TYR B 1 303 ? -74.219 -3.203 19.268 1.00 26.35 303 TYR B N 1
ATOM 5242 C CA . TYR B 1 303 ? -72.986 -2.447 19.454 1.00 25.52 303 TYR B CA 1
ATOM 5243 C C . TYR B 1 303 ? -72.600 -1.507 18.254 1.00 26.22 303 TYR B C 1
ATOM 5244 O O . TYR B 1 303 ? -71.756 -0.613 18.401 1.00 26.17 303 TYR B O 1
ATOM 5253 N N . GLU B 1 304 ? -73.105 -1.854 17.067 1.00 28.79 304 GLU B N 1
ATOM 5254 C CA . GLU B 1 304 ?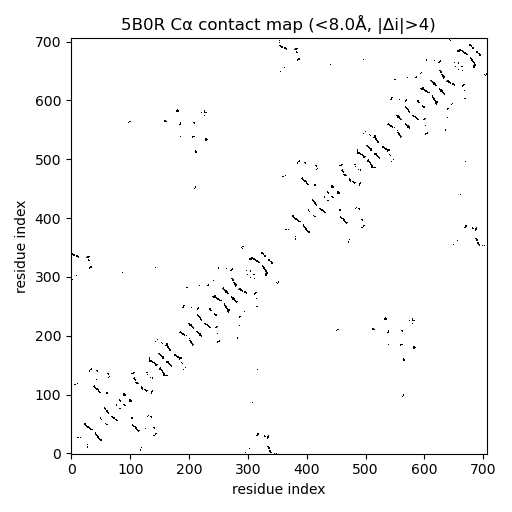 -72.943 -1.045 15.852 1.00 27.33 304 GLU B CA 1
ATOM 5255 C C . GLU B 1 304 ? -73.921 0.064 15.803 1.00 29.78 304 GLU B C 1
ATOM 5256 O O . GLU B 1 304 ? -73.651 1.141 15.224 1.00 30.71 304 GLU B O 1
ATOM 5262 N N . LYS B 1 305 ? -75.133 -0.140 16.315 1.00 26.70 305 LYS B N 1
ATOM 5263 C CA . LYS B 1 305 ? -76.185 0.817 16.132 1.00 29.15 305 LYS B CA 1
ATOM 5264 C C . LYS B 1 305 ? -76.153 1.862 17.292 1.00 31.43 305 LYS B C 1
ATOM 5265 O O . LYS B 1 305 ? -76.513 2.971 17.074 1.00 31.68 305 LYS B O 1
ATOM 5271 N N . ASN B 1 306 ? -75.776 1.407 18.457 1.00 28.76 306 ASN B N 1
ATOM 5272 C CA . ASN B 1 306 ? -75.908 2.231 19.724 1.00 32.89 306 ASN B CA 1
ATOM 5273 C C . ASN B 1 306 ? -74.583 2.551 20.381 1.00 29.16 306 ASN B C 1
ATOM 5274 O O . ASN B 1 306 ? -73.716 1.689 20.636 1.00 32.62 306 ASN B O 1
ATOM 5279 N N . GLY B 1 307 ? -74.370 3.834 20.674 1.00 34.57 307 GLY B N 1
ATOM 5280 C CA . GLY B 1 307 ? -73.139 4.243 21.385 1.00 29.67 307 GLY B CA 1
ATOM 5281 C C . GLY B 1 307 ? -73.123 5.821 21.350 1.00 28.02 307 GLY B C 1
ATOM 5282 O O . GLY B 1 307 ? -74.134 6.429 21.114 1.00 31.96 307 GLY B O 1
ATOM 5283 N N . PHE B 1 308 ? -71.937 6.336 21.464 1.00 29.66 308 PHE B N 1
ATOM 5284 C CA . PHE B 1 308 ? -71.669 7.789 21.464 1.00 32.35 308 PHE B CA 1
ATOM 5285 C C . PHE B 1 308 ? -72.191 8.438 20.190 1.00 32.16 308 PHE B C 1
ATOM 5286 O O . PHE B 1 308 ? -72.884 9.470 20.213 1.00 30.29 308 PHE B O 1
ATOM 5294 N N . PHE B 1 309 ? -71.951 7.803 19.036 1.00 28.19 309 PHE B N 1
ATOM 5295 C CA . PHE B 1 309 ? -72.452 8.338 17.774 1.00 26.54 309 PHE B CA 1
ATOM 5296 C C . PHE B 1 309 ? -73.006 7.122 16.993 1.00 30.80 309 PHE B C 1
ATOM 5297 O O . PHE B 1 309 ? -72.229 6.430 16.387 1.00 29.74 309 PHE B O 1
ATOM 5305 N N . GLY B 1 310 ? -74.302 6.905 17.028 1.00 31.38 310 GLY B N 1
ATOM 5306 C CA . GLY B 1 310 ? -74.915 5.621 16.620 1.00 34.66 310 GLY B CA 1
ATOM 5307 C C . GLY B 1 310 ? -74.840 5.378 15.093 1.00 31.53 310 GLY B C 1
ATOM 5308 O O . GLY B 1 310 ? -74.582 6.287 14.268 1.00 29.98 310 GLY B O 1
ATOM 5309 N N . ASP B 1 311 ? -75.056 4.121 14.722 1.00 29.16 311 ASP B N 1
ATOM 5310 C CA . ASP B 1 311 ? -75.203 3.759 13.311 1.00 28.60 311 ASP B CA 1
ATOM 5311 C C . ASP B 1 311 ? -73.935 4.033 12.498 1.00 23.35 311 ASP B C 1
ATOM 5312 O O . ASP B 1 311 ? -74.042 4.568 11.382 1.00 25.28 311 ASP B O 1
ATOM 5317 N N . VAL B 1 312 ? -72.829 3.635 13.078 1.00 23.22 312 VAL B N 1
ATOM 5318 C CA . VAL B 1 312 ? -71.507 3.695 12.450 1.00 23.10 312 VAL B CA 1
ATOM 5319 C C . VAL B 1 312 ? -70.744 2.384 12.495 1.00 25.10 312 VAL B C 1
ATOM 5320 O O . VAL B 1 312 ? -70.495 1.874 13.577 1.00 23.61 312 VAL B O 1
ATOM 5324 N N . VAL B 1 313 ? -70.313 1.887 11.325 1.00 21.28 313 VAL B N 1
ATOM 5325 C CA . VAL B 1 313 ? -69.154 1.014 11.280 1.00 21.86 313 VAL B CA 1
ATOM 5326 C C . VAL B 1 313 ? -68.070 1.705 10.480 1.00 23.59 313 VAL B C 1
ATOM 5327 O O . VAL B 1 313 ? -68.396 2.315 9.484 1.00 23.84 313 VAL B O 1
ATOM 5331 N N . PHE B 1 314 ? -66.868 1.655 10.967 1.00 20.36 314 PHE B N 1
ATOM 5332 C CA . PHE B 1 314 ? -65.778 2.490 10.405 1.00 23.56 314 PHE B CA 1
ATOM 5333 C C . PHE B 1 314 ? -64.509 1.722 10.446 1.00 21.24 314 PHE B C 1
ATOM 5334 O O . PHE B 1 314 ? -63.736 1.688 11.424 1.00 22.89 314 PHE B O 1
ATOM 5342 N N . ALA B 1 315 ? -64.249 0.915 9.343 1.00 20.56 315 ALA B N 1
ATOM 5343 C CA . ALA B 1 315 ? -63.082 0.023 9.354 1.00 22.12 315 ALA B CA 1
ATOM 5344 C C . ALA B 1 315 ? -61.819 0.741 8.885 1.00 24.16 315 ALA B C 1
ATOM 5345 O O . ALA B 1 315 ? -61.839 1.281 7.756 1.00 24.89 315 ALA B O 1
ATOM 5347 N N . CYS B 1 316 ? -60.769 0.766 9.734 1.00 22.83 316 CYS B N 1
ATOM 5348 C CA . CYS B 1 316 ? -59.482 1.438 9.461 1.00 21.22 316 CYS B CA 1
ATOM 5349 C C . CYS B 1 316 ? -58.338 0.454 9.173 1.00 22.60 316 CYS B C 1
ATOM 5350 O O . CYS B 1 316 ? -57.264 0.819 8.929 1.00 24.69 316 CYS B O 1
ATOM 5353 N N . GLY B 1 317 ? -58.684 -0.858 9.188 1.00 25.05 317 GLY B N 1
ATOM 5354 C CA . GLY B 1 317 ? -57.698 -1.822 8.829 1.00 25.41 317 GLY B CA 1
ATOM 5355 C C . GLY B 1 317 ? -58.190 -3.281 8.910 1.00 21.93 317 GLY B C 1
ATOM 5356 O O . GLY B 1 317 ? -59.239 -3.585 9.445 1.00 23.95 317 GLY B O 1
ATOM 5357 N N . ALA B 1 318 ? -57.370 -4.114 8.257 1.00 27.71 318 ALA B N 1
ATOM 5358 C CA . ALA B 1 318 ? -57.674 -5.550 8.136 1.00 27.20 318 ALA B CA 1
ATOM 5359 C C . ALA B 1 318 ? -56.385 -6.314 7.916 1.00 29.29 318 ALA B C 1
ATOM 5360 O O . ALA B 1 318 ? -55.390 -5.793 7.443 1.00 27.78 318 ALA B O 1
ATOM 5362 N N . ILE B 1 319 ? -56.409 -7.569 8.309 1.00 29.96 319 ILE B N 1
ATOM 5363 C CA . ILE B 1 319 ? -55.207 -8.461 8.069 1.00 29.37 319 ILE B CA 1
ATOM 5364 C C . ILE B 1 319 ? -55.726 -9.585 7.150 1.00 29.78 319 ILE B C 1
ATOM 5365 O O . ILE B 1 319 ? -56.802 -10.123 7.418 1.00 25.63 319 ILE B O 1
ATOM 5370 N N . GLN B 1 320 ? -54.994 -9.820 6.070 1.00 29.08 320 GLN B N 1
ATOM 5371 C CA . GLN B 1 320 ? -55.344 -10.881 5.097 1.00 30.14 320 GLN B CA 1
ATOM 5372 C C . GLN B 1 320 ? -54.611 -12.184 5.551 1.00 28.96 320 GLN B C 1
ATOM 5373 O O . GLN B 1 320 ? -53.482 -12.124 5.904 1.00 30.96 320 GLN B O 1
ATOM 5379 N N . GLU B 1 321 ? -55.349 -13.304 5.482 1.00 36.76 321 GLU B N 1
ATOM 5380 C CA . GLU B 1 321 ? -54.819 -14.681 5.741 1.00 36.71 321 GLU B CA 1
ATOM 5381 C C . GLU B 1 321 ? -55.422 -15.480 4.582 1.00 29.51 321 GLU B C 1
ATOM 5382 O O . GLU B 1 321 ? -56.550 -15.913 4.708 1.00 30.84 321 GLU B O 1
ATOM 5388 N N . GLY B 1 322 ? -54.750 -15.465 3.432 1.00 36.49 322 GLY B N 1
ATOM 5389 C CA . GLY B 1 322 ? -55.310 -16.108 2.224 1.00 38.02 322 GLY B CA 1
ATOM 5390 C C . GLY B 1 322 ? -56.549 -15.423 1.727 1.00 37.87 322 GLY B C 1
ATOM 5391 O O . GLY B 1 322 ? -56.507 -14.230 1.436 1.00 36.39 322 GLY B O 1
ATOM 5392 N N . ASP B 1 323 ? -57.643 -16.149 1.602 1.00 31.12 323 ASP B N 1
ATOM 5393 C CA . ASP B 1 323 ? -58.886 -15.584 1.124 1.00 35.79 323 ASP B CA 1
ATOM 5394 C C . ASP B 1 323 ? -59.668 -14.854 2.286 1.00 32.16 323 ASP B C 1
ATOM 5395 O O . ASP B 1 323 ? -60.664 -14.252 1.992 1.00 34.37 323 ASP B O 1
ATOM 5400 N N . THR B 1 324 ? -59.230 -15.043 3.517 1.00 34.03 324 THR B N 1
ATOM 5401 C CA . THR B 1 324 ? -59.924 -14.513 4.686 1.00 32.90 324 THR B CA 1
ATOM 5402 C C . THR B 1 324 ? -59.356 -13.136 5.039 1.00 31.14 324 THR B C 1
ATOM 5403 O O . THR B 1 324 ? -58.167 -12.945 5.078 1.00 31.39 324 THR B O 1
ATOM 5407 N N . LEU B 1 325 ? -60.265 -12.191 5.274 1.00 31.06 325 LEU B N 1
ATOM 5408 C CA . LEU B 1 325 ? -59.851 -10.882 5.779 1.00 29.44 325 LEU B CA 1
ATOM 5409 C C . LEU B 1 325 ? -60.353 -10.791 7.240 1.00 22.13 325 LEU B C 1
ATOM 5410 O O . LEU B 1 325 ? -61.527 -10.974 7.442 1.00 28.19 325 LEU B O 1
ATOM 5415 N N . HIS B 1 326 ? -59.461 -10.544 8.150 1.00 27.90 326 HIS B N 1
ATOM 5416 C CA . HIS B 1 326 ? -59.805 -10.274 9.576 1.00 24.89 326 HIS B CA 1
ATOM 5417 C C . HIS B 1 326 ? -59.908 -8.696 9.620 1.00 25.02 326 HIS B C 1
ATOM 5418 O O . HIS B 1 326 ? -58.871 -8.052 9.569 1.00 27.64 326 HIS B O 1
ATOM 5425 N N . MET B 1 327 ? -61.106 -8.229 9.566 1.00 28.03 327 MET B N 1
ATOM 5426 C CA . MET B 1 327 ? -61.357 -6.755 9.515 1.00 25.73 327 MET B CA 1
ATOM 5427 C C . MET B 1 327 ? -61.651 -6.276 10.981 1.00 24.31 327 MET B C 1
ATOM 5428 O O . MET B 1 327 ? -62.573 -6.783 11.627 1.00 25.33 327 MET B O 1
ATOM 5433 N N . TYR B 1 328 ? -61.030 -5.153 11.360 1.00 25.64 328 TYR B N 1
ATOM 5434 C CA . TYR B 1 328 ? -61.335 -4.527 12.628 1.00 21.64 328 TYR B CA 1
ATOM 5435 C C . TYR B 1 328 ? -61.921 -3.141 12.332 1.00 24.72 328 TYR B C 1
ATOM 5436 O O . TYR B 1 328 ? -61.438 -2.483 11.346 1.00 23.91 328 TYR B O 1
ATOM 5445 N N . TYR B 1 329 ? -62.950 -2.795 13.094 1.00 23.22 329 TYR B N 1
ATOM 5446 C CA . TYR B 1 329 ? -63.709 -1.612 12.805 1.00 23.33 329 TYR B CA 1
ATOM 5447 C C . TYR B 1 329 ? -64.181 -0.924 14.082 1.00 25.18 329 TYR B C 1
ATOM 5448 O O . TYR B 1 329 ? -64.636 -1.534 15.082 1.00 23.01 329 TYR B O 1
ATOM 5457 N N . GLY B 1 330 ? -64.190 0.435 14.012 1.00 25.25 330 GLY B N 1
ATOM 5458 C CA . GLY B 1 330 ? -64.866 1.150 15.051 1.00 24.36 330 GLY B CA 1
ATOM 5459 C C . GLY B 1 330 ? -66.343 1.019 14.916 1.00 24.68 330 GLY B C 1
ATOM 5460 O O . GLY B 1 330 ? -66.903 0.916 13.836 1.00 23.84 330 GLY B O 1
ATOM 5461 N N . VAL B 1 331 ? -67.023 0.977 16.042 1.00 22.25 331 VAL B N 1
ATOM 5462 C CA . VAL B 1 331 ? -68.428 0.909 16.100 1.00 22.18 331 VAL B CA 1
ATOM 5463 C C . VAL B 1 331 ? -69.010 2.028 16.987 1.00 22.75 331 VAL B C 1
ATOM 5464 O O . VAL B 1 331 ? -68.534 2.200 18.109 1.00 24.24 331 VAL B O 1
ATOM 5468 N N . ALA B 1 332 ? -69.873 2.822 16.377 1.00 23.10 332 ALA B N 1
ATOM 5469 C CA . ALA B 1 332 ? -70.653 3.865 17.067 1.00 24.58 332 ALA B CA 1
ATOM 5470 C C . ALA B 1 332 ? -69.696 4.914 17.701 1.00 22.27 332 ALA B C 1
ATOM 5471 O O . ALA B 1 332 ? -70.132 5.604 18.670 1.00 24.08 332 ALA B O 1
ATOM 5473 N N . ASP B 1 333 ? -68.523 5.095 17.114 1.00 23.30 333 ASP B N 1
ATOM 5474 C CA . ASP B 1 333 ? -67.480 5.928 17.660 1.00 25.41 333 ASP B CA 1
ATOM 5475 C C . ASP B 1 333 ? -67.178 5.651 19.154 1.00 28.14 333 ASP B C 1
ATOM 5476 O O . ASP B 1 333 ? -66.785 6.548 19.936 1.00 25.55 333 ASP B O 1
ATOM 5481 N N . THR B 1 334 ? -67.413 4.412 19.587 1.00 23.84 334 THR B N 1
ATOM 5482 C CA . THR B 1 334 ? -67.351 4.025 20.997 1.00 23.68 334 THR B CA 1
ATOM 5483 C C . THR B 1 334 ? -66.367 2.959 21.267 1.00 25.34 334 THR B C 1
ATOM 5484 O O . THR B 1 334 ? -65.517 3.015 22.176 1.00 24.43 334 THR B O 1
ATOM 5488 N N . SER B 1 335 ? -66.445 1.895 20.434 1.00 24.38 335 SER B N 1
ATOM 5489 C CA . SER B 1 335 ? -65.658 0.633 20.680 1.00 26.77 335 SER B CA 1
ATOM 5490 C C . SER B 1 335 ? -65.058 0.037 19.418 1.00 26.40 335 SER B C 1
ATOM 5491 O O . SER B 1 335 ? -65.207 0.628 18.325 1.00 23.15 335 SER B O 1
ATOM 5494 N N . MET B 1 336 ? -64.294 -1.035 19.582 1.00 22.98 336 MET B N 1
ATOM 5495 C CA . MET B 1 336 ? -63.731 -1.832 18.473 1.00 24.07 336 MET B CA 1
ATOM 5496 C C . MET B 1 336 ? -64.451 -3.191 18.344 1.00 25.54 336 MET B C 1
ATOM 5497 O O . MET B 1 336 ? -64.773 -3.813 19.351 1.00 25.95 336 MET B O 1
ATOM 5502 N N . ALA B 1 337 ? -64.711 -3.559 17.105 1.00 26.33 337 ALA B N 1
ATOM 5503 C CA . ALA B 1 337 ? -65.291 -4.871 16.755 1.00 26.09 337 ALA B CA 1
ATOM 5504 C C . ALA B 1 337 ? -64.410 -5.553 15.736 1.00 26.14 337 ALA B C 1
ATOM 5505 O O . ALA B 1 337 ? -63.521 -4.950 15.034 1.00 23.59 337 ALA B O 1
ATOM 5507 N N . GLY B 1 338 ? -64.648 -6.897 15.566 1.00 24.62 338 GLY B N 1
ATOM 5508 C CA . GLY B 1 338 ? -63.891 -7.634 14.567 1.00 26.45 338 GLY B CA 1
ATOM 5509 C C . GLY B 1 338 ? -64.855 -8.529 13.845 1.00 25.75 338 GLY B C 1
ATOM 5510 O O . GLY B 1 338 ? -65.948 -8.862 14.343 1.00 25.84 338 GLY B O 1
ATOM 5511 N N . CYS B 1 339 ? -64.542 -8.721 12.562 1.00 26.59 339 CYS B N 1
ATOM 5512 C CA . CYS B 1 339 ? -65.325 -9.697 11.737 1.00 25.95 339 CYS B CA 1
ATOM 5513 C C . CYS B 1 339 ? -64.370 -10.298 10.704 1.00 26.48 339 CYS B C 1
ATOM 5514 O O . CYS B 1 339 ? -63.244 -9.826 10.426 1.00 26.87 339 CYS B O 1
ATOM 5517 N N . ASP B 1 340 ? -64.797 -11.499 10.233 1.00 30.55 340 ASP B N 1
ATOM 5518 C CA . ASP B 1 340 ? -64.121 -12.110 9.078 1.00 28.72 340 ASP B CA 1
ATOM 5519 C C . ASP B 1 340 ? -65.046 -12.125 7.896 1.00 25.59 340 ASP B C 1
ATOM 5520 O O . ASP B 1 340 ? -66.298 -12.250 8.028 1.00 28.83 340 ASP B O 1
ATOM 5525 N N . MET B 1 341 ? -64.378 -11.848 6.783 1.00 31.09 341 MET B N 1
ATOM 5526 C CA . MET B 1 341 ? -65.007 -11.960 5.480 1.00 37.49 341 MET B CA 1
ATOM 5527 C C . MET B 1 341 ? -64.034 -12.626 4.477 1.00 30.95 341 MET B C 1
ATOM 5528 O O . MET B 1 341 ? -62.841 -12.611 4.643 1.00 34.49 341 MET B O 1
ATOM 5533 N N . LYS B 1 342 ? -64.610 -13.029 3.363 1.00 33.16 342 LYS B N 1
ATOM 5534 C CA . LYS B 1 342 ? -63.825 -13.609 2.262 1.00 30.53 342 LYS B CA 1
ATOM 5535 C C . LYS B 1 342 ? -63.666 -12.571 1.170 1.00 23.82 342 LYS B C 1
ATOM 5536 O O . LYS B 1 342 ? -64.607 -12.003 0.659 1.00 28.54 342 LYS B O 1
ATOM 5542 N N . ILE B 1 343 ? -62.442 -12.413 0.745 1.00 25.95 343 ILE B N 1
ATOM 5543 C CA . ILE B 1 343 ? -62.091 -11.530 -0.318 1.00 28.79 343 ILE B CA 1
ATOM 5544 C C . ILE B 1 343 ? -62.775 -11.975 -1.576 1.00 32.00 343 ILE B C 1
ATOM 5545 O O . ILE B 1 343 ? -63.286 -11.191 -2.369 1.00 27.73 343 ILE B O 1
ATOM 5550 N N . SER B 1 344 ? -62.815 -13.308 -1.772 1.00 31.85 344 SER B N 1
ATOM 5551 C CA . SER B 1 344 ? -63.503 -13.780 -2.985 1.00 29.75 344 SER B CA 1
ATOM 5552 C C . SER B 1 344 ? -64.959 -13.341 -2.991 1.00 27.05 344 SER B C 1
ATOM 5553 O O . SER B 1 344 ? -65.518 -13.049 -4.043 1.00 25.46 344 SER B O 1
ATOM 5556 N N . GLU B 1 345 ? -65.643 -13.273 -1.845 1.00 24.15 345 GLU B N 1
ATOM 5557 C CA . GLU B 1 345 ? -67.018 -12.849 -1.859 1.00 27.60 345 GLU B CA 1
ATOM 5558 C C . GLU B 1 345 ? -67.133 -11.387 -2.165 1.00 26.14 345 GLU B C 1
ATOM 5559 O O . GLU B 1 345 ? -68.046 -10.943 -2.842 1.00 25.25 345 GLU B O 1
ATOM 5565 N N . ILE B 1 346 ? -66.168 -10.597 -1.625 1.00 28.98 346 ILE B N 1
ATOM 5566 C CA . ILE B 1 346 ? -66.209 -9.158 -2.011 1.00 27.00 346 ILE B CA 1
ATOM 5567 C C . ILE B 1 346 ? -66.034 -8.863 -3.545 1.00 24.36 346 ILE B C 1
ATOM 5568 O O . ILE B 1 346 ? -66.796 -8.107 -4.156 1.00 24.02 346 ILE B O 1
ATOM 5573 N N . LEU B 1 347 ? -65.078 -9.582 -4.105 1.00 28.58 347 LEU B N 1
ATOM 5574 C CA . LEU B 1 347 ? -64.854 -9.591 -5.560 1.00 29.73 347 LEU B CA 1
ATOM 5575 C C . LEU B 1 347 ? -66.017 -10.012 -6.362 1.00 25.75 347 LEU B C 1
ATOM 5576 O O . LEU B 1 347 ? -66.402 -9.413 -7.348 1.00 26.64 347 LEU B O 1
ATOM 5581 N N . HIS B 1 348 ? -66.712 -11.052 -5.847 1.00 29.31 348 HIS B N 1
ATOM 5582 C CA . HIS B 1 348 ? -67.952 -11.497 -6.452 1.00 29.42 348 HIS B CA 1
ATOM 5583 C C . HIS B 1 348 ? -69.041 -10.533 -6.397 1.00 31.17 348 HIS B C 1
ATOM 5584 O O . HIS B 1 348 ? -69.750 -10.216 -7.373 1.00 28.95 348 HIS B O 1
ATOM 5591 N N . GLN B 1 349 ? -69.190 -9.855 -5.220 1.00 29.21 349 GLN B N 1
ATOM 5592 C CA . GLN B 1 349 ? -70.152 -8.856 -5.190 1.00 28.37 349 GLN B CA 1
ATOM 5593 C C . GLN B 1 349 ? -69.832 -7.680 -6.166 1.00 23.85 349 GLN B C 1
ATOM 5594 O O . GLN B 1 349 ? -70.765 -7.131 -6.750 1.00 27.42 349 GLN B O 1
ATOM 5600 N N . LEU B 1 350 ? -68.580 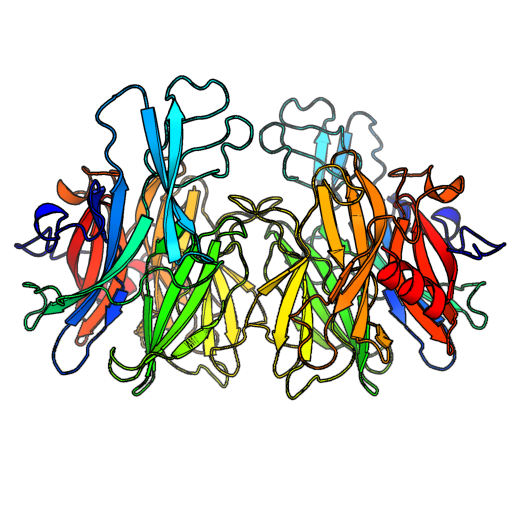-7.340 -6.256 1.00 23.65 350 LEU B N 1
ATOM 5601 C CA . LEU B 1 350 ? -68.163 -6.295 -7.192 1.00 25.17 350 LEU B CA 1
ATOM 5602 C C . LEU B 1 350 ? -68.561 -6.678 -8.639 1.00 31.17 350 LEU B C 1
ATOM 5603 O O . LEU B 1 350 ? -69.172 -5.873 -9.372 1.00 29.47 350 LEU B O 1
ATOM 5608 N N . GLU B 1 351 ? -68.276 -7.921 -8.936 1.00 32.49 351 GLU B N 1
ATOM 5609 C CA . GLU B 1 351 ? -68.584 -8.458 -10.309 1.00 31.51 351 GLU B CA 1
ATOM 5610 C C . GLU B 1 351 ? -70.071 -8.398 -10.559 1.00 30.44 351 GLU B C 1
ATOM 5611 O O . GLU B 1 351 ? -70.534 -7.835 -11.550 1.00 35.49 351 GLU B O 1
ATOM 5617 N N . VAL B 1 352 ? -70.885 -8.907 -9.644 1.00 30.72 352 VAL B N 1
ATOM 5618 C CA . VAL B 1 352 ? -72.288 -8.860 -9.804 1.00 32.67 352 VAL B CA 1
ATOM 5619 C C . VAL B 1 352 ? -72.917 -7.533 -9.890 1.00 42.52 352 VAL B C 1
ATOM 5620 O O . VAL B 1 352 ? -73.798 -7.290 -10.738 1.00 38.45 352 VAL B O 1
ATOM 5624 N N . GLU B 1 353 ? -72.539 -6.633 -8.967 1.00 30.91 353 GLU B N 1
ATOM 5625 C CA . GLU B 1 353 ? -73.070 -5.342 -8.986 1.00 31.51 353 GLU B CA 1
ATOM 5626 C C . GLU B 1 353 ? -72.407 -4.426 -10.075 1.00 32.70 353 GLU B C 1
ATOM 5627 O O . GLU B 1 353 ? -73.244 -3.517 -10.366 1.00 35.79 353 GLU B O 1
#

Nearest PDB structures (foldseek):
  5b0r-assembly1_B  TM=1.001E+00  e=2.542E-66  Listeria innocua Clip11262
  7fip-assembly1_D  TM=8.810E-01  e=1.818E-25  Thermoanaerobacter sp. X514
  5aye-assembly1_B  TM=8.584E-01  e=6.057E-21  Ruminococcus albus 7 = DSM 20455
  7bwc-assembly1_A  TM=4.702E-01  e=6.328E-06  Bombyx mori
  7bwb-assembly1_A  TM=4.364E-01  e=2.745E-06  Bombyx mori

Radius of gyration: 26.14 Å; Cα contacts (8 Å, |Δi|>4): 2119; chains: 2; bounding box: 56×73×69 Å